Protein AF-0000000066066623 (afdb_homodimer)

Organism: Akkermansia muciniphila (strain ATCC BAA-835 / DSM 22959 / JCM 33894 / BCRC 81048 / CCUG 64013 / CIP 107961 / Muc) (NCBI:txid349741)

pLDDT: mean 96.72, std 4.23, range [67.31, 98.94]

Foldseek 3Di:
DAEEEEAQVQQVVQCVPCVPPCVDPPGDDQSLVLLVLLVLLPHQEYEYECEPVRSGPDLVNLQSNLVPPPHFYEYEYELDPVVLVSCLVSVGQEYEYADDDPVQQDPQGFGPLVVCVVSCLVSCVSCVVSNYAYEGEGELDPSSLVSCLVSVHQEYEYECAQLLVDDDPSNVVSLVSQQVSQVVNVVSNHQYAYEDNDEPVCVLVNLVRHPRHDYYYYYDRLVVVCVPVHNNNSSNSVVVSNVVRD/DAEEEEAQVQQVVQCVPCVPPCVDPPGDDQSLVLLVLLVLLPHQEYEYECEPVRSGPDLVSLQSNLVPPPHFYEYEYELDPVVLVSCLVSVGQEYEYADDDPVQQDPQGFGPLLVCVVSCLVSCVSCVVSNYAYEGEGELDPSSLVSCLVSVHQEYEYECAQLLVDDDPSNVVSLVSQQVSQVVNVVSNHQYAYEDNDEPVCVLVNLVRHPRHDYYYYYDRLVVVCVPVHNNNSSNSVVVSNVVRD

InterPro domains:
  IPR004569 Pyridoxal phosphate (active vitamin B6) biosynthesis PdxJ [MF_00279] (1-246)
  IPR004569 Pyridoxal phosphate (active vitamin B6) biosynthesis PdxJ [PF03740] (3-242)
  IPR004569 Pyridoxal phosphate (active vitamin B6) biosynthesis PdxJ [PTHR30456] (1-244)
  IPR004569 Pyridoxal phosphate (active vitamin B6) biosynthesis PdxJ [TIGR00559] (3-243)
  IPR004569 Pyridoxal phosphate (active vitamin B6) biosynthesis PdxJ [cd00003] (2-242)
  IPR013785 Aldolase-type TIM barrel [G3DSA:3.20.20.70] (1-245)
  IPR036130 Pyridoxine 5'-phosphate synthase [SSF63892] (2-243)

Radius of gyration: 24.89 Å; Cα contacts (8 Å, |Δi|>4): 1032; chains: 2; bounding box: 48×73×57 Å

Sequence (492 aa):
MLLGVNIDHIATLRQARYATMLDSFNVEPSVLDAAYAAQRGGADSITLHVRGDRRHMQDADALSVRESVALPLNLEMGNTPEMVDFALRLKPDYICMVPEKREEITTEGGLDAVFHEKDLAPTMARMADNGIQVSLFIDPEVPQVEAAARLGAPMIELHTGCFANHSGRERTEELARLKRAAELAHSLGIQVNAGHGINYQNLEQLLAGVPYLHELNIGHTIVSRALFVGMEQAVREMRQAIDRLSMLLGVNIDHIATLRQARYATMLDSFNVEPSVLDAAYAAQRGGADSITLHVRGDRRHMQDADALSVRESVALPLNLEMGNTPEMVDFALRLKPDYICMVPEKREEITTEGGLDAVFHEKDLAPTMARMADNGIQVSLFIDPEVPQVEAAARLGAPMIELHTGCFANHSGRERTEELARLKRAAELAHSLGIQVNAGHGINYQNLEQLLAGVPYLHELNIGHTIVSRALFVGMEQAVREMRQAIDRLS

Nearest PDB structures (foldseek):
  5dlc-assembly2_D  TM=9.744E-01  e=3.960E-30  Pseudomonas aeruginosa
  3gk0-assembly1_A  TM=9.739E-01  e=4.797E-29  Burkholderia pseudomallei 1710b
  3f4n-assembly2_C  TM=9.759E-01  e=4.135E-28  Yersinia pestis
  1ho1-assembly1_C  TM=9.720E-01  e=6.888E-28  Escherichia coli
  6rg0-assembly2_B  TM=9.624E-01  e=8.343E-27  Escherichia coli K-12

Solvent-accessible surface area (backbone atoms only — not comparable to full-atom values): 24732 Å² total; per-residue (Å²): 119,42,39,28,37,34,52,43,65,45,27,45,57,17,36,72,76,27,66,89,38,69,84,43,94,76,60,46,45,57,55,58,58,50,52,51,28,28,51,75,16,56,41,58,23,42,28,41,50,51,46,97,79,41,77,42,32,44,74,66,55,54,53,51,37,66,74,70,45,90,54,49,36,32,40,32,30,43,96,42,74,68,49,51,53,46,44,67,71,66,57,41,51,27,32,34,39,38,49,76,50,77,89,33,41,40,95,86,58,17,28,41,41,59,82,37,43,78,70,45,42,62,55,51,51,54,34,51,76,66,71,28,45,46,24,43,28,21,47,48,38,64,66,37,50,51,33,37,56,75,64,62,38,59,26,34,26,34,48,34,45,66,39,50,76,40,59,73,69,60,19,51,53,37,37,50,34,40,24,53,32,31,50,50,33,46,74,71,70,23,46,32,28,35,28,46,64,59,36,92,80,51,41,64,60,48,60,75,51,33,62,71,58,44,35,39,44,39,29,68,50,42,57,39,44,2,32,63,54,1,32,28,51,27,34,29,53,51,44,50,51,49,58,71,68,98,119,43,40,29,38,32,52,44,65,46,27,45,59,17,38,73,76,28,64,91,39,70,85,43,94,76,59,49,44,58,55,56,59,49,51,52,28,28,50,73,16,56,40,56,25,41,29,42,49,50,48,95,79,42,77,42,33,45,72,67,55,56,52,50,36,64,76,69,46,90,54,48,37,31,41,32,30,45,96,41,72,68,49,50,55,47,44,69,70,66,58,42,53,28,33,34,41,36,49,75,50,75,88,33,40,39,96,85,59,17,28,39,41,58,82,37,42,79,72,44,42,62,54,50,51,55,35,51,77,68,70,26,44,47,24,43,29,21,47,48,36,64,66,38,49,51,32,37,55,75,65,62,39,58,26,34,26,34,49,33,46,67,38,52,75,40,58,71,70,61,18,51,53,36,38,50,35,42,24,55,32,31,52,51,33,46,75,71,70,25,44,30,28,36,29,46,64,58,36,92,81,51,42,63,60,48,60,75,50,32,60,71,60,44,34,39,43,40,30,68,52,42,57,38,43,2,34,62,53,2,31,29,50,26,35,30,51,51,43,51,50,49,59,73,69,97

Structure (mmCIF, N/CA/C/O backbone):
data_AF-0000000066066623-model_v1
#
loop_
_entity.id
_entity.type
_entity.pdbx_description
1 polymer "Pyridoxine 5'-phosphate synthase"
#
loop_
_atom_site.group_PDB
_atom_site.id
_atom_site.type_symbol
_atom_site.label_atom_id
_atom_site.label_alt_id
_atom_site.label_comp_id
_atom_site.label_asym_id
_atom_site.label_entity_id
_atom_site.label_seq_id
_atom_site.pdbx_PDB_ins_code
_atom_site.Cartn_x
_atom_site.Cartn_y
_atom_site.Cartn_z
_atom_site.occupancy
_atom_site.B_iso_or_equiv
_atom_site.auth_seq_id
_atom_site.auth_comp_id
_atom_site.auth_asym_id
_atom_site.auth_atom_id
_atom_site.pdbx_PDB_model_num
ATOM 1 N N . MET A 1 1 ? 2.109 17.141 22.984 1 96.5 1 MET A N 1
ATOM 2 C CA . MET A 1 1 ? 2.18 17.047 21.531 1 96.5 1 MET A CA 1
ATOM 3 C C . MET A 1 1 ? 1.208 15.992 21 1 96.5 1 MET A C 1
ATOM 5 O O . MET A 1 1 ? 1.222 14.852 21.453 1 96.5 1 MET A O 1
ATOM 9 N N . LEU A 1 2 ? 0.307 16.359 20.109 1 98.56 2 LEU A N 1
ATOM 10 C CA . LEU A 1 2 ? -0.717 15.461 19.594 1 98.56 2 LEU A CA 1
ATOM 11 C C . LEU A 1 2 ? -0.22 14.711 18.359 1 98.56 2 LEU A C 1
ATOM 13 O O . LEU A 1 2 ? 0.701 15.164 17.688 1 98.56 2 LEU A O 1
ATOM 17 N N . LEU A 1 3 ? -0.813 13.523 18.141 1 98.94 3 LEU A N 1
ATOM 18 C CA . LEU A 1 3 ? -0.512 12.703 16.969 1 98.94 3 LEU A CA 1
ATOM 19 C C . LEU A 1 3 ? -1.749 12.531 16.094 1 98.94 3 LEU A C 1
ATOM 21 O O . LEU A 1 3 ? -2.697 11.844 16.484 1 98.94 3 LEU A O 1
ATOM 25 N N . GLY A 1 4 ? -1.732 13.211 14.969 1 98.88 4 GLY A N 1
ATOM 26 C CA . GLY A 1 4 ? -2.662 12.867 13.898 1 98.88 4 GLY A CA 1
ATOM 27 C C . GLY A 1 4 ? -2.15 11.766 12.992 1 98.88 4 GLY A C 1
ATOM 28 O O . GLY A 1 4 ? -1.021 11.836 12.5 1 98.88 4 GLY A O 1
ATOM 29 N N . VAL A 1 5 ? -2.979 10.75 12.789 1 98.94 5 VAL A N 1
ATOM 30 C CA . VAL A 1 5 ? -2.555 9.633 11.953 1 98.94 5 VAL A CA 1
ATOM 31 C C . VAL A 1 5 ? -3.252 9.711 10.594 1 98.94 5 VAL A C 1
ATOM 33 O O . VAL A 1 5 ? -4.48 9.648 10.516 1 98.94 5 VAL A O 1
ATOM 36 N N . ASN A 1 6 ? -2.42 9.922 9.57 1 98.88 6 ASN A N 1
ATOM 37 C CA . ASN A 1 6 ? -2.922 9.906 8.203 1 98.88 6 ASN A CA 1
ATOM 38 C C . ASN A 1 6 ? -3.055 8.484 7.668 1 98.88 6 ASN A C 1
ATOM 40 O O . ASN A 1 6 ? -2.072 7.742 7.613 1 98.88 6 ASN A O 1
ATOM 44 N N . ILE A 1 7 ? -4.254 8.102 7.227 1 98.75 7 ILE A N 1
ATOM 45 C CA . ILE A 1 7 ? -4.504 6.707 6.883 1 98.75 7 ILE A CA 1
ATOM 46 C C . ILE A 1 7 ? -4.703 6.574 5.375 1 98.75 7 ILE A C 1
ATOM 48 O O . ILE A 1 7 ? -5.266 5.586 4.902 1 98.75 7 ILE A O 1
ATOM 52 N N . ASP A 1 8 ? -4.238 7.512 4.598 1 98.19 8 ASP A N 1
ATOM 53 C CA . ASP A 1 8 ? -4.465 7.555 3.158 1 98.19 8 ASP A CA 1
ATOM 54 C C . ASP A 1 8 ? -3.859 6.332 2.469 1 98.19 8 ASP A C 1
ATOM 56 O O . ASP A 1 8 ? -4.426 5.812 1.506 1 98.19 8 ASP A O 1
ATOM 60 N N . HIS A 1 9 ? -2.783 5.906 2.969 1 98.38 9 HIS A N 1
ATOM 61 C CA . HIS A 1 9 ? -2.057 4.879 2.23 1 98.38 9 HIS A CA 1
ATOM 62 C C . HIS A 1 9 ? -2.65 3.496 2.48 1 98.38 9 HIS A C 1
ATOM 64 O O . HIS A 1 9 ? -2.285 2.527 1.81 1 98.38 9 HIS A O 1
ATOM 70 N N . ILE A 1 10 ? -3.609 3.373 3.436 1 98.81 10 ILE A N 1
ATOM 71 C CA . ILE A 1 10 ? -4.465 2.193 3.486 1 98.81 10 ILE A CA 1
ATOM 72 C C . ILE A 1 10 ? -5.289 2.098 2.205 1 98.81 10 ILE A C 1
ATOM 74 O O . ILE A 1 10 ? -5.379 1.028 1.595 1 98.81 10 ILE A O 1
ATOM 78 N N . ALA A 1 11 ? -5.82 3.242 1.824 1 98.38 11 ALA A N 1
ATOM 79 C CA . ALA A 1 11 ? -6.633 3.303 0.612 1 98.38 11 ALA A CA 1
ATOM 80 C C . ALA A 1 11 ? -5.777 3.086 -0.633 1 98.38 11 ALA A C 1
ATOM 82 O O . ALA A 1 11 ? -6.238 2.504 -1.617 1 98.38 11 ALA A O 1
ATOM 83 N N . THR A 1 12 ? -4.516 3.539 -0.563 1 97.56 12 THR A N 1
ATOM 84 C CA . THR A 1 12 ? -3.596 3.285 -1.666 1 97.56 12 THR A CA 1
ATOM 85 C C . THR A 1 12 ? -3.498 1.791 -1.957 1 97.56 12 THR A C 1
ATOM 87 O O . THR A 1 12 ? -3.592 1.37 -3.111 1 97.56 12 THR A O 1
ATOM 90 N N . LEU A 1 13 ? -3.363 1.03 -0.933 1 98 13 LEU A N 1
ATOM 91 C CA . LEU A 1 13 ? -3.27 -0.417 -1.088 1 98 13 LEU A CA 1
ATOM 92 C C . LEU A 1 13 ? -4.59 -0.996 -1.588 1 98 13 LEU A C 1
ATOM 94 O O . LEU A 1 13 ? -4.598 -1.878 -2.449 1 98 13 LEU A O 1
ATOM 98 N N . ARG A 1 14 ? -5.676 -0.503 -1.07 1 97.94 14 ARG A N 1
ATOM 99 C CA . ARG A 1 14 ? -6.988 -0.962 -1.509 1 97.94 14 ARG A CA 1
ATOM 100 C C . ARG A 1 14 ? -7.188 -0.712 -3 1 97.94 14 ARG A C 1
ATOM 102 O O . ARG A 1 14 ? -7.633 -1.6 -3.73 1 97.94 14 ARG A O 1
ATOM 109 N N . GLN A 1 15 ? -6.805 0.498 -3.451 1 96.69 15 GLN A N 1
ATOM 110 C CA . GLN A 1 15 ? -7.012 0.908 -4.836 1 96.69 15 GLN A CA 1
ATOM 111 C C . GLN A 1 15 ? -6.137 0.1 -5.785 1 96.69 15 GLN A C 1
ATOM 113 O O . GLN A 1 15 ? -6.43 0.006 -6.98 1 96.69 15 GLN A O 1
ATOM 118 N N . ALA A 1 16 ? -5.066 -0.458 -5.254 1 94.5 16 ALA A N 1
ATOM 119 C CA . ALA A 1 16 ? -4.172 -1.249 -6.094 1 94.5 16 ALA A CA 1
ATOM 120 C C . ALA A 1 16 ? -4.898 -2.451 -6.688 1 94.5 16 ALA A C 1
ATOM 122 O O . ALA A 1 16 ? -4.539 -2.928 -7.77 1 94.5 16 ALA A O 1
ATOM 123 N N . ARG A 1 17 ? -5.945 -2.891 -6.062 1 93.75 17 ARG A N 1
ATOM 124 C CA . ARG A 1 17 ? -6.66 -4.066 -6.555 1 93.75 17 ARG A CA 1
ATOM 125 C C . ARG A 1 17 ? -8.133 -3.744 -6.812 1 93.75 17 ARG A C 1
ATOM 127 O O . ARG A 1 17 ? -8.719 -4.246 -7.77 1 93.75 17 ARG A O 1
ATOM 134 N N . TYR A 1 18 ? -8.695 -2.807 -6.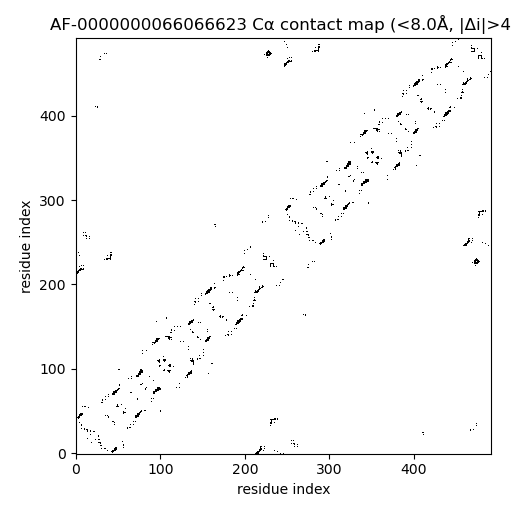062 1 94.25 18 TYR A N 1
ATOM 135 C CA . TYR A 1 18 ? -10.156 -2.744 -6.035 1 94.25 18 TYR A CA 1
ATOM 136 C C . TYR A 1 18 ? -10.656 -1.395 -6.539 1 94.25 18 TYR A C 1
ATOM 138 O O . TYR A 1 18 ? -11.82 -1.044 -6.348 1 94.25 18 TYR A O 1
ATOM 146 N N . ALA A 1 19 ? -9.852 -0.657 -7.191 1 91.88 19 ALA A N 1
ATOM 147 C CA . ALA A 1 19 ? -10.211 0.688 -7.633 1 91.88 19 ALA A CA 1
ATOM 148 C C . ALA A 1 19 ? -11.523 0.676 -8.414 1 91.88 19 ALA A C 1
ATOM 150 O O . ALA A 1 19 ? -12.336 1.597 -8.289 1 91.88 19 ALA A O 1
ATOM 151 N N . THR A 1 20 ? -11.797 -0.434 -9.195 1 89.81 20 THR A N 1
ATOM 152 C CA . THR A 1 20 ? -12.977 -0.475 -10.062 1 89.81 20 THR A CA 1
ATOM 153 C C . THR A 1 20 ? -14.055 -1.367 -9.453 1 89.81 20 THR A C 1
ATOM 155 O O . THR A 1 20 ? -15.047 -1.678 -10.117 1 89.81 20 THR A O 1
ATOM 158 N N . MET A 1 21 ? -13.812 -1.816 -8.281 1 92.19 21 MET A N 1
ATOM 159 C CA . MET A 1 21 ? -14.758 -2.738 -7.66 1 92.19 21 MET A CA 1
ATOM 160 C C . MET A 1 21 ? -14.891 -2.461 -6.168 1 92.19 21 MET A C 1
ATOM 162 O O . MET A 1 21 ? -14.805 -3.379 -5.352 1 92.19 21 MET A O 1
ATOM 166 N N . LEU A 1 22 ? -15.07 -1.22 -5.875 1 91.06 22 LEU A N 1
ATOM 167 C CA . LEU A 1 22 ? -15.102 -0.794 -4.477 1 91.06 22 LEU A CA 1
ATOM 168 C C . LEU A 1 22 ? -16.359 -1.282 -3.785 1 91.06 22 LEU A C 1
ATOM 170 O O . LEU A 1 22 ? -16.438 -1.3 -2.555 1 91.06 22 LEU A O 1
ATOM 174 N N . ASP A 1 23 ? -17.375 -1.655 -4.531 1 90.06 23 ASP A N 1
ATOM 175 C CA . ASP A 1 23 ? -18.625 -2.17 -3.961 1 90.06 23 ASP A CA 1
ATOM 176 C C . ASP A 1 23 ? -18.562 -3.688 -3.803 1 90.06 23 ASP A C 1
ATOM 178 O O . ASP A 1 23 ? -19.516 -4.301 -3.309 1 90.06 23 ASP A O 1
ATOM 182 N N . SER A 1 24 ? -17.453 -4.238 -4.176 1 90.69 24 SER A N 1
ATOM 183 C CA . SER A 1 24 ? -17.281 -5.688 -4.074 1 90.69 24 SER A CA 1
ATOM 184 C C . SER A 1 24 ? -17.266 -6.141 -2.619 1 90.69 24 SER A C 1
ATOM 186 O O . SER A 1 24 ? -16.859 -5.387 -1.733 1 90.69 24 SER A O 1
ATOM 188 N N . PHE A 1 25 ? -17.672 -7.355 -2.414 1 91.81 25 PHE A N 1
ATOM 189 C CA . PHE A 1 25 ? -17.688 -7.918 -1.071 1 91.81 25 PHE A CA 1
ATOM 190 C C . PHE A 1 25 ? -16.281 -8.305 -0.626 1 91.81 25 PHE A C 1
ATOM 192 O O . PHE A 1 25 ? -16.047 -8.57 0.555 1 91.81 25 PHE A O 1
ATOM 199 N N . ASN A 1 26 ? -15.273 -8.227 -1.504 1 92.25 26 ASN A N 1
ATOM 200 C CA . ASN A 1 26 ? -13.914 -8.656 -1.233 1 92.25 26 ASN A CA 1
ATOM 201 C C . ASN A 1 26 ? -13 -7.477 -0.926 1 92.25 26 ASN A C 1
ATOM 203 O O . ASN A 1 26 ? -11.797 -7.652 -0.699 1 92.25 26 ASN A O 1
ATOM 207 N N . VAL A 1 27 ? -13.547 -6.289 -0.869 1 95.44 27 VAL A N 1
ATOM 208 C CA . VAL A 1 27 ? -12.711 -5.094 -0.809 1 95.44 27 VAL A CA 1
ATOM 209 C C . VAL A 1 27 ? -11.883 -5.109 0.474 1 95.44 27 VAL A C 1
ATOM 211 O O . VAL A 1 27 ? -12.406 -5.387 1.556 1 95.44 27 VAL A O 1
ATOM 214 N N . GLU A 1 28 ? -10.641 -4.895 0.288 1 97.38 28 GLU A N 1
ATOM 215 C CA . GLU A 1 28 ? -9.68 -4.816 1.38 1 97.38 28 GLU A CA 1
ATOM 216 C C . GLU A 1 28 ? -8.445 -4.008 0.974 1 97.38 28 GLU A C 1
ATOM 218 O O . GLU A 1 28 ? -8.164 -3.85 -0.216 1 97.38 28 GLU A O 1
ATOM 223 N N . PRO A 1 29 ? -7.742 -3.465 1.977 1 98.44 29 PRO A N 1
ATOM 224 C CA . PRO A 1 29 ? -8.023 -3.398 3.412 1 98.44 29 PRO A CA 1
ATOM 225 C C . PRO A 1 29 ? -9.078 -2.355 3.762 1 98.44 29 PRO A C 1
ATOM 227 O O . PRO A 1 29 ? -9.391 -1.489 2.941 1 98.44 29 PRO A O 1
ATOM 230 N N . SER A 1 30 ? -9.586 -2.48 4.969 1 98.12 30 SER A N 1
ATOM 231 C CA . SER A 1 30 ? -10.602 -1.551 5.453 1 98.12 30 SER A CA 1
ATOM 232 C C . SER A 1 30 ? -9.969 -0.274 5.996 1 98.12 30 SER A C 1
ATOM 234 O O . SER A 1 30 ? -9.195 -0.317 6.957 1 98.12 30 SER A O 1
ATOM 236 N N . VAL A 1 31 ? -10.391 0.824 5.41 1 98.38 31 VAL A N 1
ATOM 237 C CA . VAL A 1 31 ? -9.938 2.129 5.887 1 98.38 31 VAL A CA 1
ATOM 238 C C . VAL A 1 31 ? -10.484 2.385 7.289 1 98.38 31 VAL A C 1
ATOM 240 O O . VAL A 1 31 ? -9.773 2.877 8.164 1 98.38 31 VAL A O 1
ATOM 243 N N . LEU A 1 32 ? -11.727 2.002 7.492 1 98.75 32 LEU A N 1
ATOM 244 C CA . LEU A 1 32 ? -12.367 2.195 8.789 1 98.75 32 LEU A CA 1
ATOM 245 C C . LEU A 1 32 ? -11.656 1.387 9.867 1 98.75 32 LEU A C 1
ATOM 247 O O . LEU A 1 32 ? -11.406 1.894 10.969 1 98.75 32 LEU A O 1
ATOM 251 N N . ASP A 1 33 ? -11.312 0.16 9.555 1 98.88 33 ASP A N 1
ATOM 252 C CA . ASP A 1 33 ? -10.609 -0.667 10.523 1 98.88 33 ASP A CA 1
ATOM 253 C C . ASP A 1 33 ? -9.25 -0.062 10.875 1 98.88 33 ASP A C 1
ATOM 255 O O . ASP A 1 33 ? -8.805 -0.151 12.023 1 98.88 33 ASP A O 1
ATOM 259 N N . ALA A 1 34 ? -8.625 0.519 9.898 1 98.94 34 ALA A N 1
ATOM 260 C CA . ALA A 1 34 ? -7.348 1.175 10.156 1 98.94 34 ALA A CA 1
ATOM 261 C C . ALA A 1 34 ? -7.52 2.367 11.094 1 98.94 34 ALA A C 1
ATOM 263 O O . ALA A 1 34 ? -6.68 2.602 11.969 1 98.94 34 ALA A O 1
ATOM 264 N N . ALA A 1 35 ? -8.586 3.121 10.906 1 98.94 35 ALA A N 1
ATOM 265 C CA . ALA A 1 35 ? -8.867 4.25 11.789 1 98.94 35 ALA A CA 1
ATOM 266 C C . ALA A 1 35 ? -9.102 3.777 13.219 1 98.94 35 ALA A C 1
ATOM 268 O O . ALA A 1 35 ? -8.586 4.379 14.172 1 98.94 35 ALA A O 1
ATOM 269 N N . TYR A 1 36 ? -9.836 2.654 13.359 1 98.94 36 TYR A N 1
ATOM 270 C CA . TYR A 1 36 ? -10.055 2.09 14.688 1 98.94 36 TYR A CA 1
ATOM 271 C C . TYR A 1 36 ? -8.742 1.648 15.312 1 98.94 36 TYR A C 1
ATOM 273 O O . TYR A 1 36 ? -8.508 1.873 16.5 1 98.94 36 TYR A O 1
ATOM 281 N N . ALA A 1 37 ? -7.953 1.017 14.539 1 98.94 37 ALA A N 1
ATOM 282 C CA . ALA A 1 37 ? -6.66 0.557 15.039 1 98.94 37 ALA A CA 1
ATOM 283 C C . ALA A 1 37 ? -5.789 1.734 15.469 1 98.94 37 ALA A C 1
ATOM 285 O O . ALA A 1 37 ? -5.098 1.662 16.484 1 98.94 37 ALA A O 1
ATOM 286 N N . ALA A 1 38 ? -5.816 2.797 14.672 1 98.94 38 ALA A N 1
ATOM 287 C CA . ALA A 1 38 ? -5.07 4 15.023 1 98.94 38 ALA A CA 1
ATOM 288 C C . ALA A 1 38 ? -5.555 4.574 16.359 1 98.94 38 ALA A C 1
ATOM 290 O O . ALA A 1 38 ? -4.75 4.961 17.203 1 98.94 38 ALA A O 1
ATOM 291 N N . GLN A 1 39 ? -6.871 4.605 16.531 1 98.88 39 GLN A N 1
ATOM 292 C CA . GLN A 1 39 ? -7.461 5.074 17.766 1 98.88 39 GLN A CA 1
ATOM 293 C C . GLN A 1 39 ? -6.988 4.238 18.953 1 98.88 39 GLN A C 1
ATOM 295 O O . GLN A 1 39 ? -6.57 4.781 19.984 1 98.88 39 GLN A O 1
ATOM 300 N N . ARG A 1 40 ? -6.953 2.945 18.766 1 98.88 40 ARG A N 1
ATOM 301 C CA . ARG A 1 40 ? -6.531 2.041 19.828 1 98.88 40 ARG A CA 1
ATOM 302 C C . ARG A 1 40 ? -5.043 2.201 20.141 1 98.88 40 ARG A C 1
ATOM 304 O O . ARG A 1 40 ? -4.605 1.981 21.266 1 98.88 40 ARG A O 1
ATOM 311 N N . GLY A 1 41 ? -4.305 2.6 19.125 1 98.88 41 GLY A N 1
ATOM 312 C CA . GLY A 1 41 ? -2.869 2.76 19.281 1 98.88 41 GLY A CA 1
ATOM 313 C C . GLY A 1 41 ? -2.488 4.055 19.984 1 98.88 41 GLY A C 1
ATOM 314 O O . GLY A 1 41 ? -1.33 4.242 20.359 1 98.88 41 GLY A O 1
ATOM 315 N N . GLY A 1 42 ? -3.439 5.02 20.031 1 98.88 42 GLY A N 1
ATOM 316 C CA . GLY A 1 42 ? -3.172 6.23 20.781 1 98.88 42 GLY A CA 1
ATOM 317 C C . GLY A 1 42 ? -3.164 7.48 19.922 1 98.88 42 GLY A C 1
ATOM 318 O O . GLY A 1 42 ? -2.666 8.531 20.344 1 98.88 42 GLY A O 1
ATOM 319 N N . ALA A 1 43 ? -3.695 7.387 18.719 1 98.94 43 ALA A N 1
ATOM 320 C CA . ALA A 1 43 ? -3.838 8.578 17.891 1 98.94 43 ALA A CA 1
ATOM 321 C C . ALA A 1 43 ? -4.75 9.609 18.562 1 98.94 43 ALA A C 1
ATOM 323 O O . ALA A 1 43 ? -5.703 9.242 19.25 1 98.94 43 ALA A O 1
ATOM 324 N N . ASP A 1 44 ? -4.48 10.852 18.297 1 98.88 44 ASP A N 1
ATOM 325 C CA . ASP A 1 44 ? -5.324 11.914 18.844 1 98.88 44 ASP A CA 1
ATOM 326 C C . ASP A 1 44 ? -6.305 12.422 17.781 1 98.88 44 ASP A C 1
ATOM 328 O O . ASP A 1 44 ? -7.281 13.094 18.109 1 98.88 44 ASP A O 1
ATOM 332 N N . SER A 1 45 ? -6.066 12.117 16.578 1 98.88 45 SER A N 1
ATOM 333 C CA . SER A 1 45 ? -6.941 12.453 15.453 1 98.88 45 SER A CA 1
ATOM 334 C C . SER A 1 45 ? -6.664 11.562 14.25 1 98.88 45 SER A C 1
ATOM 336 O O . SER A 1 45 ? -5.629 10.898 14.188 1 98.88 45 SER A O 1
ATOM 338 N N . ILE A 1 46 ? -7.613 11.461 13.383 1 98.94 46 ILE A N 1
ATOM 339 C CA . ILE A 1 46 ? -7.461 10.758 12.117 1 98.94 46 ILE A CA 1
ATOM 340 C C . ILE A 1 46 ? -7.41 11.766 10.969 1 98.94 46 ILE A C 1
ATOM 342 O O . ILE A 1 46 ? -8.242 12.672 10.898 1 98.94 46 ILE A O 1
ATOM 346 N N . THR A 1 47 ? -6.426 11.656 10.156 1 98.88 47 THR A N 1
ATOM 347 C CA . THR A 1 47 ? -6.305 12.508 8.977 1 98.88 47 THR A CA 1
ATOM 348 C C . THR A 1 47 ? -6.535 11.703 7.699 1 98.88 47 THR A C 1
ATOM 350 O O . THR A 1 47 ? -6.047 10.578 7.57 1 98.88 47 THR A O 1
ATOM 353 N N . LEU A 1 48 ? -7.289 12.195 6.797 1 98.19 48 LEU A N 1
ATOM 354 C CA . LEU A 1 48 ? -7.434 11.594 5.477 1 98.19 48 LEU A CA 1
ATOM 355 C C . LEU A 1 48 ? -7.598 12.664 4.402 1 98.19 48 LEU A C 1
ATOM 357 O O . LEU A 1 48 ? -8.07 13.766 4.688 1 98.19 48 LEU A O 1
ATOM 361 N N . HIS A 1 49 ? -7.176 12.336 3.23 1 97.81 49 HIS A N 1
ATOM 362 C CA . HIS A 1 49 ? -7.176 13.25 2.094 1 97.81 49 HIS A CA 1
ATOM 363 C C . HIS A 1 49 ? -8.102 12.75 0.989 1 97.81 49 HIS A C 1
ATOM 365 O O . HIS A 1 49 ? -7.75 11.828 0.247 1 97.81 49 HIS A O 1
ATOM 371 N N . VAL A 1 50 ? -9.273 13.344 0.898 1 96.25 50 VAL A N 1
ATOM 372 C CA . VAL A 1 50 ? -10.141 13.086 -0.249 1 96.25 50 VAL A CA 1
ATOM 373 C C . VAL A 1 50 ? -9.797 14.055 -1.378 1 96.25 50 VAL A C 1
ATOM 375 O O . VAL A 1 50 ? -10.094 15.25 -1.288 1 96.25 50 VAL A O 1
ATOM 378 N N . ARG A 1 51 ? -9.281 13.516 -2.383 1 92 51 ARG A N 1
ATOM 379 C CA . ARG A 1 51 ? -8.852 14.344 -3.506 1 92 51 ARG A CA 1
ATOM 380 C C . ARG A 1 51 ? -9.984 14.531 -4.508 1 92 51 ARG A C 1
ATOM 382 O O . ARG A 1 51 ? -10.93 13.742 -4.543 1 92 51 ARG A O 1
ATOM 389 N N . GLY A 1 52 ? -9.742 15.586 -5.281 1 88.94 52 GLY A N 1
ATOM 390 C CA . GLY A 1 52 ? -10.727 15.836 -6.328 1 88.94 52 GLY A CA 1
ATOM 391 C C . GLY A 1 52 ? -10.883 14.664 -7.281 1 88.94 52 GLY A C 1
ATOM 392 O O . GLY A 1 52 ? -11.992 14.375 -7.734 1 88.94 52 GLY A O 1
ATOM 393 N N . ASP A 1 53 ? -9.828 13.914 -7.512 1 86.94 53 ASP A N 1
ATOM 394 C CA . ASP A 1 53 ? -9.859 12.812 -8.469 1 86.94 53 ASP A CA 1
ATOM 395 C C . ASP A 1 53 ? -10.148 11.484 -7.773 1 86.94 53 ASP A C 1
ATOM 397 O O . ASP A 1 53 ? -10.195 10.438 -8.422 1 86.94 53 ASP A O 1
ATOM 401 N N . ARG A 1 54 ? -10.359 11.602 -6.539 1 88.75 54 ARG A N 1
ATOM 402 C CA . ARG A 1 54 ? -10.672 10.422 -5.738 1 88.75 54 ARG A CA 1
ATOM 403 C C . ARG A 1 54 ? -9.695 9.281 -6.035 1 88.75 54 ARG A C 1
ATOM 405 O O . ARG A 1 54 ? -10.109 8.125 -6.18 1 88.75 54 ARG A O 1
ATOM 412 N N . ARG A 1 55 ? -8.438 9.578 -6.039 1 86.25 55 ARG A N 1
ATOM 413 C CA . ARG A 1 55 ? -7.402 8.633 -6.438 1 86.25 55 ARG A CA 1
ATOM 414 C C . ARG A 1 55 ? -7.316 7.473 -5.453 1 86.25 55 ARG A C 1
ATOM 416 O O . ARG A 1 55 ? -7.172 6.32 -5.859 1 86.25 55 ARG A O 1
ATOM 423 N N . HIS A 1 56 ? -7.359 7.77 -4.109 1 91.75 56 HIS A N 1
ATOM 424 C CA . HIS A 1 56 ? -7.305 6.707 -3.109 1 91.75 56 HIS A CA 1
ATOM 425 C C . HIS A 1 56 ? -8.508 6.773 -2.17 1 91.75 56 HIS A C 1
ATOM 427 O O . HIS A 1 56 ? -9.508 6.086 -2.385 1 91.75 56 HIS A O 1
ATOM 433 N N . MET A 1 57 ? -8.539 7.777 -1.4 1 95.75 57 MET A N 1
ATOM 434 C CA . MET A 1 57 ? -9.656 7.934 -0.475 1 95.75 57 MET A CA 1
ATOM 435 C C . MET A 1 57 ? -10.922 8.336 -1.219 1 95.75 57 MET A C 1
ATOM 437 O O . MET A 1 57 ? -10.883 9.203 -2.096 1 95.75 57 MET A O 1
ATOM 441 N N . GLN A 1 58 ? -12.016 7.672 -0.894 1 96.06 58 GLN A N 1
ATOM 442 C CA . GLN A 1 58 ? -13.336 7.98 -1.443 1 96.06 58 GLN A CA 1
ATOM 443 C C . GLN A 1 58 ? -14.188 8.742 -0.431 1 96.06 58 GLN A C 1
ATOM 445 O O . GLN A 1 58 ? -13.891 8.734 0.766 1 96.06 58 GLN A O 1
ATOM 450 N N . ASP A 1 59 ? -15.281 9.375 -0.912 1 97.25 59 ASP A N 1
ATOM 451 C CA . ASP A 1 59 ? -16.203 10.078 -0.019 1 97.25 59 ASP A CA 1
ATOM 452 C C . ASP A 1 59 ? -16.703 9.156 1.091 1 97.25 59 ASP A C 1
ATOM 454 O O . ASP A 1 59 ? -16.766 9.562 2.254 1 97.25 59 ASP A O 1
ATOM 458 N N . ALA A 1 60 ? -17.031 7.965 0.696 1 97.06 60 ALA A N 1
ATOM 459 C CA . ALA A 1 60 ? -17.625 7 1.625 1 97.06 60 ALA A CA 1
ATOM 460 C C . ALA A 1 60 ? -16.641 6.66 2.748 1 97.06 60 ALA A C 1
ATOM 462 O O . ALA A 1 60 ? -17.062 6.398 3.881 1 97.06 60 ALA A O 1
ATOM 463 N N . ASP A 1 61 ? -15.375 6.684 2.455 1 98 61 ASP A N 1
ATOM 464 C CA . ASP A 1 61 ? -14.367 6.441 3.484 1 98 61 ASP A CA 1
ATOM 465 C C . ASP A 1 61 ? -14.438 7.504 4.582 1 98 61 ASP A C 1
ATOM 467 O O . ASP A 1 61 ? -14.484 7.172 5.77 1 98 61 ASP A O 1
ATOM 471 N N . ALA A 1 62 ? -14.445 8.758 4.137 1 98.56 62 ALA A N 1
ATOM 472 C CA . ALA A 1 62 ? -14.484 9.867 5.082 1 98.56 62 ALA A CA 1
ATOM 473 C C . ALA A 1 62 ? -15.766 9.844 5.91 1 98.56 62 ALA A C 1
ATOM 475 O O . ALA A 1 62 ? -15.727 10.039 7.125 1 98.56 62 ALA A O 1
ATOM 476 N N . LEU A 1 63 ? -16.844 9.578 5.246 1 98.5 63 LEU A N 1
ATOM 477 C CA . LEU A 1 63 ? -18.141 9.555 5.926 1 98.5 63 LEU A CA 1
ATOM 478 C C . LEU A 1 63 ? -18.188 8.438 6.965 1 98.5 63 LEU A C 1
ATOM 480 O O . LEU A 1 63 ? -18.672 8.648 8.078 1 98.5 63 LEU A O 1
ATOM 484 N N . SER A 1 64 ? -17.672 7.309 6.613 1 98.31 64 SER A N 1
ATOM 485 C CA . SER A 1 64 ? -17.672 6.168 7.523 1 98.31 64 SER A CA 1
ATOM 486 C C . SER A 1 64 ? -16.797 6.441 8.742 1 98.31 64 SER A C 1
ATOM 488 O O . SER A 1 64 ? -17.172 6.098 9.867 1 98.31 64 SER A O 1
ATOM 490 N N . VAL A 1 65 ? -15.656 7.008 8.539 1 98.75 65 VAL A N 1
ATOM 491 C CA . VAL A 1 65 ? -14.758 7.316 9.648 1 98.75 65 VAL A CA 1
ATOM 492 C C . VAL A 1 65 ? -15.398 8.359 10.555 1 98.75 65 VAL A C 1
ATOM 494 O O . VAL A 1 65 ? -15.391 8.219 11.781 1 98.75 65 VAL A O 1
ATOM 497 N N . ARG A 1 66 ? -15.984 9.375 9.977 1 98.62 66 ARG A N 1
ATOM 498 C CA . ARG A 1 66 ? -16.656 10.438 10.734 1 98.62 66 ARG A CA 1
ATOM 499 C C . ARG A 1 66 ? -17.75 9.867 11.625 1 98.62 66 ARG A C 1
ATOM 501 O O . ARG A 1 66 ? -17.875 10.258 12.789 1 98.62 66 ARG A O 1
ATOM 508 N N . GLU A 1 67 ? -18.469 8.922 11.133 1 98.38 67 GLU A N 1
ATOM 509 C CA . GLU A 1 67 ? -19.625 8.375 11.82 1 98.38 67 GLU A CA 1
ATOM 510 C C . GLU A 1 67 ? -19.219 7.395 12.922 1 98.38 67 GLU A C 1
ATOM 512 O O . GLU A 1 67 ? -19.906 7.254 13.93 1 98.38 67 GLU A O 1
ATOM 517 N N . SER A 1 68 ? -18.078 6.789 12.758 1 98.5 68 SER A N 1
ATOM 518 C CA . SER A 1 68 ? -17.844 5.59 13.555 1 98.5 68 SER A CA 1
ATOM 519 C C . SER A 1 68 ? -16.703 5.805 14.555 1 98.5 68 SER A C 1
ATOM 521 O O . SER A 1 68 ? -16.672 5.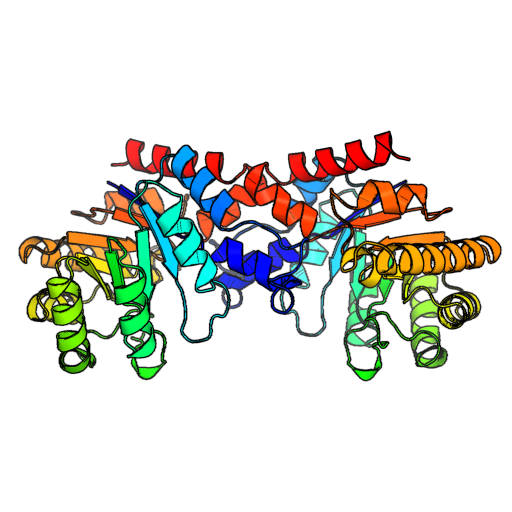176 15.617 1 98.5 68 SER A O 1
ATOM 523 N N . VAL A 1 69 ? -15.742 6.641 14.195 1 98.38 69 VAL A N 1
ATOM 524 C CA . VAL A 1 69 ? -14.555 6.789 15.023 1 98.38 69 VAL A CA 1
ATOM 525 C C . VAL A 1 69 ? -14.711 8 15.945 1 98.38 69 VAL A C 1
ATOM 527 O O . VAL A 1 69 ? -15.125 9.07 15.5 1 98.38 69 VAL A O 1
ATOM 530 N N . ALA A 1 70 ? -14.344 7.949 17.141 1 97.75 70 ALA A N 1
ATOM 531 C CA . ALA A 1 70 ? -14.594 8.961 18.172 1 97.75 70 ALA A CA 1
ATOM 532 C C . ALA A 1 70 ? -13.57 10.094 18.078 1 97.75 70 ALA A C 1
ATOM 534 O O . ALA A 1 70 ? -13.828 11.203 18.547 1 97.75 70 ALA A O 1
ATOM 535 N N . LEU A 1 71 ? -12.539 9.898 17.453 1 98.75 71 LEU A N 1
ATOM 536 C CA . LEU A 1 71 ? -11.461 10.875 17.391 1 98.75 71 LEU A CA 1
ATOM 537 C C . LEU A 1 71 ? -11.828 12.023 16.453 1 98.75 71 LEU A C 1
ATOM 539 O O . LEU A 1 71 ? -12.602 11.844 15.516 1 98.75 71 LEU A O 1
ATOM 543 N N . PRO A 1 72 ? -11.234 13.227 16.75 1 98.81 72 PRO A N 1
ATOM 544 C CA . PRO A 1 72 ? -11.367 14.305 15.766 1 98.81 72 PRO A CA 1
ATOM 545 C C . PRO A 1 72 ? -10.93 13.883 14.367 1 98.81 72 PRO A C 1
ATOM 547 O O . PRO A 1 72 ? -9.969 13.117 14.219 1 98.81 72 PRO A O 1
ATOM 550 N N . LEU A 1 73 ? -11.656 14.359 13.352 1 98.88 73 LEU A N 1
ATOM 551 C CA . LEU A 1 73 ? -11.344 14.094 11.945 1 98.88 73 LEU A CA 1
ATOM 552 C C . LEU A 1 73 ? -10.727 15.328 11.289 1 98.88 73 LEU A C 1
ATOM 554 O O . LEU A 1 73 ? -11.273 16.422 11.398 1 98.88 73 LEU A O 1
ATOM 558 N N . ASN A 1 74 ? -9.555 15.133 10.734 1 98.88 74 ASN A N 1
ATOM 559 C CA . ASN A 1 74 ? -8.875 16.141 9.93 1 98.88 74 ASN A CA 1
ATOM 560 C C . ASN A 1 74 ? -8.938 15.828 8.445 1 98.88 74 ASN A C 1
ATOM 562 O O . ASN A 1 74 ? -8.297 14.883 7.977 1 98.88 74 ASN A O 1
ATOM 566 N N . LEU A 1 75 ? -9.672 16.609 7.691 1 98.75 75 LEU A N 1
ATOM 567 C CA . LEU A 1 75 ? -9.812 16.422 6.254 1 98.75 75 LEU A CA 1
ATOM 568 C C . LEU A 1 75 ? -8.789 17.25 5.488 1 98.75 75 LEU A C 1
ATOM 570 O O . LEU A 1 75 ? -8.82 18.469 5.531 1 98.75 75 LEU A O 1
ATOM 574 N N . GLU A 1 76 ? -7.879 16.578 4.852 1 98.31 76 GLU A N 1
ATOM 575 C CA . GLU A 1 76 ? -7.039 17.266 3.875 1 98.31 76 GLU A CA 1
ATOM 576 C C . GLU A 1 76 ? -7.777 17.453 2.555 1 98.31 76 GLU A C 1
ATOM 578 O O . GLU A 1 76 ? -8.398 16.531 2.039 1 98.31 76 GLU A O 1
ATOM 583 N N . MET A 1 77 ? -7.691 18.672 2.023 1 97.12 77 MET A N 1
ATOM 584 C CA . MET A 1 77 ? -8.461 18.938 0.807 1 97.12 77 MET A CA 1
ATOM 585 C C . MET A 1 77 ? -7.883 20.125 0.046 1 97.12 77 MET A C 1
ATOM 587 O O . MET A 1 77 ? -7.188 20.953 0.626 1 97.12 77 MET A O 1
ATOM 591 N N . GLY A 1 78 ? -8.164 20.109 -1.235 1 95.88 78 GLY A N 1
ATOM 592 C CA . GLY A 1 78 ? -7.91 21.297 -2.021 1 95.88 78 GLY A CA 1
ATOM 593 C C . GLY A 1 78 ? -8.984 22.359 -1.855 1 95.88 78 GLY A C 1
ATOM 594 O O . GLY A 1 78 ? -10.008 22.125 -1.223 1 95.88 78 GLY A O 1
ATOM 595 N N . ASN A 1 79 ? -8.641 23.516 -2.391 1 96.19 79 ASN A N 1
ATOM 596 C CA . ASN A 1 79 ? -9.578 24.625 -2.342 1 96.19 79 ASN A CA 1
ATOM 597 C C . ASN A 1 79 ? -10.43 24.703 -3.607 1 96.19 79 ASN A C 1
ATOM 599 O O . ASN A 1 79 ? -10.234 25.594 -4.438 1 96.19 79 ASN A O 1
ATOM 603 N N . THR A 1 80 ? -11.391 23.812 -3.758 1 95.69 80 THR A N 1
ATOM 604 C CA . THR A 1 80 ? -12.344 23.797 -4.867 1 95.69 80 THR A CA 1
ATOM 605 C C . THR A 1 80 ? -13.773 23.844 -4.352 1 95.69 80 THR A C 1
ATOM 607 O O . THR A 1 80 ? -14.047 23.406 -3.227 1 95.69 80 THR A O 1
ATOM 610 N N . PRO A 1 81 ? -14.641 24.344 -5.203 1 96.12 81 PRO A N 1
ATOM 611 C CA . PRO A 1 81 ? -16.047 24.375 -4.77 1 96.12 81 PRO A CA 1
ATOM 612 C C . PRO A 1 81 ? -16.562 23 -4.371 1 96.12 81 PRO A C 1
ATOM 614 O O . PRO A 1 81 ? -17.297 22.875 -3.387 1 96.12 81 PRO A O 1
ATOM 617 N N . GLU A 1 82 ? -16.156 22.031 -5.07 1 96.81 82 GLU A N 1
ATOM 618 C CA . GLU A 1 82 ? -16.594 20.656 -4.789 1 96.81 82 GLU A CA 1
ATOM 619 C C . GLU A 1 82 ? -16.125 20.203 -3.41 1 96.81 82 GLU A C 1
ATOM 621 O O . GLU A 1 82 ? -16.906 19.641 -2.639 1 96.81 82 GLU A O 1
ATOM 626 N N . MET A 1 83 ? -14.945 20.469 -3.109 1 97.19 83 MET A N 1
ATOM 627 C CA . MET A 1 83 ? -14.398 20 -1.84 1 97.19 83 MET A CA 1
ATOM 628 C C . MET A 1 83 ? -14.938 20.828 -0.677 1 97.19 83 MET A C 1
ATOM 630 O O . MET A 1 83 ? -15.141 20.297 0.421 1 97.19 83 MET A O 1
ATOM 634 N N . VAL A 1 84 ? -15.148 22.094 -0.947 1 97.69 84 VAL A N 1
ATOM 635 C CA . VAL A 1 84 ? -15.758 22.938 0.072 1 97.69 84 VAL A CA 1
ATOM 636 C C . VAL A 1 84 ? -17.156 22.406 0.415 1 97.69 84 VAL A C 1
ATOM 638 O O . VAL A 1 84 ? -17.5 22.266 1.59 1 97.69 84 VAL A O 1
ATOM 641 N N . ASP A 1 85 ? -17.906 22.078 -0.62 1 98 85 ASP A N 1
ATOM 642 C CA . ASP A 1 85 ? -19.234 21.516 -0.41 1 98 85 ASP A CA 1
ATOM 643 C C . ASP A 1 85 ? -19.156 20.203 0.356 1 98 85 ASP A C 1
ATOM 645 O O . ASP A 1 85 ? -19.984 19.938 1.239 1 98 85 ASP A O 1
ATOM 649 N N . PHE A 1 86 ? -18.234 19.422 0.052 1 98.25 86 PHE A N 1
ATOM 650 C CA . PHE A 1 86 ? -18.062 18.141 0.722 1 98.25 86 PHE A CA 1
ATOM 651 C C . PHE A 1 86 ? -17.734 18.328 2.193 1 98.25 86 PHE A C 1
ATOM 653 O O . PHE A 1 86 ? -18.281 17.656 3.061 1 98.25 86 PHE A O 1
ATOM 660 N N . ALA A 1 87 ? -16.812 19.219 2.451 1 98.44 87 ALA A N 1
ATOM 661 C CA . ALA A 1 87 ? -16.422 19.5 3.828 1 98.44 87 ALA A CA 1
ATOM 662 C C . ALA A 1 87 ? -17.609 19.953 4.66 1 98.44 87 ALA A C 1
ATOM 664 O O . ALA A 1 87 ? -17.75 19.547 5.82 1 98.44 87 ALA A O 1
ATOM 665 N N . LEU A 1 88 ? -18.453 20.781 4.062 1 98.31 88 LEU A N 1
ATOM 666 C CA . LEU A 1 88 ? -19.609 21.312 4.781 1 98.31 88 LEU A CA 1
ATOM 667 C C . LEU A 1 88 ? -20.625 20.203 5.074 1 98.31 88 LEU A C 1
ATOM 669 O O . LEU A 1 88 ? -21.344 20.266 6.07 1 98.31 88 LEU A O 1
ATOM 673 N N . ARG A 1 89 ? -20.641 19.203 4.215 1 98.06 89 ARG A N 1
ATOM 674 C CA . ARG A 1 89 ? -21.5 18.047 4.445 1 98.06 89 ARG A CA 1
ATOM 675 C C . ARG A 1 89 ? -20.891 17.109 5.473 1 98.06 89 ARG A C 1
ATOM 677 O O . ARG A 1 89 ? -21.594 16.609 6.352 1 98.06 89 ARG A O 1
ATOM 684 N N . LEU A 1 90 ? -19.609 16.922 5.414 1 98.44 90 LEU A N 1
ATOM 685 C CA . LEU A 1 90 ? -18.875 15.984 6.262 1 98.44 90 LEU A CA 1
ATOM 686 C C . LEU A 1 90 ? -18.75 16.531 7.68 1 98.44 90 LEU A C 1
ATOM 688 O O . LEU A 1 90 ? -18.766 15.766 8.648 1 98.44 90 LEU A O 1
ATOM 692 N N . LYS A 1 91 ? -18.547 17.844 7.816 1 98.12 91 LYS A N 1
ATOM 693 C CA . LYS A 1 91 ? -18.375 18.562 9.07 1 98.12 91 LYS A CA 1
ATOM 694 C C . LYS A 1 91 ? -17.219 17.984 9.883 1 98.12 91 LYS A C 1
ATOM 696 O O . LYS A 1 91 ? -17.391 17.656 11.055 1 98.12 91 LYS A O 1
ATOM 701 N N . PRO A 1 92 ? -16.062 17.875 9.305 1 98.69 92 PRO A N 1
ATOM 702 C CA . PRO A 1 92 ? -14.906 17.453 10.094 1 98.69 92 PRO A CA 1
ATOM 703 C C . PRO A 1 92 ? -14.555 18.453 11.195 1 98.69 92 PRO A C 1
ATOM 705 O O . PRO A 1 92 ? -15.062 19.578 11.203 1 98.69 92 PRO A O 1
ATOM 708 N N . ASP A 1 93 ? -13.758 18.031 12.133 1 98.62 93 ASP A N 1
ATOM 709 C CA . ASP A 1 93 ? -13.297 18.938 13.18 1 98.62 93 ASP A CA 1
ATOM 710 C C . ASP A 1 93 ? -12.289 19.938 12.641 1 98.62 93 ASP A C 1
ATOM 712 O O . ASP A 1 93 ? -12.305 21.109 13.016 1 98.62 93 ASP A O 1
ATOM 716 N N . TYR A 1 94 ? -11.477 19.406 11.734 1 98.31 94 TYR A N 1
ATOM 717 C CA . TYR A 1 94 ? -10.414 20.203 11.125 1 98.31 94 TYR A CA 1
ATOM 718 C C . TYR A 1 94 ? -10.359 19.984 9.617 1 98.31 94 TYR A C 1
ATOM 720 O O . TYR A 1 94 ? -10.75 18.922 9.125 1 98.31 94 TYR A O 1
ATOM 728 N N . ILE A 1 95 ? -9.898 21.016 8.969 1 98.44 95 ILE A N 1
ATOM 729 C CA . ILE A 1 95 ? -9.469 20.875 7.582 1 98.44 95 ILE A CA 1
ATOM 730 C C . ILE A 1 95 ? -8.023 21.359 7.438 1 98.44 95 ILE A C 1
ATOM 732 O O . ILE A 1 95 ? -7.629 22.344 8.055 1 98.44 95 ILE A O 1
ATOM 736 N N . CYS A 1 96 ? -7.285 20.625 6.707 1 98.56 96 CYS A N 1
ATOM 737 C CA . CYS A 1 96 ? -5.969 21.078 6.27 1 98.56 96 CYS A CA 1
ATOM 738 C C . CYS A 1 96 ? -5.949 21.328 4.77 1 98.56 96 CYS A C 1
ATOM 740 O O . CYS A 1 96 ? -6.09 20.406 3.975 1 98.56 96 CYS A O 1
ATOM 742 N N . MET A 1 97 ? -5.781 22.578 4.441 1 97.94 97 MET A N 1
ATOM 743 C CA . MET A 1 97 ? -5.758 22.953 3.025 1 97.94 97 MET A CA 1
ATOM 744 C C . MET A 1 97 ? -4.41 22.609 2.4 1 97.94 97 MET A C 1
ATOM 746 O O . MET A 1 97 ? -3.371 23.094 2.852 1 97.94 97 MET A O 1
ATOM 750 N N . VAL A 1 98 ? -4.512 21.734 1.381 1 97.19 98 VAL A N 1
ATOM 751 C CA . VAL A 1 98 ? -3.301 21.281 0.699 1 97.19 98 VAL A CA 1
ATOM 752 C C . VAL A 1 98 ? -3.398 21.609 -0.791 1 97.19 98 VAL A C 1
ATOM 754 O O . VAL A 1 98 ? -4.496 21.781 -1.323 1 97.19 98 VAL A O 1
ATOM 757 N N . PRO A 1 99 ? -2.264 21.719 -1.424 1 93.81 99 PRO A N 1
ATOM 758 C CA . PRO A 1 99 ? -2.338 21.969 -2.865 1 93.81 99 PRO A CA 1
ATOM 759 C C . PRO A 1 99 ? -2.744 20.719 -3.652 1 93.81 99 PRO A C 1
ATOM 761 O O . PRO A 1 99 ? -2.354 19.609 -3.297 1 93.81 99 PRO A O 1
ATOM 764 N N . GLU A 1 100 ? -3.576 20.938 -4.613 1 85.44 100 GLU A N 1
ATOM 765 C CA . GLU A 1 100 ? -3.943 19.828 -5.473 1 85.44 100 GLU A CA 1
ATOM 766 C C . GLU A 1 100 ? -3.582 20.094 -6.93 1 85.44 100 GLU A C 1
ATOM 768 O O . GLU A 1 100 ? -3.27 19.172 -7.688 1 85.44 100 GLU A O 1
ATOM 773 N N . LYS A 1 101 ? -3.648 21.375 -7.301 1 81.56 101 LYS A N 1
ATOM 774 C CA . LYS A 1 101 ? -3.271 21.781 -8.648 1 81.56 101 LYS A CA 1
ATOM 775 C C . LYS A 1 101 ? -1.853 22.344 -8.68 1 81.56 101 LYS A C 1
ATOM 777 O O . LYS A 1 101 ? -1.381 22.906 -7.691 1 81.56 101 LYS A O 1
ATOM 782 N N . ARG A 1 102 ? -1.268 22.188 -9.758 1 71.94 102 ARG A N 1
ATOM 783 C CA . ARG A 1 102 ? 0.109 22.625 -9.953 1 71.94 102 ARG A CA 1
ATOM 784 C C . ARG A 1 102 ? 0.269 24.109 -9.586 1 71.94 102 ARG A C 1
ATOM 786 O O . ARG A 1 102 ? 1.291 24.5 -9.023 1 71.94 102 ARG A O 1
ATOM 793 N N . GLU A 1 103 ? -0.684 24.891 -9.875 1 77.81 103 GLU A N 1
ATOM 794 C CA . GLU A 1 103 ? -0.615 26.328 -9.672 1 77.81 103 GLU A CA 1
ATOM 795 C C . GLU A 1 103 ? -0.667 26.672 -8.18 1 77.81 103 GLU A C 1
ATOM 797 O O . GLU A 1 103 ? -0.331 27.797 -7.789 1 77.81 103 GLU A O 1
ATOM 802 N N . GLU A 1 104 ? -1.008 25.703 -7.43 1 82.25 104 GLU A N 1
ATOM 803 C CA . GLU A 1 104 ? -1.19 25.969 -6.004 1 82.25 104 GLU A CA 1
ATOM 804 C C . GLU A 1 104 ? 0.045 25.547 -5.207 1 82.25 104 GLU A C 1
ATOM 806 O O . GLU A 1 104 ? 0.109 25.766 -3.996 1 82.25 104 GLU A O 1
ATOM 811 N N . ILE A 1 105 ? 0.99 25 -6 1 82.5 105 ILE A N 1
ATOM 812 C CA . ILE A 1 105 ? 2.115 24.359 -5.32 1 82.5 105 ILE A CA 1
ATOM 813 C C . ILE A 1 105 ? 3.305 25.312 -5.289 1 82.5 105 ILE A C 1
ATOM 815 O O . ILE A 1 105 ? 3.588 26 -6.277 1 82.5 105 ILE A O 1
ATOM 819 N N . THR A 1 106 ? 3.881 25.406 -4.113 1 79.19 106 THR A N 1
ATOM 820 C CA . THR A 1 106 ? 5.176 26.078 -4.031 1 79.19 106 THR A CA 1
ATOM 821 C C . THR A 1 106 ? 6.285 25.188 -4.578 1 79.19 106 THR A C 1
ATOM 823 O O . THR A 1 106 ? 6.039 24.031 -4.93 1 79.19 106 THR A O 1
ATOM 826 N N . THR A 1 107 ? 7.414 25.719 -4.523 1 67.31 107 THR A N 1
ATOM 827 C CA . THR A 1 107 ? 8.562 24.969 -5.027 1 67.31 107 THR A CA 1
ATOM 828 C C . THR A 1 107 ? 8.789 23.703 -4.199 1 67.31 107 THR A C 1
ATOM 830 O O . THR A 1 107 ? 9.188 22.672 -4.738 1 67.31 107 THR A O 1
ATOM 833 N N . GLU A 1 108 ? 8.406 23.781 -2.99 1 80.44 108 GLU A N 1
ATOM 834 C CA . GLU A 1 108 ? 8.742 22.672 -2.086 1 80.44 108 GLU A CA 1
ATOM 835 C C . GLU A 1 108 ? 7.535 21.766 -1.865 1 80.44 108 GLU A C 1
ATOM 837 O O . GLU A 1 108 ? 7.68 20.656 -1.345 1 80.44 108 GLU A O 1
ATOM 842 N N . GLY A 1 109 ? 6.395 22.266 -2.227 1 88.62 109 GLY A N 1
ATOM 843 C CA . GLY A 1 109 ? 5.27 21.344 -2.215 1 88.62 109 GLY A CA 1
ATOM 844 C C . GLY A 1 109 ? 4.129 21.812 -1.328 1 88.62 109 GLY A C 1
ATOM 845 O O . GLY A 1 109 ? 3.061 21.188 -1.306 1 88.62 109 GLY A O 1
ATOM 846 N N . GLY A 1 110 ? 4.312 22.922 -0.65 1 95 110 GLY A N 1
ATOM 847 C CA . GLY A 1 110 ? 3.248 23.453 0.181 1 95 110 GLY A CA 1
ATOM 848 C C . GLY A 1 110 ? 2.262 24.312 -0.591 1 95 110 GLY A C 1
ATOM 849 O O . GLY A 1 110 ? 2.482 24.625 -1.766 1 95 110 GLY A O 1
ATOM 850 N N . LEU A 1 111 ? 1.192 24.625 0.105 1 97.06 111 LEU A N 1
ATOM 851 C CA . LEU A 1 111 ? 0.22 25.562 -0.438 1 97.06 111 LEU A CA 1
ATOM 852 C C . LEU A 1 111 ? 0.804 26.969 -0.501 1 97.06 111 LEU A C 1
ATOM 854 O O . LEU A 1 111 ? 1.406 27.438 0.467 1 97.06 111 LEU A O 1
ATOM 858 N N . ASP A 1 112 ? 0.681 27.625 -1.655 1 97.19 112 ASP A N 1
ATOM 859 C CA . ASP A 1 112 ? 1.088 29.031 -1.778 1 97.19 112 ASP A CA 1
ATOM 860 C C . ASP A 1 112 ? 0.004 29.969 -1.248 1 97.19 112 ASP A C 1
ATOM 862 O O . ASP A 1 112 ? -0.772 30.531 -2.023 1 97.19 112 ASP A O 1
ATOM 866 N N . ALA A 1 113 ? 0.036 30.203 0.022 1 97.25 113 ALA A N 1
ATOM 867 C CA . ALA A 1 113 ? -0.987 31 0.68 1 97.25 113 ALA A CA 1
ATOM 868 C C . ALA A 1 113 ? -0.878 32.469 0.267 1 97.25 113 ALA A C 1
ATOM 870 O O . ALA A 1 113 ? -1.879 33.188 0.24 1 97.25 113 ALA A O 1
ATOM 871 N N . VAL A 1 114 ? 0.361 32.875 -0.058 1 96.69 114 VAL A N 1
ATOM 872 C CA . VAL A 1 114 ? 0.571 34.25 -0.49 1 96.69 114 VAL A CA 1
ATOM 873 C C . VAL A 1 114 ? -0.156 34.5 -1.811 1 96.69 114 VAL A C 1
ATOM 875 O O . VAL A 1 114 ? -0.945 35.438 -1.927 1 96.69 114 VAL A O 1
ATOM 878 N N . PHE A 1 115 ? 0.038 33.625 -2.703 1 95.19 115 PHE A N 1
ATOM 879 C CA . PHE A 1 115 ? -0.498 33.781 -4.051 1 95.19 115 PHE A CA 1
ATOM 880 C C . PHE A 1 115 ? -2.01 33.594 -4.055 1 95.19 115 PHE A C 1
ATOM 882 O O . PHE A 1 115 ? -2.721 34.281 -4.805 1 95.19 115 PHE A O 1
ATOM 889 N N . HIS A 1 116 ? -2.51 32.781 -3.172 1 95.62 116 HIS A N 1
ATOM 890 C CA . HIS A 1 116 ? -3.914 32.406 -3.246 1 95.62 116 HIS A CA 1
ATOM 891 C C . HIS A 1 116 ? -4.719 33 -2.109 1 95.62 116 HIS A C 1
ATOM 893 O O . HIS A 1 116 ? -5.793 32.531 -1.76 1 95.62 116 HIS A O 1
ATOM 899 N N . GLU A 1 117 ? -4.191 34 -1.529 1 96.56 117 GLU A N 1
ATOM 900 C CA . GLU A 1 117 ? -4.816 34.594 -0.363 1 96.56 117 GLU A CA 1
ATOM 901 C C . GLU A 1 117 ? -6.273 34.969 -0.645 1 96.56 117 GLU A C 1
ATOM 903 O O . GLU A 1 117 ? -7.16 34.656 0.155 1 96.56 117 GLU A O 1
ATOM 908 N N . LYS A 1 118 ? -6.578 35.531 -1.808 1 96.25 118 LYS A N 1
ATOM 909 C CA . LYS A 1 118 ? -7.922 36 -2.168 1 96.25 118 LYS A CA 1
ATOM 910 C C . LYS A 1 118 ? -8.867 34.812 -2.346 1 96.25 118 LYS A C 1
ATOM 912 O O . LYS A 1 118 ? -10.047 34.875 -1.998 1 96.25 118 LYS A O 1
ATOM 917 N N . ASP A 1 119 ? -8.32 33.75 -2.887 1 95.81 119 ASP A N 1
ATOM 918 C CA . ASP A 1 119 ? -9.133 32.562 -3.156 1 95.81 119 ASP A CA 1
ATOM 919 C C . ASP A 1 119 ? -9.422 31.797 -1.871 1 95.81 119 ASP A C 1
ATOM 921 O O . ASP A 1 119 ? -10.461 31.156 -1.749 1 95.81 119 ASP A O 1
ATOM 925 N N . LEU A 1 120 ? -8.523 31.891 -0.922 1 97.5 120 LEU A N 1
ATOM 926 C CA . LEU A 1 120 ? -8.633 31.125 0.316 1 97.5 120 LEU A CA 1
ATOM 927 C C . LEU A 1 120 ? -9.578 31.812 1.295 1 97.5 120 LEU A C 1
ATOM 929 O O . LEU A 1 120 ? -10.242 31.141 2.092 1 97.5 120 LEU A O 1
ATOM 933 N N . ALA A 1 121 ? -9.664 33.062 1.224 1 97.75 121 ALA A N 1
ATOM 934 C CA . ALA A 1 121 ? -10.367 33.875 2.217 1 97.75 121 ALA A CA 1
ATOM 935 C C . ALA A 1 121 ? -11.828 33.469 2.32 1 97.75 121 ALA A C 1
ATOM 937 O O . ALA A 1 121 ? -12.344 33.219 3.42 1 97.75 121 ALA A O 1
ATOM 938 N N . PRO A 1 122 ? -12.555 33.344 1.17 1 97.56 122 PRO A N 1
ATOM 939 C CA . PRO A 1 122 ? -13.953 32.938 1.283 1 97.56 122 PRO A CA 1
ATOM 940 C C . PRO A 1 122 ? -14.117 31.547 1.894 1 97.56 122 PRO A C 1
ATOM 942 O O . PRO A 1 122 ? -15.07 31.312 2.643 1 97.56 122 PRO A O 1
ATOM 945 N N . THR A 1 123 ? -13.242 30.656 1.525 1 97.38 123 THR A N 1
ATOM 946 C CA . THR A 1 123 ? -13.297 29.297 2.074 1 97.38 123 THR A CA 1
ATOM 947 C C . THR A 1 123 ? -13.062 29.312 3.582 1 97.38 123 THR A C 1
ATOM 949 O O . THR A 1 123 ? -13.789 28.656 4.336 1 97.38 123 THR A O 1
ATOM 952 N N . MET A 1 124 ? -12.117 30.078 3.971 1 96.75 124 MET A N 1
ATOM 953 C CA . MET A 1 124 ? -11.812 30.203 5.395 1 96.75 124 MET A CA 1
ATOM 954 C C . MET A 1 124 ? -13.023 30.719 6.164 1 96.75 124 MET A C 1
ATOM 956 O O . MET A 1 124 ? -13.375 30.188 7.219 1 96.75 124 MET A O 1
ATOM 960 N N . ALA A 1 125 ? -13.617 31.703 5.645 1 96.94 125 ALA A N 1
ATOM 961 C CA . ALA A 1 125 ? -14.789 32.312 6.285 1 96.94 125 ALA A CA 1
ATOM 962 C C . ALA A 1 125 ? -15.938 31.297 6.383 1 96.94 125 ALA A C 1
ATOM 964 O O . ALA A 1 125 ? -16.578 31.188 7.426 1 96.94 125 ALA A O 1
ATOM 965 N N . ARG A 1 126 ? -16.141 30.609 5.328 1 97.5 126 ARG A N 1
ATOM 966 C CA . ARG A 1 126 ? -17.219 29.625 5.285 1 97.5 126 ARG A CA 1
ATOM 967 C C . ARG A 1 126 ? -17 28.516 6.305 1 97.5 126 ARG A C 1
ATOM 969 O O . ARG A 1 126 ? -17.938 28.078 6.969 1 97.5 126 ARG A O 1
ATOM 976 N N . MET A 1 127 ? -15.805 28.062 6.379 1 98.06 127 MET A N 1
ATOM 977 C CA . MET A 1 127 ? -15.477 27.016 7.34 1 98.06 127 MET A CA 1
ATOM 978 C C . MET A 1 127 ? -15.664 27.516 8.773 1 98.06 127 MET A C 1
ATOM 980 O O . MET A 1 127 ? -16.25 26.812 9.602 1 98.06 127 MET A O 1
ATOM 984 N N . ALA A 1 128 ? -15.219 28.719 9.039 1 96.25 128 ALA A N 1
ATOM 985 C CA . ALA A 1 128 ? -15.359 29.312 10.367 1 96.25 128 ALA A CA 1
ATOM 986 C C . ALA A 1 128 ? -16.828 29.438 10.75 1 96.25 128 ALA A C 1
ATOM 988 O O 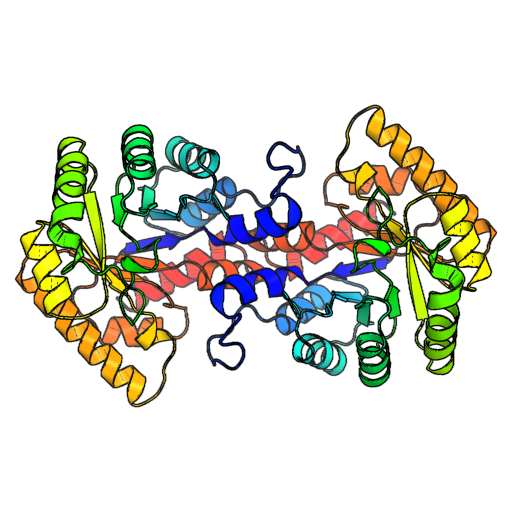. ALA A 1 128 ? -17.203 29.156 11.891 1 96.25 128 ALA A O 1
ATOM 989 N N . ASP A 1 129 ? -17.609 29.828 9.781 1 97.31 129 ASP A N 1
ATOM 990 C CA . ASP A 1 129 ? -19.047 30.016 10.008 1 97.31 129 ASP A CA 1
ATOM 991 C C . ASP A 1 129 ? -19.719 28.703 10.352 1 97.31 129 ASP A C 1
ATOM 993 O O . ASP A 1 129 ? -20.812 28.688 10.914 1 97.31 129 ASP A O 1
ATOM 997 N N . ASN A 1 130 ? -19.047 27.656 10.07 1 97.75 130 ASN A N 1
ATOM 998 C CA . ASN A 1 130 ? -19.641 26.344 10.297 1 97.75 130 ASN A CA 1
ATOM 999 C C . ASN A 1 130 ? -18.891 25.578 11.383 1 97.75 130 ASN A C 1
ATOM 1001 O O . ASN A 1 130 ? -19.016 24.359 11.484 1 97.75 130 ASN A O 1
ATOM 1005 N N . GLY A 1 131 ? -18.016 26.25 12.094 1 97.5 131 GLY A N 1
ATOM 1006 C CA . GLY A 1 131 ? -17.359 25.672 13.25 1 97.5 131 GLY A CA 1
ATOM 1007 C C . GLY A 1 131 ? -16.219 24.75 12.891 1 97.5 131 GLY A C 1
ATOM 1008 O O . GLY A 1 131 ? -15.773 23.938 13.711 1 97.5 131 GLY A O 1
ATOM 1009 N N . ILE A 1 132 ? -15.742 24.75 11.641 1 98.25 132 ILE A N 1
ATOM 1010 C CA . ILE A 1 132 ? -14.625 23.922 11.172 1 98.25 132 ILE A CA 1
ATOM 1011 C C . ILE A 1 132 ? -13.328 24.719 11.266 1 98.25 132 ILE A C 1
ATOM 1013 O O . ILE A 1 132 ? -13.234 25.844 10.742 1 98.25 132 ILE A O 1
ATOM 1017 N N . GLN A 1 133 ? -12.328 24.188 11.938 1 97.81 133 GLN A N 1
ATOM 1018 C CA . GLN A 1 133 ? -11.039 24.859 12.062 1 97.81 133 GLN A CA 1
ATOM 1019 C C . GLN A 1 133 ? -10.141 24.562 10.875 1 97.81 133 GLN A C 1
ATOM 1021 O O . GLN A 1 133 ? -10.016 23.391 10.469 1 97.81 133 GLN A O 1
ATOM 1026 N N . VAL A 1 134 ? -9.508 25.594 10.359 1 98.38 134 VAL A N 1
ATOM 1027 C CA . VAL A 1 134 ? -8.742 25.406 9.133 1 98.38 134 VAL A CA 1
ATOM 1028 C C . VAL A 1 134 ? -7.25 25.562 9.422 1 98.38 134 VAL A C 1
ATOM 1030 O O . VAL A 1 134 ? -6.84 26.5 10.109 1 98.38 134 VAL A O 1
ATOM 1033 N N . SER A 1 135 ? -6.527 24.625 8.977 1 98.56 135 SER A N 1
ATOM 1034 C CA . SER A 1 135 ? -5.07 24.688 8.898 1 98.56 135 SER A CA 1
ATOM 1035 C C . SER A 1 135 ? -4.598 24.859 7.461 1 98.56 135 SER A C 1
ATOM 1037 O O . SER A 1 135 ? -5.219 24.344 6.531 1 98.56 135 SER A O 1
ATOM 1039 N N . LEU A 1 136 ? -3.545 25.641 7.293 1 98.62 136 LEU A N 1
ATOM 1040 C CA . LEU A 1 136 ? -2.922 25.781 5.98 1 98.62 136 LEU A CA 1
ATOM 1041 C C . LEU A 1 136 ? -1.601 25.016 5.922 1 98.62 136 LEU A C 1
ATOM 1043 O O . LEU A 1 136 ? -0.723 25.219 6.766 1 98.62 136 LEU A O 1
ATOM 1047 N N . PHE A 1 137 ? -1.471 24.125 4.938 1 98.69 137 PHE A N 1
ATOM 1048 C CA . PHE A 1 137 ? -0.241 23.375 4.723 1 98.69 137 PHE A CA 1
ATOM 1049 C C . PHE A 1 137 ? 0.768 24.203 3.934 1 98.69 137 PHE A C 1
ATOM 1051 O O . PHE A 1 137 ? 0.702 24.266 2.703 1 98.69 137 PHE A O 1
ATOM 1058 N N . ILE A 1 138 ? 1.778 24.75 4.629 1 98.5 138 ILE A N 1
ATOM 1059 C CA . ILE A 1 138 ? 2.629 25.719 3.963 1 98.5 138 ILE A CA 1
ATOM 1060 C C . ILE A 1 138 ? 4.098 25.344 4.156 1 98.5 138 ILE A C 1
ATOM 1062 O O . ILE A 1 138 ? 4.441 24.625 5.098 1 98.5 138 ILE A O 1
ATOM 1066 N N . ASP A 1 139 ? 4.914 25.828 3.232 1 98.06 139 ASP A N 1
ATOM 1067 C CA . ASP A 1 139 ? 6.355 25.75 3.436 1 98.06 139 ASP A CA 1
ATOM 1068 C C . ASP A 1 139 ? 6.801 26.641 4.594 1 98.06 139 ASP A C 1
ATOM 1070 O O . ASP A 1 139 ? 6.125 27.609 4.93 1 98.06 139 ASP A O 1
ATOM 1074 N N . PRO A 1 140 ? 7.898 26.25 5.191 1 98.38 140 PRO A N 1
ATOM 1075 C CA . PRO A 1 140 ? 8.383 27.047 6.32 1 98.38 140 PRO A CA 1
ATOM 1076 C C . PRO A 1 140 ? 9.078 28.328 5.879 1 98.38 140 PRO A C 1
ATOM 1078 O O . PRO A 1 140 ? 10.281 28.5 6.098 1 98.38 140 PRO A O 1
ATOM 1081 N N . GLU A 1 141 ? 8.273 29.234 5.348 1 97.69 141 GLU A N 1
ATOM 1082 C CA . GLU A 1 141 ? 8.727 30.531 4.863 1 97.69 141 GLU A CA 1
ATOM 1083 C C . GLU A 1 141 ? 7.953 31.672 5.527 1 97.69 141 GLU A C 1
ATOM 1085 O O . GLU A 1 141 ? 6.734 31.594 5.684 1 97.69 141 GLU A O 1
ATOM 1090 N N . VAL A 1 142 ? 8.648 32.688 5.816 1 98 142 VAL A N 1
ATOM 1091 C CA . VAL A 1 142 ? 8.094 33.812 6.543 1 98 142 VAL A CA 1
ATOM 1092 C C . VAL A 1 142 ? 6.891 34.375 5.785 1 98 142 VAL A C 1
ATOM 1094 O O . VAL A 1 142 ? 5.82 34.562 6.367 1 98 142 VAL A O 1
ATOM 1097 N N . PRO A 1 143 ? 7.039 34.594 4.461 1 98.06 143 PRO A N 1
ATOM 1098 C CA . PRO A 1 143 ? 5.883 35.156 3.758 1 98.06 143 PRO A CA 1
ATOM 1099 C C . PRO A 1 143 ? 4.652 34.25 3.83 1 98.06 143 PRO A C 1
ATOM 1101 O O . PRO A 1 143 ? 3.521 34.75 3.861 1 98.06 143 PRO A O 1
ATOM 1104 N N . GLN A 1 144 ? 4.824 32.969 3.863 1 98.38 144 GLN A N 1
ATOM 1105 C CA . GLN A 1 144 ? 3.711 32.031 3.941 1 98.38 144 GLN A CA 1
ATOM 1106 C C . GLN A 1 144 ? 3.045 32.094 5.312 1 98.38 144 GLN A C 1
ATOM 1108 O O . GLN A 1 144 ? 1.817 32.031 5.414 1 98.38 144 GLN A O 1
ATOM 1113 N N . VAL A 1 145 ? 3.836 32.188 6.359 1 98.69 145 VAL A N 1
ATOM 1114 C CA . VAL A 1 145 ? 3.307 32.281 7.715 1 98.69 145 VAL A CA 1
ATOM 1115 C C . VAL A 1 145 ? 2.535 33.594 7.875 1 98.69 145 VAL A C 1
ATOM 1117 O O . VAL A 1 145 ? 1.438 33.594 8.438 1 98.69 145 VAL A O 1
ATOM 1120 N N . GLU A 1 146 ? 3.082 34.625 7.316 1 98.75 146 GLU A N 1
ATOM 1121 C CA . GLU A 1 146 ? 2.42 35.906 7.391 1 98.75 146 GLU A CA 1
ATOM 1122 C C . GLU A 1 146 ? 1.097 35.906 6.633 1 98.75 146 GLU A C 1
ATOM 1124 O O . GLU A 1 146 ? 0.112 36.5 7.086 1 98.75 146 GLU A O 1
ATOM 1129 N N . ALA A 1 147 ? 1.108 35.281 5.48 1 98.38 147 ALA A N 1
ATOM 1130 C CA . ALA A 1 147 ? -0.128 35.156 4.711 1 98.38 147 ALA A CA 1
ATOM 1131 C C . ALA A 1 147 ? -1.188 34.375 5.496 1 98.38 147 ALA A C 1
ATOM 1133 O O . ALA A 1 147 ? -2.367 34.719 5.473 1 98.38 147 ALA A O 1
ATOM 1134 N N . ALA A 1 148 ? -0.779 33.344 6.191 1 98.56 148 ALA A N 1
ATOM 1135 C CA . ALA A 1 148 ? -1.702 32.594 7.031 1 98.56 148 ALA A CA 1
ATOM 1136 C C . ALA A 1 148 ? -2.303 33.469 8.117 1 98.56 148 ALA A C 1
ATOM 1138 O O . ALA A 1 148 ? -3.502 33.375 8.398 1 98.56 148 ALA A O 1
ATOM 1139 N N . ALA A 1 149 ? -1.473 34.281 8.703 1 98.38 149 ALA A N 1
ATOM 1140 C CA . ALA A 1 149 ? -1.934 35.219 9.742 1 98.38 149 ALA A CA 1
ATOM 1141 C C . ALA A 1 149 ? -2.955 36.188 9.18 1 98.38 149 ALA A C 1
ATOM 1143 O O . ALA A 1 149 ? -3.986 36.438 9.812 1 98.38 149 ALA A O 1
ATOM 1144 N N . ARG A 1 150 ? -2.654 36.719 8 1 98.06 150 ARG A N 1
ATOM 1145 C CA . ARG A 1 150 ? -3.564 37.688 7.379 1 98.06 150 ARG A CA 1
ATOM 1146 C C . ARG A 1 150 ? -4.91 37.031 7.062 1 98.06 150 ARG A C 1
ATOM 1148 O O . ARG A 1 150 ? -5.953 37.688 7.148 1 98.06 150 ARG A O 1
ATOM 1155 N N . LEU A 1 151 ? -4.871 35.781 6.77 1 97.69 151 LEU A N 1
ATOM 1156 C CA . LEU A 1 151 ? -6.074 35.031 6.438 1 97.69 151 LEU A CA 1
ATOM 1157 C C . LEU A 1 151 ? -6.852 34.656 7.699 1 97.69 151 LEU A C 1
ATOM 1159 O O . LEU A 1 151 ? -7.992 34.188 7.617 1 97.69 151 LEU A O 1
ATOM 1163 N N . GLY A 1 152 ? -6.203 34.844 8.859 1 97.25 152 GLY A N 1
ATOM 1164 C CA . GLY A 1 152 ? -6.844 34.5 10.117 1 97.25 152 GLY A CA 1
ATOM 1165 C C . GLY A 1 152 ? -6.863 33 10.383 1 97.25 152 GLY A C 1
ATOM 1166 O O . GLY A 1 152 ? -7.754 32.5 11.078 1 97.25 152 GLY A O 1
ATOM 1167 N N . ALA A 1 153 ? -5.957 32.281 9.836 1 97.94 153 ALA A N 1
ATOM 1168 C CA . ALA A 1 153 ? -5.898 30.828 10.07 1 97.94 153 ALA A CA 1
ATOM 1169 C C . ALA A 1 153 ? -5.59 30.516 11.531 1 97.94 153 ALA A C 1
ATOM 1171 O O . ALA A 1 153 ? -4.613 31.031 12.086 1 97.94 153 ALA A O 1
ATOM 1172 N N . PRO A 1 154 ? -6.371 29.719 12.125 1 98.25 154 PRO A N 1
ATOM 1173 C CA . PRO A 1 154 ? -6.082 29.359 13.516 1 98.25 154 PRO A CA 1
ATOM 1174 C C . PRO A 1 154 ? -4.855 28.453 13.648 1 98.25 154 PRO A C 1
ATOM 1176 O O . PRO A 1 154 ? -4.227 28.406 14.703 1 98.25 154 PRO A O 1
ATOM 1179 N N . MET A 1 155 ? -4.516 27.719 12.516 1 98.62 155 MET A N 1
ATOM 1180 C CA . MET A 1 155 ? -3.402 26.781 12.523 1 98.62 155 MET A CA 1
ATOM 1181 C C . MET A 1 155 ? -2.67 26.781 11.188 1 98.62 155 MET A C 1
ATOM 1183 O O . MET A 1 155 ? -3.252 27.141 10.156 1 98.62 155 MET A O 1
ATOM 1187 N N . ILE A 1 156 ? -1.467 26.406 11.242 1 98.81 156 ILE A N 1
ATOM 1188 C CA . ILE A 1 156 ? -0.713 26.016 10.055 1 98.81 156 ILE A CA 1
ATOM 1189 C C . ILE A 1 156 ? -0.11 24.625 10.258 1 98.81 156 ILE A C 1
ATOM 1191 O O . ILE A 1 156 ? 0.029 24.156 11.383 1 98.81 156 ILE A O 1
ATOM 1195 N N . GLU A 1 157 ? 0.131 23.984 9.195 1 98.81 157 GLU A N 1
ATOM 1196 C CA . GLU A 1 157 ? 0.955 22.781 9.164 1 98.81 157 GLU A CA 1
ATOM 1197 C C . GLU A 1 157 ? 2.203 22.984 8.312 1 98.81 157 GLU A C 1
ATOM 1199 O O . GLU A 1 157 ? 2.105 23.172 7.098 1 98.81 157 GLU A O 1
ATOM 1204 N N . LEU A 1 158 ? 3.289 22.938 8.977 1 98.81 158 LEU A N 1
ATOM 1205 C CA . LEU A 1 158 ? 4.543 23.156 8.266 1 98.81 158 LEU A CA 1
ATOM 1206 C C . LEU A 1 158 ? 4.938 21.922 7.461 1 98.81 158 LEU A C 1
ATOM 1208 O O . LEU A 1 158 ? 4.914 20.812 7.984 1 98.81 158 LEU A O 1
ATOM 1212 N N . HIS A 1 159 ? 5.25 22.156 6.203 1 98.38 159 HIS A N 1
ATOM 1213 C CA . HIS A 1 159 ? 5.773 21.125 5.324 1 98.38 159 HIS A CA 1
ATOM 1214 C C . HIS A 1 159 ? 7.191 20.719 5.73 1 98.38 159 HIS A C 1
ATOM 1216 O O . HIS A 1 159 ? 8.125 21.516 5.59 1 98.38 159 HIS A O 1
ATOM 1222 N N . THR A 1 160 ? 7.363 19.484 6.09 1 98.12 160 THR A N 1
ATOM 1223 C CA . THR A 1 160 ? 8.648 19.047 6.617 1 98.12 160 THR A CA 1
ATOM 1224 C C . THR A 1 160 ? 9.375 18.156 5.605 1 98.12 160 THR A C 1
ATOM 1226 O O . THR A 1 160 ? 10.297 17.438 5.961 1 98.12 160 THR A O 1
ATOM 1229 N N . GLY A 1 161 ? 8.945 18.172 4.359 1 96.25 161 GLY A N 1
ATOM 1230 C CA . GLY A 1 161 ? 9.5 17.297 3.336 1 96.25 161 GLY A CA 1
ATOM 1231 C C . GLY A 1 161 ? 10.984 17.5 3.121 1 96.25 161 GLY A C 1
ATOM 1232 O O . GLY A 1 161 ? 11.742 16.531 3.041 1 96.25 161 GLY A O 1
ATOM 1233 N N . CYS A 1 162 ? 11.453 18.766 3.039 1 95.69 162 CYS A N 1
ATOM 1234 C CA . CYS A 1 162 ? 12.867 19.047 2.807 1 95.69 162 CYS A CA 1
ATOM 1235 C C . CYS A 1 162 ? 13.719 18.578 3.982 1 95.69 162 CYS A C 1
ATOM 1237 O O . CYS A 1 162 ? 14.797 18 3.787 1 95.69 162 CYS A O 1
ATOM 1239 N N . PHE A 1 163 ? 13.227 18.828 5.141 1 97.12 163 PHE A N 1
ATOM 1240 C CA . PHE A 1 163 ? 13.898 18.312 6.332 1 97.12 163 PHE A CA 1
ATOM 1241 C C . PHE A 1 163 ? 14.016 16.797 6.281 1 97.12 163 PHE A C 1
ATOM 1243 O O . PHE A 1 163 ? 15.094 16.25 6.516 1 97.12 163 PHE A O 1
ATOM 1250 N N . ALA A 1 164 ? 12.953 16.109 5.949 1 96.5 164 ALA A N 1
ATOM 1251 C CA . ALA A 1 164 ? 12.891 14.648 5.984 1 96.5 164 ALA A CA 1
ATOM 1252 C C . ALA A 1 164 ? 13.766 14.031 4.898 1 96.5 164 ALA A C 1
ATOM 1254 O O . ALA A 1 164 ? 14.328 12.953 5.082 1 96.5 164 ALA A O 1
ATOM 1255 N N . ASN A 1 165 ? 13.93 14.734 3.773 1 94.81 165 ASN A N 1
ATOM 1256 C CA . ASN A 1 165 ? 14.562 14.148 2.598 1 94.81 165 ASN A CA 1
ATOM 1257 C C . ASN A 1 165 ? 16.047 14.516 2.518 1 94.81 165 ASN A C 1
ATOM 1259 O O . ASN A 1 165 ? 16.75 14.086 1.597 1 94.81 165 ASN A O 1
ATOM 1263 N N . HIS A 1 166 ? 16.531 15.305 3.475 1 94.56 166 HIS A N 1
ATOM 1264 C CA . HIS A 1 166 ? 17.938 15.695 3.469 1 94.56 166 HIS A CA 1
ATOM 1265 C C . HIS A 1 166 ? 18.656 15.211 4.727 1 94.56 166 HIS A C 1
ATOM 1267 O O . HIS A 1 166 ? 18 14.766 5.68 1 94.56 166 HIS A O 1
ATOM 1273 N N . SER A 1 167 ? 19.969 15.227 4.672 1 94.38 167 SER A N 1
ATOM 1274 C CA . SER A 1 167 ? 20.812 14.867 5.805 1 94.38 167 SER A CA 1
ATOM 1275 C C . SER A 1 167 ? 21.953 15.875 5.98 1 94.38 167 SER A C 1
ATOM 1277 O O . SER A 1 167 ? 22.094 16.797 5.184 1 94.38 167 SER A O 1
ATOM 1279 N N . GLY A 1 168 ? 22.609 15.75 7.105 1 95.31 168 GLY A N 1
ATOM 1280 C CA . GLY A 1 168 ? 23.797 16.562 7.336 1 95.31 168 GLY A CA 1
ATOM 1281 C C . GLY A 1 168 ? 23.484 18.047 7.434 1 95.31 168 GLY A C 1
ATOM 1282 O O . GLY A 1 168 ? 22.578 18.453 8.164 1 95.31 168 GLY A O 1
ATOM 1283 N N . ARG A 1 169 ? 24.281 18.828 6.676 1 97.25 169 ARG A N 1
ATOM 1284 C CA . ARG A 1 169 ? 24.188 20.281 6.738 1 97.25 169 ARG A CA 1
ATOM 1285 C C . ARG A 1 169 ? 22.859 20.781 6.184 1 97.25 169 ARG A C 1
ATOM 1287 O O . ARG A 1 169 ? 22.25 21.703 6.734 1 97.25 169 ARG A O 1
ATOM 1294 N N . GLU A 1 170 ? 22.438 20.125 5.145 1 96.38 170 GLU A N 1
ATOM 1295 C CA . GLU A 1 170 ? 21.188 20.531 4.52 1 96.38 170 GLU A CA 1
ATOM 1296 C C . GLU A 1 170 ? 20 20.344 5.469 1 96.38 170 GLU A C 1
ATOM 1298 O O . GLU A 1 170 ? 19.109 21.172 5.535 1 96.38 170 GLU A O 1
ATOM 1303 N N . ARG A 1 171 ? 20 19.297 6.191 1 96.25 171 ARG A N 1
ATOM 1304 C CA . ARG A 1 171 ? 18.938 19.062 7.164 1 96.25 171 ARG A CA 1
ATOM 1305 C C . ARG A 1 171 ? 18.984 20.094 8.281 1 96.25 171 ARG A C 1
ATOM 1307 O O . ARG A 1 171 ? 17.938 20.547 8.758 1 96.25 171 ARG A O 1
ATOM 1314 N N . THR A 1 172 ? 20.094 20.422 8.672 1 97.5 172 THR A N 1
ATOM 1315 C CA . THR A 1 172 ? 20.266 21.422 9.719 1 97.5 172 THR A CA 1
ATOM 1316 C C . THR A 1 172 ? 19.703 22.766 9.266 1 97.5 172 THR A C 1
ATOM 1318 O O . THR A 1 172 ? 19.062 23.469 10.047 1 97.5 172 THR A O 1
ATOM 1321 N N . GLU A 1 173 ? 20.016 23.062 8.039 1 97.88 173 GLU A N 1
ATOM 1322 C CA . GLU A 1 173 ? 19.5 24.297 7.48 1 97.88 173 GLU A CA 1
ATOM 1323 C C . GLU A 1 173 ? 17.969 24.281 7.422 1 97.88 173 GLU A C 1
ATOM 1325 O O . GLU A 1 173 ? 17.312 25.281 7.703 1 97.88 173 GLU A O 1
ATOM 1330 N N . GLU A 1 174 ? 17.453 23.141 7.059 1 97.81 174 GLU A N 1
ATOM 1331 C CA . GLU A 1 174 ? 16 22.984 7 1 97.81 174 GLU A CA 1
ATOM 1332 C C . GLU A 1 174 ? 15.383 23.094 8.391 1 97.81 174 GLU A C 1
ATOM 1334 O O . GLU A 1 174 ? 14.305 23.656 8.555 1 97.81 174 GLU A O 1
ATOM 1339 N N . LEU A 1 175 ? 16.031 22.578 9.359 1 98.31 175 LEU A N 1
ATOM 1340 C CA . LEU A 1 175 ? 15.57 22.688 10.742 1 98.31 175 LEU A CA 1
ATOM 1341 C C . LEU A 1 175 ? 15.508 24.141 11.188 1 98.31 175 LEU A C 1
ATOM 1343 O O . LEU A 1 175 ? 14.578 24.547 11.891 1 98.31 175 LEU A O 1
ATOM 1347 N N . ALA A 1 176 ? 16.5 24.859 10.758 1 98.5 176 ALA A N 1
ATOM 1348 C CA . ALA A 1 176 ? 16.531 26.281 11.102 1 98.5 176 ALA A CA 1
ATOM 1349 C C . ALA A 1 176 ? 15.359 27.016 10.469 1 98.5 176 ALA A C 1
ATOM 1351 O O . ALA A 1 176 ? 14.773 27.906 11.094 1 98.5 176 ALA A O 1
ATOM 1352 N N . ARG A 1 177 ? 15.055 26.688 9.258 1 98.19 177 ARG A N 1
ATOM 1353 C CA . ARG A 1 177 ? 13.914 27.297 8.57 1 98.19 177 ARG A CA 1
ATOM 1354 C C . ARG A 1 177 ? 12.602 26.953 9.273 1 98.19 177 ARG A C 1
ATOM 1356 O O . ARG A 1 177 ? 11.766 27.828 9.492 1 98.19 177 ARG A O 1
ATOM 1363 N N . LEU A 1 178 ? 12.477 25.734 9.648 1 98.81 178 LEU A N 1
ATOM 1364 C CA . LEU A 1 178 ? 11.289 25.281 10.367 1 98.81 178 LEU A CA 1
ATOM 1365 C C . LEU A 1 178 ? 11.164 26 11.711 1 98.81 178 LEU A C 1
ATOM 1367 O O . LEU A 1 178 ? 10.078 26.422 12.094 1 98.81 178 LEU A O 1
ATOM 1371 N N . LYS A 1 179 ? 12.258 26.109 12.391 1 98.81 179 LYS A N 1
ATOM 1372 C CA . LYS A 1 179 ? 12.281 26.797 13.68 1 98.81 179 LYS A CA 1
ATOM 1373 C C . LYS A 1 179 ? 11.812 28.234 13.547 1 98.81 179 LYS A C 1
ATOM 1375 O O . LYS A 1 179 ? 10.961 28.688 14.305 1 98.81 179 LYS A O 1
ATOM 1380 N N . ARG A 1 180 ? 12.352 28.922 12.547 1 98.81 180 ARG A N 1
ATOM 1381 C CA . ARG A 1 180 ? 12 30.328 12.336 1 98.81 180 ARG A CA 1
ATOM 1382 C C . ARG A 1 180 ? 10.516 30.469 12.031 1 98.81 180 ARG A C 1
ATOM 1384 O O . ARG A 1 180 ? 9.852 31.375 12.547 1 98.81 180 ARG A O 1
ATOM 1391 N N . ALA A 1 181 ? 10.039 29.609 11.219 1 98.81 181 ALA A N 1
ATOM 1392 C CA . ALA A 1 181 ? 8.625 29.641 10.852 1 98.81 181 ALA A CA 1
ATOM 1393 C C . ALA A 1 181 ? 7.738 29.344 12.062 1 98.81 181 ALA A C 1
ATOM 1395 O O . ALA A 1 181 ? 6.719 30.016 12.258 1 98.81 181 ALA A O 1
ATOM 1396 N N . ALA A 1 182 ? 8.117 28.391 12.844 1 98.88 182 ALA A N 1
ATOM 1397 C CA . ALA A 1 182 ? 7.352 28.016 14.031 1 98.88 182 ALA A CA 1
ATOM 1398 C C . ALA A 1 182 ? 7.32 29.156 15.047 1 98.88 182 ALA A C 1
ATOM 1400 O O . ALA A 1 182 ? 6.273 29.469 15.609 1 98.88 182 ALA A O 1
ATOM 1401 N N . GLU A 1 183 ? 8.445 29.75 15.25 1 98.88 183 GLU A N 1
ATOM 1402 C CA . GLU A 1 183 ? 8.547 30.875 16.188 1 98.88 183 GLU A CA 1
ATOM 1403 C C . GLU A 1 183 ? 7.672 32.031 15.75 1 98.88 183 GLU A C 1
ATOM 1405 O O . GLU A 1 183 ? 6.973 32.656 16.562 1 98.88 183 GLU A O 1
ATOM 1410 N N . LEU A 1 184 ? 7.75 32.312 14.477 1 98.88 184 LEU A N 1
ATOM 1411 C CA . LEU A 1 184 ? 6.941 33.406 13.953 1 98.88 184 LEU A CA 1
ATOM 1412 C C . LEU A 1 184 ? 5.457 33.094 14.102 1 98.88 184 LEU A C 1
ATOM 1414 O O . LEU A 1 184 ? 4.691 33.938 14.57 1 98.88 184 LEU A O 1
ATOM 1418 N N . ALA A 1 185 ? 5.055 31.938 13.711 1 98.88 185 ALA A N 1
ATOM 1419 C CA . ALA A 1 185 ? 3.648 31.562 13.812 1 98.88 185 ALA A CA 1
ATOM 1420 C C . ALA A 1 185 ? 3.162 31.656 15.258 1 98.88 185 ALA A C 1
ATOM 1422 O O . ALA A 1 185 ? 2.092 32.219 15.523 1 98.88 185 ALA A O 1
ATOM 1423 N N . HIS A 1 186 ? 3.955 31.156 16.141 1 98.75 186 HIS A N 1
ATOM 1424 C CA . HIS A 1 186 ? 3.617 31.203 17.547 1 98.75 186 HIS A CA 1
ATOM 1425 C C . HIS A 1 186 ? 3.457 32.656 18.031 1 98.75 186 HIS A C 1
ATOM 1427 O O . HIS A 1 186 ? 2.527 32.969 18.766 1 98.75 186 HIS A O 1
ATOM 1433 N N . SER A 1 187 ? 4.344 33.469 17.609 1 98.75 187 SER A N 1
ATOM 1434 C CA . SER A 1 187 ? 4.305 34.875 18.016 1 98.75 187 SER A CA 1
ATOM 1435 C C . SER A 1 187 ? 3.051 35.562 17.484 1 98.75 187 SER A C 1
ATOM 1437 O O . SER A 1 187 ? 2.594 36.531 18.062 1 98.75 187 SER A O 1
ATOM 1439 N N . LEU A 1 188 ? 2.514 35.031 16.438 1 98.69 188 LEU A N 1
ATOM 1440 C CA . LEU A 1 188 ? 1.326 35.625 15.82 1 98.69 188 LEU A CA 1
ATOM 1441 C C . LEU A 1 188 ? 0.06 34.938 16.344 1 98.69 188 LEU A C 1
ATOM 1443 O O . LEU A 1 188 ? -1.039 35.219 15.859 1 98.69 188 LEU A O 1
ATOM 1447 N N . GLY A 1 189 ? 0.197 34.031 17.266 1 98.5 189 GLY A N 1
ATOM 1448 C CA . GLY A 1 189 ? -0.937 33.375 17.891 1 98.5 189 GLY A CA 1
ATOM 1449 C C . GLY A 1 189 ? -1.501 32.219 17.078 1 98.5 189 GLY A C 1
ATOM 1450 O O . GLY A 1 189 ? -2.654 31.828 17.25 1 98.5 189 GLY A O 1
ATOM 1451 N N . ILE A 1 190 ? -0.731 31.703 16.141 1 98.75 190 ILE A N 1
ATOM 1452 C CA . ILE A 1 190 ? -1.153 30.609 15.258 1 98.75 190 ILE A CA 1
ATOM 1453 C C . ILE A 1 190 ? -0.63 29.281 15.797 1 98.75 190 ILE A C 1
ATOM 1455 O O . ILE A 1 190 ? 0.541 29.172 16.172 1 98.75 190 ILE A O 1
ATOM 1459 N N . GLN A 1 191 ? -1.516 28.312 15.953 1 98.81 191 GLN A N 1
ATOM 1460 C CA . GLN A 1 191 ? -1.072 26.969 16.328 1 98.81 191 GLN A CA 1
ATOM 1461 C C . GLN A 1 191 ? -0.2 26.359 15.242 1 98.81 191 GLN A C 1
ATOM 1463 O O . GLN A 1 191 ? -0.526 26.438 14.055 1 98.81 191 GLN A O 1
ATOM 1468 N N . VAL A 1 192 ? 0.874 25.672 15.656 1 98.88 192 VAL A N 1
ATOM 1469 C CA . VAL A 1 192 ? 1.837 25.156 14.695 1 98.88 192 VAL A CA 1
ATOM 1470 C C . VAL A 1 192 ? 1.789 23.625 14.695 1 98.88 192 VAL A C 1
ATOM 1472 O O . VAL A 1 192 ? 2.064 22.984 15.711 1 98.88 192 VAL A O 1
ATOM 1475 N N . ASN A 1 193 ? 1.419 23.062 13.562 1 98.88 193 ASN A N 1
ATOM 1476 C CA . ASN A 1 193 ? 1.512 21.625 13.281 1 98.88 193 ASN A CA 1
ATOM 1477 C C . ASN A 1 193 ? 2.594 21.328 12.242 1 98.88 193 ASN A C 1
ATOM 1479 O O . ASN A 1 193 ? 3.15 22.25 11.641 1 98.88 193 ASN A O 1
ATOM 1483 N N . ALA A 1 194 ? 2.938 20.094 12.117 1 98.69 194 ALA A N 1
ATOM 1484 C CA . ALA A 1 194 ? 3.924 19.688 11.117 1 98.69 194 ALA A CA 1
ATOM 1485 C C . ALA A 1 194 ? 3.594 18.312 10.547 1 98.69 194 ALA A C 1
ATOM 1487 O O . ALA A 1 194 ? 2.992 17.469 11.227 1 98.69 194 ALA A O 1
ATOM 1488 N N . GLY A 1 195 ? 4.016 18.141 9.312 1 96.25 195 GLY A N 1
ATOM 1489 C CA . GLY A 1 195 ? 3.777 16.859 8.672 1 96.25 195 GLY A CA 1
ATOM 1490 C C . GLY A 1 195 ? 4.48 16.719 7.336 1 96.25 195 GLY A C 1
ATOM 1491 O O . GLY A 1 195 ? 5.047 17.688 6.824 1 96.25 195 GLY A O 1
ATOM 1492 N N . HIS A 1 196 ? 4.465 15.586 6.84 1 95.25 196 HIS A N 1
ATOM 1493 C CA . HIS A 1 196 ? 5.02 15.164 5.559 1 95.25 196 HIS A CA 1
ATOM 1494 C C . HIS A 1 196 ? 6.469 14.703 5.715 1 95.25 196 HIS A C 1
ATOM 1496 O O . HIS A 1 196 ? 7.391 15.516 5.66 1 95.25 196 HIS A O 1
ATOM 1502 N N . GLY A 1 197 ? 6.582 13.438 5.824 1 95.94 197 GLY A N 1
ATOM 1503 C CA . GLY A 1 197 ? 7.914 12.852 5.801 1 95.94 197 GLY A CA 1
ATOM 1504 C C . GLY A 1 197 ? 8.477 12.586 7.184 1 95.94 197 GLY A C 1
ATOM 1505 O O . GLY A 1 197 ? 9.539 11.969 7.32 1 95.94 197 GLY A O 1
ATOM 1506 N N . ILE A 1 198 ? 7.801 13.094 8.203 1 98.19 198 ILE A N 1
ATOM 1507 C CA . ILE A 1 198 ? 8.219 12.75 9.555 1 98.19 198 ILE A CA 1
ATOM 1508 C C . ILE A 1 198 ? 8.117 11.234 9.758 1 98.19 198 ILE A C 1
ATOM 1510 O O . ILE A 1 198 ? 7.137 10.617 9.336 1 98.19 198 ILE A O 1
ATOM 1514 N N . ASN A 1 199 ? 9.18 10.664 10.336 1 97.88 199 ASN A N 1
ATOM 1515 C CA . ASN A 1 199 ? 9.164 9.219 10.555 1 97.88 199 ASN A CA 1
ATOM 1516 C C . ASN A 1 199 ? 9.828 8.852 11.883 1 97.88 199 ASN A C 1
ATOM 1518 O O . ASN A 1 199 ? 10.141 9.734 12.688 1 97.88 199 ASN A O 1
ATOM 1522 N N . TYR A 1 200 ? 9.992 7.602 12.141 1 98.06 200 TYR A N 1
ATOM 1523 C CA . TYR A 1 200 ? 10.484 7.109 13.414 1 98.06 200 TYR A CA 1
ATOM 1524 C C . TYR A 1 200 ? 11.938 7.516 13.625 1 98.06 200 TYR A C 1
ATOM 1526 O O . TYR A 1 200 ? 12.398 7.641 14.766 1 98.06 200 TYR A O 1
ATOM 1534 N N . GLN A 1 201 ? 12.609 7.828 12.562 1 96.44 201 GLN A N 1
ATOM 1535 C CA . GLN A 1 201 ? 14.055 8.062 12.641 1 96.44 201 GLN A CA 1
ATOM 1536 C C . GLN A 1 201 ? 14.359 9.547 12.812 1 96.44 201 GLN A C 1
ATOM 1538 O O . GLN A 1 201 ? 15.359 9.906 13.43 1 96.44 201 GLN A O 1
ATOM 1543 N N . ASN A 1 202 ? 13.516 10.367 12.25 1 97.5 202 ASN A N 1
ATOM 1544 C CA . ASN A 1 202 ? 13.883 11.781 12.25 1 97.5 202 ASN A CA 1
ATOM 1545 C C . ASN A 1 202 ? 13.07 12.578 13.266 1 97.5 202 ASN A C 1
ATOM 1547 O O . ASN A 1 202 ? 13.297 13.773 13.453 1 97.5 202 ASN A O 1
ATOM 1551 N N . LEU A 1 203 ? 12.211 11.859 13.977 1 98.5 203 LEU A N 1
ATOM 1552 C CA . LEU A 1 203 ? 11.312 12.469 14.945 1 98.5 203 LEU A CA 1
ATOM 1553 C C . LEU A 1 203 ? 12.102 13.211 16.016 1 98.5 203 LEU A C 1
ATOM 1555 O O . LEU A 1 203 ? 11.773 14.352 16.359 1 98.5 203 LEU A O 1
ATOM 1559 N N . GLU A 1 204 ? 13.117 12.617 16.531 1 98.06 204 GLU A N 1
ATOM 1560 C CA . GLU A 1 204 ? 13.891 13.195 17.625 1 98.06 204 GLU A CA 1
ATOM 1561 C C . GLU A 1 204 ? 14.531 14.516 17.219 1 98.06 204 GLU A C 1
ATOM 1563 O O . GLU A 1 204 ? 14.469 15.5 17.969 1 98.06 204 GLU A O 1
ATOM 1568 N N . GLN A 1 205 ? 15.117 14.516 16.062 1 97.88 205 GLN A N 1
ATOM 1569 C CA . GLN A 1 205 ? 15.758 15.734 15.578 1 97.88 205 GLN A CA 1
ATOM 1570 C C . GLN A 1 205 ? 14.742 16.844 15.375 1 97.88 205 GLN A C 1
ATOM 1572 O O . GLN A 1 205 ? 15.016 18.016 15.672 1 97.88 205 GLN A O 1
ATOM 1577 N N . LEU A 1 206 ? 13.602 16.484 14.828 1 98.62 206 LEU A N 1
ATOM 1578 C CA . LEU A 1 206 ? 12.555 17.484 14.594 1 98.62 206 LEU A CA 1
ATOM 1579 C C . LEU A 1 206 ? 12.102 18.109 15.906 1 98.62 206 LEU A C 1
ATOM 1581 O O . LEU A 1 206 ? 12.055 19.328 16.031 1 98.62 206 LEU A O 1
ATOM 1585 N N . LEU A 1 207 ? 11.797 17.281 16.875 1 98.25 207 LEU A N 1
ATOM 1586 C CA . LEU A 1 207 ? 11.234 17.75 18.141 1 98.25 207 LEU A CA 1
ATOM 1587 C C . LEU A 1 207 ? 12.266 18.531 18.938 1 98.25 207 LEU A C 1
ATOM 1589 O O . LEU A 1 207 ? 11.914 19.469 19.656 1 98.25 207 LEU A O 1
ATOM 1593 N N . ALA A 1 208 ? 13.508 18.219 18.812 1 97.5 208 ALA A N 1
ATOM 1594 C CA . ALA A 1 208 ? 14.578 18.938 19.5 1 97.5 208 ALA A CA 1
ATOM 1595 C C . ALA A 1 208 ? 14.82 20.297 18.859 1 97.5 208 ALA A C 1
ATOM 1597 O O . ALA A 1 208 ? 15.25 21.25 19.531 1 97.5 208 ALA A O 1
ATOM 1598 N N . GLY A 1 209 ? 14.477 20.422 17.562 1 97.56 209 GLY A N 1
ATOM 1599 C CA . GLY A 1 209 ? 14.906 21.594 16.828 1 97.56 209 GLY A CA 1
ATOM 1600 C C . GLY A 1 209 ? 13.789 22.594 16.578 1 97.56 209 GLY A C 1
ATOM 1601 O O . GLY A 1 209 ? 14.055 23.766 16.312 1 97.56 209 GLY A O 1
ATOM 1602 N N . VAL A 1 210 ? 12.586 22.172 16.641 1 98.56 210 VAL A N 1
ATOM 1603 C CA . VAL A 1 210 ? 11.484 23.047 16.266 1 98.56 210 VAL A CA 1
ATOM 1604 C C . VAL A 1 210 ? 10.555 23.25 17.453 1 98.56 210 VAL A C 1
ATOM 1606 O O . VAL A 1 210 ? 9.82 22.328 17.844 1 98.56 210 VAL A O 1
ATOM 1609 N N . PRO A 1 211 ? 10.5 24.453 17.953 1 98.25 211 PRO A N 1
ATOM 1610 C CA . PRO A 1 211 ? 9.648 24.734 19.109 1 98.25 211 PRO A CA 1
ATOM 1611 C C . PRO A 1 211 ? 8.188 24.984 18.734 1 98.25 211 PRO A C 1
ATOM 1613 O O . PRO A 1 211 ? 7.879 25.172 17.547 1 98.25 211 PRO A O 1
ATOM 1616 N N . TYR A 1 212 ? 7.309 24.797 19.641 1 98.5 212 TYR A N 1
ATOM 1617 C CA . TYR A 1 212 ? 5.926 25.25 19.594 1 98.5 212 TYR A CA 1
ATOM 1618 C C . TYR A 1 212 ? 5.078 24.344 18.719 1 98.5 212 TYR A C 1
ATOM 1620 O O . TYR A 1 212 ? 3.963 24.719 18.328 1 98.5 212 TYR A O 1
ATOM 1628 N N . LEU A 1 213 ? 5.621 23.172 18.359 1 98.69 213 LEU A N 1
ATOM 1629 C CA . LEU A 1 213 ? 4.789 22.203 17.656 1 98.69 213 LEU A CA 1
ATOM 1630 C C . LEU A 1 213 ? 3.65 21.719 18.562 1 98.69 213 LEU A C 1
ATOM 1632 O O . LEU A 1 213 ? 3.867 21.391 19.719 1 98.69 213 LEU A O 1
ATOM 1636 N N . HIS A 1 214 ? 2.508 21.703 17.969 1 98.62 214 HIS A N 1
ATOM 1637 C CA . HIS A 1 214 ? 1.327 21.297 18.719 1 98.62 214 HIS A CA 1
ATOM 1638 C C . HIS A 1 214 ? 0.882 19.891 18.328 1 98.62 214 HIS A C 1
ATOM 1640 O O . HIS A 1 214 ? 0.488 19.094 19.172 1 98.62 214 HIS A O 1
ATOM 1646 N N . GLU A 1 215 ? 0.895 19.594 17.047 1 98.56 215 GLU A N 1
ATOM 1647 C CA . GLU A 1 215 ? 0.454 18.297 16.5 1 98.56 215 GLU A CA 1
ATOM 1648 C C . GLU A 1 215 ? 1.32 17.875 15.328 1 98.56 215 GLU A C 1
ATOM 1650 O O . GLU A 1 215 ? 1.7 18.703 14.492 1 98.56 215 GLU A O 1
ATOM 1655 N N . LEU A 1 216 ? 1.675 16.609 15.312 1 98.88 216 LEU A N 1
A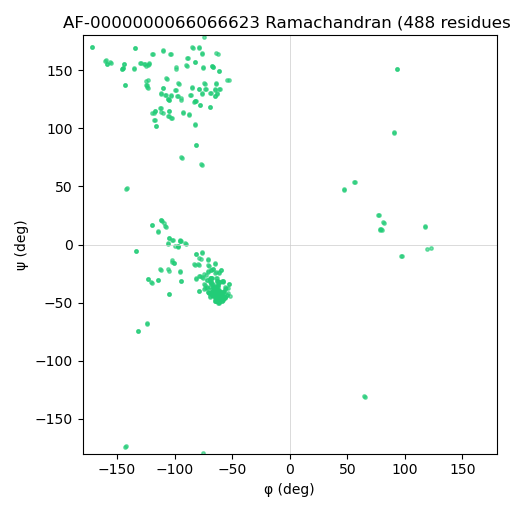TOM 1656 C CA . LEU A 1 216 ? 2.312 15.984 14.156 1 98.88 216 LEU A CA 1
ATOM 1657 C C . LEU A 1 216 ? 1.314 15.133 13.375 1 98.88 216 LEU A C 1
ATOM 1659 O O . LEU A 1 216 ? 0.582 14.336 13.969 1 98.88 216 LEU A O 1
ATOM 1663 N N . ASN A 1 217 ? 1.236 15.367 12.094 1 98.69 217 ASN A N 1
ATOM 1664 C CA . ASN A 1 217 ? 0.443 14.516 11.211 1 98.69 217 ASN A CA 1
ATOM 1665 C C . ASN A 1 217 ? 1.322 13.547 10.422 1 98.69 217 ASN A C 1
ATOM 1667 O O . ASN A 1 217 ? 2.047 13.969 9.516 1 98.69 217 ASN A O 1
ATOM 1671 N N . ILE A 1 218 ? 1.242 12.305 10.781 1 98.81 218 ILE A N 1
ATOM 1672 C CA . ILE A 1 218 ? 2.16 11.297 10.258 1 98.81 218 ILE A CA 1
ATOM 1673 C C . ILE A 1 218 ? 1.369 10.172 9.594 1 98.81 218 ILE A C 1
ATOM 1675 O O . ILE A 1 218 ? 0.356 9.719 10.125 1 98.81 218 ILE A O 1
ATOM 1679 N N . GLY A 1 219 ? 1.824 9.75 8.391 1 98.5 219 GLY A N 1
ATOM 1680 C CA . GLY A 1 219 ? 1.041 8.789 7.637 1 98.5 219 GLY A CA 1
ATOM 1681 C C . GLY A 1 219 ? 1.866 7.629 7.117 1 98.5 219 GLY A C 1
ATOM 1682 O O . GLY A 1 219 ? 1.948 6.578 7.758 1 98.5 219 GLY A O 1
ATOM 1683 N N . HIS A 1 220 ? 2.65 7.848 6.109 1 98.38 220 HIS A N 1
ATOM 1684 C CA . HIS A 1 220 ? 3.301 6.812 5.316 1 98.38 220 HIS A CA 1
ATOM 1685 C C . HIS A 1 220 ? 4.168 5.914 6.191 1 98.38 220 HIS A C 1
ATOM 1687 O O . HIS A 1 220 ? 4.113 4.688 6.07 1 98.38 220 HIS A O 1
ATOM 1693 N N . THR A 1 221 ? 4.973 6.504 7.102 1 98.75 221 THR A N 1
ATOM 1694 C CA . THR A 1 221 ? 5.891 5.699 7.895 1 98.75 221 THR A CA 1
ATOM 1695 C C . THR A 1 221 ? 5.125 4.781 8.844 1 98.75 221 THR A C 1
ATOM 1697 O O . THR A 1 221 ? 5.555 3.654 9.109 1 98.75 221 THR A O 1
ATOM 1700 N N . ILE A 1 222 ? 4.016 5.262 9.328 1 98.94 222 ILE A N 1
ATOM 1701 C CA . ILE A 1 222 ? 3.219 4.449 10.242 1 98.94 222 ILE A CA 1
ATOM 1702 C C . ILE A 1 222 ? 2.6 3.277 9.477 1 98.94 222 ILE A C 1
ATOM 1704 O O . ILE A 1 222 ? 2.623 2.141 9.953 1 98.94 222 ILE A O 1
ATOM 1708 N N . VAL A 1 223 ? 2.051 3.525 8.305 1 98.94 223 VAL A N 1
ATOM 1709 C CA . VAL A 1 223 ? 1.478 2.467 7.484 1 98.94 223 VAL A CA 1
ATOM 1710 C C . VAL A 1 223 ? 2.572 1.488 7.062 1 98.94 223 VAL A C 1
ATOM 1712 O O . VAL A 1 223 ? 2.355 0.274 7.043 1 98.94 223 VAL A O 1
ATOM 1715 N N . SER A 1 224 ? 3.75 2.014 6.773 1 98.81 224 SER A N 1
ATOM 1716 C CA . SER A 1 224 ? 4.891 1.163 6.445 1 98.81 224 SER A CA 1
ATOM 1717 C C . SER A 1 224 ? 5.254 0.25 7.609 1 98.81 224 SER A C 1
ATOM 1719 O O . SER A 1 224 ? 5.465 -0.95 7.426 1 98.81 224 SER A O 1
ATOM 1721 N N . ARG A 1 225 ? 5.312 0.828 8.773 1 98.88 225 ARG A N 1
ATOM 1722 C CA . ARG A 1 225 ? 5.617 0.063 9.977 1 98.88 225 ARG A CA 1
ATOM 1723 C C . ARG A 1 225 ? 4.52 -0.952 10.273 1 98.88 225 ARG A C 1
ATOM 1725 O O . ARG A 1 225 ? 4.797 -2.061 10.734 1 98.88 225 ARG A O 1
ATOM 1732 N N . ALA A 1 226 ? 3.312 -0.596 10.023 1 98.94 226 ALA A N 1
ATOM 1733 C CA . ALA A 1 226 ? 2.156 -1.449 10.281 1 98.94 226 ALA A CA 1
ATOM 1734 C C . ALA A 1 226 ? 2.27 -2.77 9.531 1 98.94 226 ALA A C 1
ATOM 1736 O O . ALA A 1 226 ? 1.826 -3.812 10.016 1 98.94 226 ALA A O 1
ATOM 1737 N N . LEU A 1 227 ? 2.889 -2.781 8.375 1 98.88 227 LEU A N 1
ATOM 1738 C CA . LEU A 1 227 ? 3.047 -3.988 7.57 1 98.88 227 LEU A CA 1
ATOM 1739 C C . LEU A 1 227 ? 3.807 -5.062 8.344 1 98.88 227 LEU A C 1
ATOM 1741 O O . LEU A 1 227 ? 3.672 -6.254 8.055 1 98.88 227 LEU A O 1
ATOM 1745 N N . PHE A 1 228 ? 4.543 -4.613 9.328 1 98.88 228 PHE A N 1
ATOM 1746 C CA . PHE A 1 228 ? 5.426 -5.57 9.992 1 98.88 228 PHE A CA 1
ATOM 1747 C C . PHE A 1 228 ? 4.969 -5.836 11.422 1 98.88 228 PHE A C 1
ATOM 1749 O O . PHE A 1 228 ? 5.242 -6.898 11.977 1 98.88 228 PHE A O 1
ATOM 1756 N N . VAL A 1 229 ? 4.164 -4.848 11.977 1 98.88 229 VAL A N 1
ATOM 1757 C CA . VAL A 1 229 ? 3.855 -5.039 13.391 1 98.88 229 VAL A CA 1
ATOM 1758 C C . VAL A 1 229 ? 2.359 -4.828 13.625 1 98.88 229 VAL A C 1
ATOM 1760 O O . VAL A 1 229 ? 1.867 -5.027 14.734 1 98.88 229 VAL A O 1
ATOM 1763 N N . GLY A 1 230 ? 1.625 -4.422 12.617 1 98.88 230 GLY A N 1
ATOM 1764 C CA . GLY A 1 230 ? 0.22 -4.074 12.766 1 98.88 230 GLY A CA 1
ATOM 1765 C C . GLY A 1 230 ? -0.006 -2.598 13.023 1 98.88 230 GLY A C 1
ATOM 1766 O O . GLY A 1 230 ? 0.803 -1.948 13.688 1 98.88 230 GLY A O 1
ATOM 1767 N N . MET A 1 231 ? -1.107 -2.139 12.617 1 98.94 231 MET A N 1
ATOM 1768 C CA . MET A 1 231 ? -1.438 -0.717 12.648 1 98.94 231 MET A CA 1
ATOM 1769 C C . MET A 1 231 ? -1.497 -0.204 14.086 1 98.94 231 MET A C 1
ATOM 1771 O O . MET A 1 231 ? -0.936 0.848 14.398 1 98.94 231 MET A O 1
ATOM 1775 N N . GLU A 1 232 ? -2.205 -0.923 14.953 1 98.94 232 GLU A N 1
ATOM 1776 C CA . GLU A 1 232 ? -2.328 -0.494 16.344 1 98.94 232 GLU A CA 1
ATOM 1777 C C . GLU A 1 232 ? -0.958 -0.328 17 1 98.94 232 GLU A C 1
ATOM 1779 O O . GLU A 1 232 ? -0.677 0.703 17.609 1 98.94 232 GLU A O 1
ATOM 1784 N N . GLN A 1 233 ? -0.117 -1.291 16.766 1 98.94 233 GLN A N 1
ATOM 1785 C CA . GLN A 1 233 ? 1.212 -1.268 17.375 1 98.94 233 GLN A CA 1
ATOM 1786 C C . GLN A 1 233 ? 2.08 -0.18 16.734 1 98.94 233 GLN A C 1
ATOM 1788 O O . GLN A 1 233 ? 2.852 0.483 17.438 1 98.94 233 GLN A O 1
ATOM 1793 N N . ALA A 1 234 ? 1.988 -0.06 15.469 1 98.94 234 ALA A N 1
ATOM 1794 C CA . ALA A 1 234 ? 2.758 0.974 14.781 1 98.94 234 ALA A CA 1
ATOM 1795 C C . ALA A 1 234 ? 2.436 2.357 15.344 1 98.94 234 ALA A C 1
ATOM 1797 O O . ALA A 1 234 ? 3.34 3.152 15.609 1 98.94 234 ALA A O 1
ATOM 1798 N N . VAL A 1 235 ? 1.156 2.625 15.539 1 98.94 235 VAL A N 1
ATOM 1799 C CA . VAL A 1 235 ? 0.722 3.908 16.078 1 98.94 235 VAL A CA 1
ATOM 1800 C C . VAL A 1 235 ? 1.193 4.047 17.531 1 98.94 235 VAL A C 1
ATOM 1802 O O . VAL A 1 235 ? 1.682 5.105 17.938 1 98.94 235 VAL A O 1
ATOM 1805 N N . ARG A 1 236 ? 1.075 2.994 18.281 1 98.94 236 ARG A N 1
ATOM 1806 C CA . ARG A 1 236 ? 1.502 3.008 19.672 1 98.94 236 ARG A CA 1
ATOM 1807 C C . ARG A 1 236 ? 2.986 3.338 19.781 1 98.94 236 ARG A C 1
ATOM 1809 O O . ARG A 1 236 ? 3.393 4.098 20.672 1 98.94 236 ARG A O 1
ATOM 1816 N N . GLU A 1 237 ? 3.76 2.77 18.906 1 98.94 237 GLU A N 1
ATOM 1817 C CA . GLU A 1 237 ? 5.195 3.037 18.906 1 98.94 237 GLU A CA 1
ATOM 1818 C C . GLU A 1 237 ? 5.48 4.512 18.641 1 98.94 237 GLU A C 1
ATOM 1820 O O . GLU A 1 237 ? 6.336 5.113 19.281 1 98.94 237 GLU A O 1
ATOM 1825 N N . MET A 1 238 ? 4.777 5.059 17.703 1 98.88 238 MET A N 1
ATOM 1826 C CA . MET A 1 238 ? 4.98 6.473 17.391 1 98.88 238 MET A CA 1
ATOM 1827 C C . MET A 1 238 ? 4.508 7.352 18.547 1 98.88 238 MET A C 1
ATOM 1829 O O . MET A 1 238 ? 5.184 8.312 18.906 1 98.88 238 MET A O 1
ATOM 1833 N N . ARG A 1 239 ? 3.359 7.031 19.109 1 98.81 239 ARG A N 1
ATOM 1834 C CA . ARG A 1 239 ? 2.824 7.766 20.25 1 98.81 239 ARG A CA 1
ATOM 1835 C C . ARG A 1 239 ? 3.811 7.766 21.406 1 98.81 239 ARG A C 1
ATOM 1837 O O . ARG A 1 239 ? 4.059 8.805 22.031 1 98.81 239 ARG A O 1
ATOM 1844 N N . GLN A 1 240 ? 4.367 6.633 21.688 1 98.75 240 GLN A N 1
ATOM 1845 C CA . GLN A 1 240 ? 5.332 6.492 22.766 1 98.75 240 GLN A CA 1
ATOM 1846 C C . GLN A 1 240 ? 6.602 7.297 22.484 1 98.75 240 GLN A C 1
ATOM 1848 O O . GLN A 1 240 ? 7.176 7.902 23.391 1 98.75 240 GLN A O 1
ATOM 1853 N N . ALA A 1 241 ? 7.004 7.246 21.219 1 98.69 241 ALA A N 1
ATOM 1854 C CA . ALA A 1 241 ? 8.18 8.016 20.828 1 98.69 241 ALA A CA 1
ATOM 1855 C C . ALA A 1 241 ? 7.953 9.508 21.047 1 98.69 241 ALA A C 1
ATOM 1857 O O . ALA A 1 241 ? 8.82 10.211 21.578 1 98.69 241 ALA A O 1
ATOM 1858 N N . ILE A 1 242 ? 6.805 9.961 20.672 1 98.56 242 ILE A N 1
ATOM 1859 C CA . ILE A 1 242 ? 6.461 11.375 20.828 1 98.56 242 ILE A CA 1
ATOM 1860 C C . ILE A 1 242 ? 6.422 11.734 22.312 1 98.56 242 ILE A C 1
ATOM 1862 O O . ILE A 1 242 ? 6.965 12.766 22.719 1 98.56 242 ILE A O 1
ATOM 1866 N N . ASP A 1 243 ? 5.863 10.891 23.141 1 98.06 243 ASP A N 1
ATOM 1867 C CA . ASP A 1 243 ? 5.75 11.141 24.578 1 98.06 243 ASP A CA 1
ATOM 1868 C C . ASP A 1 243 ? 7.125 11.188 25.234 1 98.06 243 ASP A C 1
ATOM 1870 O O . ASP A 1 243 ? 7.363 12.008 26.125 1 98.06 243 ASP A O 1
ATOM 1874 N N . ARG A 1 244 ? 7.926 10.367 24.812 1 97.38 244 ARG A N 1
ATOM 1875 C CA . ARG A 1 244 ? 9.266 10.305 25.391 1 97.38 244 ARG A CA 1
ATOM 1876 C C . ARG A 1 244 ? 10.078 11.547 25.031 1 97.38 244 ARG A C 1
ATOM 1878 O O . ARG A 1 244 ? 10.859 12.039 25.844 1 97.38 244 ARG A O 1
ATOM 1885 N N . LEU A 1 245 ? 9.805 12.031 23.844 1 95.19 245 LEU A N 1
ATOM 1886 C CA . LEU A 1 245 ? 10.656 13.086 23.312 1 95.19 245 LEU A CA 1
ATOM 1887 C C . LEU A 1 245 ? 10.07 14.461 23.594 1 95.19 245 LEU A C 1
ATOM 1889 O O . LEU A 1 245 ? 10.766 15.477 23.5 1 95.19 245 LEU A O 1
ATOM 1893 N N . SER A 1 246 ? 8.805 14.508 23.812 1 86.62 246 SER A N 1
ATOM 1894 C CA . SER A 1 246 ? 8.164 15.805 24.016 1 86.62 246 SER A CA 1
ATOM 1895 C C . SER A 1 246 ? 8.078 16.156 25.5 1 86.62 246 SER A C 1
ATOM 1897 O O . SER A 1 246 ? 8.086 15.273 26.344 1 86.62 246 SER A O 1
ATOM 1899 N N . MET B 1 1 ? 0.172 -28.828 -0.051 1 96.5 1 MET B N 1
ATOM 1900 C CA . MET B 1 1 ? -0.106 -27.609 -0.815 1 96.5 1 MET B CA 1
ATOM 1901 C C . MET B 1 1 ? 0.855 -26.5 -0.429 1 96.5 1 MET B C 1
ATOM 1903 O O . MET B 1 1 ? 1.002 -26.172 0.753 1 96.5 1 MET B O 1
ATOM 1907 N N . LEU B 1 2 ? 1.569 -25.922 -1.378 1 98.56 2 LEU B N 1
ATOM 1908 C CA . LEU B 1 2 ? 2.57 -24.891 -1.102 1 98.56 2 LEU B CA 1
ATOM 1909 C C . LEU B 1 2 ? 1.951 -23.5 -1.146 1 98.56 2 LEU B C 1
ATOM 1911 O O . LEU B 1 2 ? 0.906 -23.297 -1.769 1 98.56 2 LEU B O 1
ATOM 1915 N N . LEU B 1 3 ? 2.592 -22.578 -0.424 1 98.88 3 LEU B N 1
ATOM 1916 C CA . LEU B 1 3 ? 2.18 -21.172 -0.402 1 98.88 3 LEU B CA 1
ATOM 1917 C C . LEU B 1 3 ? 3.281 -20.281 -0.955 1 98.88 3 LEU B C 1
ATOM 1919 O O . LEU B 1 3 ? 4.324 -20.109 -0.323 1 98.88 3 LEU B O 1
ATOM 1923 N N . GLY B 1 4 ? 3.049 -19.781 -2.148 1 98.88 4 GLY B N 1
ATOM 1924 C CA . GLY B 1 4 ? 3.832 -18.656 -2.635 1 98.88 4 GLY B CA 1
ATOM 1925 C C . GLY B 1 4 ? 3.273 -17.312 -2.211 1 98.88 4 GLY B C 1
ATOM 1926 O O . GLY B 1 4 ? 2.082 -17.047 -2.379 1 98.88 4 GLY B O 1
ATOM 1927 N N . VAL B 1 5 ? 4.133 -16.469 -1.637 1 98.94 5 VAL B N 1
ATOM 1928 C CA . VAL B 1 5 ? 3.676 -15.172 -1.168 1 98.94 5 VAL B CA 1
ATOM 1929 C C . VAL B 1 5 ? 4.152 -14.078 -2.125 1 98.94 5 VAL B C 1
ATOM 1931 O O . VAL B 1 5 ? 5.359 -13.891 -2.307 1 98.94 5 VAL B O 1
ATOM 1934 N N . ASN B 1 6 ? 3.164 -13.445 -2.758 1 98.88 6 ASN B N 1
ATOM 1935 C CA . ASN B 1 6 ? 3.455 -12.305 -3.623 1 98.88 6 ASN B CA 1
ATOM 1936 C C . ASN B 1 6 ? 3.613 -11.023 -2.818 1 98.88 6 ASN B C 1
ATOM 1938 O O . ASN B 1 6 ? 2.693 -10.609 -2.109 1 98.88 6 ASN B O 1
ATOM 1942 N N . ILE B 1 7 ? 4.754 -10.352 -2.953 1 98.81 7 ILE B N 1
ATOM 1943 C CA . ILE B 1 7 ? 5.055 -9.227 -2.074 1 98.81 7 ILE B CA 1
ATOM 1944 C C . ILE B 1 7 ? 5.035 -7.93 -2.875 1 98.81 7 ILE B C 1
ATOM 1946 O O . ILE B 1 7 ? 5.594 -6.918 -2.443 1 98.81 7 ILE B O 1
ATOM 1950 N N . ASP B 1 8 ? 4.391 -7.895 -4.004 1 98.19 8 ASP B N 1
ATOM 1951 C CA . ASP B 1 8 ? 4.395 -6.75 -4.91 1 98.19 8 ASP B CA 1
ATOM 1952 C C . ASP B 1 8 ? 3.789 -5.52 -4.242 1 98.19 8 ASP B C 1
ATOM 1954 O O . ASP B 1 8 ? 4.246 -4.398 -4.469 1 98.19 8 ASP B O 1
ATOM 1958 N N . HIS B 1 9 ? 2.836 -5.746 -3.441 1 98.38 9 HIS B N 1
ATOM 1959 C CA . HIS B 1 9 ? 2.088 -4.598 -2.941 1 98.38 9 HIS B CA 1
ATOM 1960 C C . HIS B 1 9 ? 2.816 -3.928 -1.78 1 98.38 9 HIS B C 1
ATOM 1962 O O . HIS B 1 9 ? 2.428 -2.844 -1.342 1 98.38 9 HIS B O 1
ATOM 1968 N N . ILE B 1 10 ? 3.916 -4.547 -1.277 1 98.81 10 ILE B N 1
ATOM 1969 C CA . ILE B 1 10 ? 4.859 -3.818 -0.432 1 98.81 10 ILE B CA 1
ATOM 1970 C C . ILE B 1 10 ? 5.484 -2.674 -1.225 1 98.81 10 ILE B C 1
ATOM 1972 O O . ILE B 1 10 ? 5.566 -1.544 -0.736 1 98.81 10 ILE B O 1
ATOM 1976 N N . ALA B 1 11 ? 5.859 -3.018 -2.445 1 98.38 11 ALA B N 1
ATOM 1977 C CA . ALA B 1 11 ? 6.473 -2.023 -3.32 1 98.38 11 ALA B CA 1
ATOM 1978 C C . ALA B 1 11 ? 5.461 -0.963 -3.744 1 98.38 11 ALA B C 1
ATOM 1980 O O . ALA B 1 11 ? 5.812 0.206 -3.92 1 98.38 11 ALA B O 1
ATOM 1981 N N . THR B 1 12 ? 4.199 -1.385 -3.869 1 97.56 12 THR B N 1
ATOM 1982 C CA . THR B 1 12 ? 3.145 -0.423 -4.172 1 97.56 12 THR B CA 1
ATOM 1983 C C . THR B 1 12 ? 3.117 0.694 -3.133 1 97.56 12 THR B C 1
ATOM 1985 O O . THR B 1 12 ? 3.068 1.875 -3.484 1 97.56 12 THR B O 1
ATOM 1988 N N . LEU B 1 13 ? 3.199 0.314 -1.91 1 98 13 LEU B N 1
ATOM 1989 C CA . LEU B 1 13 ? 3.193 1.294 -0.83 1 98 13 LEU B CA 1
ATOM 1990 C C . LEU B 1 13 ? 4.461 2.139 -0.855 1 98 13 LEU B C 1
ATOM 1992 O O . LEU B 1 13 ? 4.406 3.355 -0.656 1 98 13 LEU B O 1
ATOM 1996 N N . ARG B 1 14 ? 5.57 1.521 -1.112 1 97.94 14 ARG B N 1
ATOM 1997 C CA . ARG B 1 14 ? 6.836 2.244 -1.196 1 97.94 14 ARG B CA 1
ATOM 1998 C C . ARG B 1 14 ? 6.789 3.301 -2.295 1 97.94 14 ARG B C 1
ATOM 2000 O O . ARG B 1 14 ? 7.188 4.449 -2.076 1 97.94 14 ARG B O 1
ATOM 2007 N N . GLN B 1 15 ? 6.258 2.914 -3.463 1 96.69 15 GLN B N 1
ATOM 2008 C CA . GLN B 1 15 ? 6.227 3.793 -4.629 1 96.69 15 GLN B CA 1
ATOM 2009 C C . GLN B 1 15 ? 5.281 4.969 -4.406 1 96.69 15 GLN B C 1
ATOM 2011 O O . GLN B 1 15 ? 5.402 6.004 -5.062 1 96.69 15 GLN B O 1
ATOM 2016 N N . ALA B 1 16 ? 4.352 4.789 -3.49 1 94.5 16 ALA B N 1
ATOM 2017 C CA . ALA B 1 16 ? 3.4 5.863 -3.215 1 94.5 16 ALA B CA 1
ATOM 2018 C C . ALA B 1 16 ? 4.117 7.109 -2.705 1 94.5 16 ALA B C 1
ATOM 2020 O O . ALA B 1 16 ? 3.645 8.234 -2.904 1 94.5 16 ALA B O 1
ATOM 2021 N N . ARG B 1 17 ? 5.273 6.957 -2.135 1 93.75 17 ARG B N 1
ATOM 2022 C CA . ARG B 1 17 ? 5.996 8.102 -1.586 1 93.75 17 ARG B CA 1
ATOM 2023 C C . ARG B 1 17 ? 7.379 8.227 -2.215 1 93.75 17 ARG B C 1
ATOM 2025 O O . ARG B 1 17 ? 7.859 9.336 -2.451 1 93.75 17 ARG B O 1
ATOM 2032 N N . TYR B 1 18 ? 7.973 7.105 -2.619 1 94.25 18 TYR B N 1
ATOM 2033 C CA . TYR B 1 18 ? 9.406 7.156 -2.871 1 94.25 18 TYR B CA 1
ATOM 2034 C C . TYR B 1 18 ? 9.719 6.793 -4.316 1 94.25 18 TYR B C 1
ATOM 2036 O O . TYR B 1 18 ? 10.875 6.52 -4.66 1 94.25 18 TYR B O 1
ATOM 2044 N N . ALA B 1 19 ? 8.781 6.812 -5.172 1 91.88 19 ALA B N 1
ATOM 2045 C CA . ALA B 1 19 ? 8.969 6.398 -6.562 1 91.88 19 ALA B CA 1
ATOM 2046 C C . ALA B 1 19 ? 10.148 7.129 -7.195 1 91.88 19 ALA B C 1
ATOM 2048 O O . ALA B 1 19 ? 10.898 6.547 -7.984 1 91.88 19 ALA B O 1
ATOM 2049 N N . THR B 1 20 ? 10.383 8.438 -6.801 1 89.81 20 THR B N 1
ATOM 2050 C CA . THR B 1 20 ? 11.414 9.242 -7.438 1 89.81 20 THR B CA 1
ATOM 2051 C C . THR B 1 20 ? 12.633 9.375 -6.531 1 89.81 20 THR B C 1
ATOM 2053 O O . THR B 1 20 ? 13.539 10.164 -6.809 1 89.81 20 THR B O 1
ATOM 2056 N N . MET B 1 21 ? 12.594 8.68 -5.449 1 92.19 21 MET B N 1
ATOM 2057 C CA . MET B 1 21 ? 13.688 8.805 -4.484 1 92.19 21 MET B CA 1
ATOM 2058 C C . MET B 1 21 ? 14.023 7.453 -3.869 1 92.19 21 MET B C 1
ATOM 2060 O O . MET B 1 21 ? 14.133 7.332 -2.646 1 92.19 21 MET B O 1
ATOM 2064 N N . LEU B 1 22 ? 14.164 6.496 -4.73 1 91.25 22 LEU B N 1
ATOM 2065 C CA . LEU B 1 22 ? 14.375 5.125 -4.27 1 91.25 22 LEU B CA 1
ATOM 2066 C C . LEU B 1 22 ? 15.766 4.961 -3.664 1 91.25 22 LEU B C 1
ATOM 2068 O O . LEU B 1 22 ? 16.031 3.99 -2.949 1 91.25 22 LEU B O 1
ATOM 2072 N N . ASP B 1 23 ? 16.672 5.863 -3.932 1 90.12 23 ASP B N 1
ATOM 2073 C CA . ASP B 1 23 ? 18.031 5.812 -3.371 1 90.12 23 ASP B CA 1
ATOM 2074 C C . ASP B 1 23 ? 18.109 6.582 -2.057 1 90.12 23 ASP B C 1
ATOM 2076 O O . ASP B 1 23 ? 19.156 6.633 -1.422 1 90.12 23 ASP B O 1
ATOM 2080 N N . SER B 1 24 ? 16.984 7.121 -1.66 1 90.69 24 SER B N 1
ATOM 2081 C CA . SER B 1 24 ? 16.953 7.891 -0.419 1 90.69 24 SER B CA 1
ATOM 2082 C C . SER B 1 24 ? 17.188 6.992 0.792 1 90.69 24 SER B C 1
ATOM 2084 O O . SER B 1 24 ? 16.859 5.805 0.766 1 90.69 24 SER B O 1
ATOM 2086 N N . PHE B 1 25 ? 17.703 7.582 1.815 1 91.5 25 PHE B N 1
ATOM 2087 C CA . PHE B 1 25 ? 17.953 6.848 3.047 1 91.5 25 PHE B CA 1
ATOM 2088 C C . PHE B 1 25 ? 16.656 6.613 3.82 1 91.5 25 PHE B C 1
ATOM 2090 O O . PHE B 1 25 ? 16.625 5.809 4.754 1 91.5 25 PHE B O 1
ATOM 2097 N N . ASN B 1 26 ? 15.539 7.188 3.398 1 92.06 26 ASN B N 1
ATOM 2098 C CA . ASN B 1 26 ? 14.266 7.121 4.102 1 92.06 26 ASN B CA 1
ATOM 2099 C C . ASN B 1 26 ? 13.32 6.105 3.461 1 92.06 26 ASN B C 1
ATOM 2101 O O . ASN B 1 26 ? 12.188 5.938 3.906 1 92.06 26 ASN B O 1
ATOM 2105 N N . VAL B 1 27 ? 13.797 5.398 2.459 1 95.38 27 VAL B N 1
ATOM 2106 C CA . VAL B 1 27 ? 12.891 4.578 1.66 1 95.38 27 VAL B CA 1
ATOM 2107 C C . VAL B 1 27 ? 12.266 3.492 2.537 1 95.38 27 VAL B C 1
ATOM 2109 O O . VAL B 1 27 ? 12.969 2.83 3.309 1 95.38 27 VAL B O 1
ATOM 2112 N N . GLU B 1 28 ? 11 3.428 2.459 1 97.31 28 GLU B N 1
ATOM 2113 C CA . GLU B 1 28 ? 10.203 2.434 3.176 1 97.31 28 GLU B CA 1
ATOM 2114 C C . GLU B 1 28 ? 8.875 2.184 2.479 1 97.31 28 GLU B C 1
ATOM 2116 O O . GLU B 1 28 ? 8.406 3.021 1.703 1 97.31 28 GLU B O 1
ATOM 2121 N N . PRO B 1 29 ? 8.281 1.015 2.717 1 98.44 29 PRO B N 1
ATOM 2122 C CA . PRO B 1 29 ? 8.766 -0.153 3.457 1 98.44 29 PRO B CA 1
ATOM 2123 C C . PRO B 1 29 ? 9.781 -0.975 2.666 1 98.44 29 PRO B C 1
ATOM 2125 O O . PRO B 1 29 ? 9.891 -0.818 1.447 1 98.44 29 PRO B O 1
ATOM 2128 N N . SER B 1 30 ? 10.477 -1.825 3.396 1 98.12 30 SER B N 1
ATOM 2129 C CA . SER B 1 30 ? 11.477 -2.689 2.783 1 98.12 30 SER B CA 1
ATOM 2130 C C . SER B 1 30 ? 10.836 -3.934 2.174 1 98.12 30 SER B C 1
ATOM 2132 O O . SER B 1 30 ? 10.227 -4.734 2.885 1 98.12 30 SER B O 1
ATOM 2134 N N . VAL B 1 31 ? 11.086 -4.098 0.888 1 98.38 31 VAL B N 1
ATOM 2135 C CA . VAL B 1 31 ? 10.617 -5.289 0.189 1 98.38 31 VAL B CA 1
ATOM 2136 C C . VAL B 1 31 ? 11.352 -6.52 0.717 1 98.38 31 VAL B C 1
ATOM 2138 O O . VAL B 1 31 ? 10.734 -7.566 0.942 1 98.38 31 VAL B O 1
ATOM 2141 N N . LEU B 1 32 ? 12.625 -6.359 0.958 1 98.75 32 LEU B N 1
ATOM 2142 C CA . LEU B 1 32 ? 13.438 -7.465 1.463 1 98.75 32 LEU B CA 1
ATOM 2143 C C . LEU B 1 32 ? 12.969 -7.898 2.844 1 98.75 32 LEU B C 1
ATOM 2145 O O . LEU B 1 32 ? 12.844 -9.094 3.113 1 98.75 32 LEU B O 1
ATOM 2149 N N . ASP B 1 33 ? 12.672 -6.934 3.695 1 98.88 33 ASP B N 1
ATOM 2150 C CA . ASP B 1 33 ? 12.188 -7.273 5.027 1 98.88 33 ASP B CA 1
ATOM 2151 C C . ASP B 1 33 ? 10.852 -8.016 4.953 1 98.88 33 ASP B C 1
ATOM 2153 O O . ASP B 1 33 ? 10.586 -8.906 5.758 1 98.88 33 ASP B O 1
ATOM 2157 N N . ALA B 1 34 ? 10.047 -7.637 4.012 1 98.94 34 ALA B N 1
ATOM 2158 C CA . ALA B 1 34 ? 8.773 -8.328 3.828 1 98.94 34 ALA B CA 1
ATOM 2159 C C . ALA B 1 34 ? 8.992 -9.773 3.398 1 98.94 34 ALA B C 1
ATOM 2161 O O . ALA B 1 34 ? 8.281 -10.68 3.848 1 98.94 34 ALA B O 1
ATOM 2162 N N . ALA B 1 35 ? 9.961 -9.992 2.525 1 98.94 35 ALA B N 1
ATOM 2163 C CA . ALA B 1 35 ? 10.289 -11.352 2.094 1 98.94 35 ALA B CA 1
ATOM 2164 C C . ALA B 1 35 ? 10.766 -12.195 3.27 1 98.94 35 ALA B C 1
ATOM 2166 O O . ALA B 1 35 ? 10.352 -13.352 3.418 1 98.94 35 ALA B O 1
ATOM 2167 N N . TYR B 1 36 ? 11.602 -11.578 4.133 1 98.94 36 TYR B N 1
ATOM 2168 C CA . TYR B 1 36 ? 12.055 -12.289 5.324 1 98.94 36 TYR B CA 1
ATOM 2169 C C . TYR B 1 36 ? 10.883 -12.625 6.238 1 98.94 36 TYR B C 1
ATOM 2171 O O . TYR B 1 36 ? 10.82 -13.727 6.785 1 98.94 36 TYR B O 1
ATOM 2179 N N . ALA B 1 37 ? 10.039 -11.68 6.414 1 98.94 37 ALA B N 1
ATOM 2180 C CA . ALA B 1 37 ? 8.875 -11.906 7.266 1 98.94 37 ALA B CA 1
ATOM 2181 C C . ALA B 1 37 ? 7.992 -13.023 6.707 1 98.94 37 ALA B C 1
ATOM 2183 O O . ALA B 1 37 ? 7.473 -13.844 7.461 1 98.94 37 ALA B O 1
ATOM 2184 N N . ALA B 1 38 ? 7.816 -13.016 5.383 1 98.94 38 ALA B N 1
ATOM 2185 C CA . ALA B 1 38 ? 7.039 -14.07 4.742 1 98.94 38 ALA B CA 1
ATOM 2186 C C . ALA B 1 38 ? 7.676 -15.438 4.98 1 98.94 38 ALA B C 1
ATOM 2188 O O . ALA B 1 38 ? 6.977 -16.406 5.289 1 98.94 38 ALA B O 1
ATOM 2189 N N . GLN B 1 39 ? 8.992 -15.5 4.859 1 98.88 39 GLN B N 1
ATOM 2190 C CA . GLN B 1 39 ? 9.727 -16.734 5.121 1 98.88 39 GLN B CA 1
ATOM 2191 C C . GLN B 1 39 ? 9.5 -17.219 6.551 1 98.88 39 GLN B C 1
ATOM 2193 O O . GLN B 1 39 ? 9.195 -18.391 6.777 1 98.88 39 GLN B O 1
ATOM 2198 N N . ARG B 1 40 ? 9.547 -16.297 7.48 1 98.88 40 ARG B N 1
ATOM 2199 C CA . ARG B 1 40 ? 9.359 -16.641 8.891 1 98.88 40 ARG B CA 1
ATOM 2200 C C . ARG B 1 40 ? 7.93 -17.094 9.156 1 98.88 40 ARG B C 1
ATOM 2202 O O . ARG B 1 40 ? 7.684 -17.891 10.055 1 98.88 40 ARG B O 1
ATOM 2209 N N . GLY B 1 41 ? 7.02 -16.578 8.359 1 98.88 41 GLY B N 1
ATOM 2210 C CA . GLY B 1 41 ? 5.617 -16.906 8.547 1 98.88 41 GLY B CA 1
ATOM 2211 C C . GLY B 1 41 ? 5.246 -18.266 7.973 1 98.88 41 GLY B C 1
ATOM 2212 O O . GLY B 1 41 ? 4.145 -18.766 8.211 1 98.88 41 GLY B O 1
ATOM 2213 N N . GLY B 1 42 ? 6.117 -18.812 7.086 1 98.88 42 GLY B N 1
ATOM 2214 C CA . GLY B 1 42 ? 5.875 -20.156 6.594 1 98.88 42 GLY B CA 1
ATOM 2215 C C . GLY B 1 42 ? 5.645 -20.219 5.094 1 98.88 42 GLY B C 1
ATOM 2216 O O . GLY B 1 42 ? 5.141 -21.203 4.578 1 98.88 42 GLY B O 1
ATOM 2217 N N . ALA B 1 43 ? 5.992 -19.156 4.387 1 98.94 43 ALA B N 1
ATOM 2218 C CA . ALA B 1 43 ? 5.918 -19.188 2.93 1 98.94 43 ALA B CA 1
ATOM 2219 C C . ALA B 1 43 ? 6.84 -20.266 2.359 1 98.94 43 ALA B C 1
ATOM 2221 O O . ALA B 1 43 ? 7.91 -20.531 2.912 1 98.94 43 ALA B O 1
ATOM 2222 N N . ASP B 1 44 ? 6.445 -20.812 1.256 1 98.88 44 ASP B N 1
ATOM 2223 C CA . ASP B 1 44 ? 7.27 -21.812 0.589 1 98.88 44 ASP B CA 1
ATOM 2224 C C . ASP B 1 44 ? 8.039 -21.203 -0.58 1 98.88 44 ASP B C 1
ATOM 2226 O O . ASP B 1 44 ? 9 -21.797 -1.076 1 98.88 44 ASP B O 1
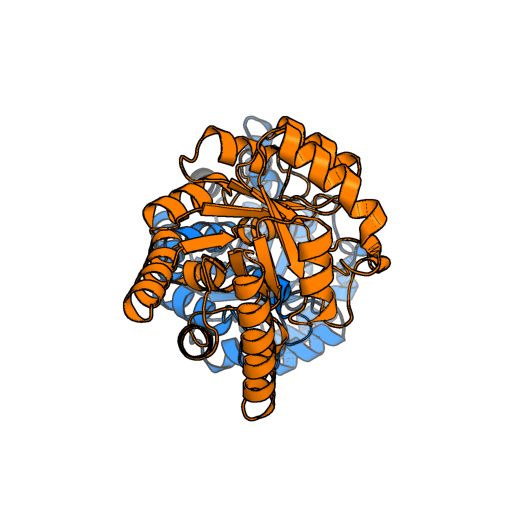ATOM 2230 N N . SER B 1 45 ? 7.648 -20.078 -0.997 1 98.88 45 SER B N 1
ATOM 2231 C CA . SER B 1 45 ? 8.312 -19.312 -2.049 1 98.88 45 SER B CA 1
ATOM 2232 C C . SER B 1 45 ? 7.926 -17.844 -1.997 1 98.88 45 SER B C 1
ATOM 2234 O O . SER B 1 45 ? 6.945 -17.469 -1.345 1 98.88 45 SER B O 1
ATOM 2236 N N . ILE B 1 46 ? 8.742 -17.016 -2.555 1 98.94 46 ILE B N 1
ATOM 2237 C CA . ILE B 1 46 ? 8.453 -15.594 -2.709 1 98.94 46 ILE B CA 1
ATOM 2238 C C . ILE B 1 46 ? 8.156 -15.281 -4.172 1 98.94 46 ILE B C 1
ATOM 2240 O O . ILE B 1 46 ? 8.898 -15.695 -5.066 1 98.94 46 ILE B O 1
ATOM 2244 N N . THR B 1 47 ? 7.07 -14.633 -4.406 1 98.88 47 THR B N 1
ATOM 2245 C CA . THR B 1 47 ? 6.707 -14.203 -5.754 1 98.88 47 THR B CA 1
ATOM 2246 C C . THR B 1 47 ? 6.809 -12.688 -5.887 1 98.88 47 THR B C 1
ATOM 2248 O O . THR B 1 47 ? 6.395 -11.953 -4.988 1 98.88 47 THR B O 1
ATOM 2251 N N . LEU B 1 48 ? 7.383 -12.211 -6.922 1 98.19 48 LEU B N 1
ATOM 2252 C CA . LEU B 1 48 ? 7.375 -10.781 -7.23 1 98.19 48 LEU B CA 1
ATOM 2253 C C . LEU B 1 48 ? 7.297 -10.547 -8.734 1 98.19 48 LEU B C 1
ATOM 2255 O O . LEU B 1 48 ? 7.727 -11.398 -9.523 1 98.19 48 LEU B O 1
ATOM 2259 N N . HIS B 1 49 ? 6.73 -9.453 -9.094 1 97.81 49 HIS B N 1
ATOM 2260 C CA . HIS B 1 49 ? 6.492 -9.086 -10.484 1 97.81 49 HIS B CA 1
ATOM 2261 C C . HIS B 1 49 ? 7.273 -7.836 -10.867 1 97.81 49 HIS B C 1
ATOM 2263 O O . HIS B 1 49 ? 6.887 -6.723 -10.516 1 97.81 49 HIS B O 1
ATOM 2269 N N . VAL B 1 50 ? 8.367 -8.023 -11.57 1 96.19 50 VAL B N 1
ATOM 2270 C CA . VAL B 1 50 ? 9.062 -6.891 -12.164 1 96.19 50 VAL B CA 1
ATOM 2271 C C . VAL B 1 50 ? 8.484 -6.594 -13.547 1 96.19 50 VAL B C 1
ATOM 2273 O O . VAL B 1 50 ? 8.703 -7.352 -14.5 1 96.19 50 VAL B O 1
ATOM 2276 N N . ARG B 1 51 ? 7.855 -5.508 -13.617 1 92 51 ARG B N 1
ATOM 2277 C CA . ARG B 1 51 ? 7.203 -5.137 -14.867 1 92 51 ARG B CA 1
ATOM 2278 C C . ARG B 1 51 ? 8.156 -4.371 -15.773 1 92 51 ARG B C 1
ATOM 2280 O O . ARG B 1 51 ? 9.148 -3.799 -15.312 1 92 51 ARG B O 1
ATOM 2287 N N . GLY B 1 52 ? 7.734 -4.402 -17.031 1 88.75 52 GLY B N 1
ATOM 2288 C CA . GLY B 1 52 ? 8.531 -3.639 -17.984 1 88.75 52 GLY B CA 1
ATOM 2289 C C . GLY B 1 52 ? 8.633 -2.168 -17.625 1 88.75 52 GLY B C 1
ATOM 2290 O O . GLY B 1 52 ? 9.68 -1.551 -17.812 1 88.75 52 GLY B O 1
ATOM 2291 N N . ASP B 1 53 ? 7.609 -1.619 -17 1 87.12 53 ASP B N 1
ATOM 2292 C CA . ASP B 1 53 ? 7.582 -0.194 -16.688 1 87.12 53 ASP B CA 1
ATOM 2293 C C . ASP B 1 53 ? 8.07 0.062 -15.258 1 87.12 53 ASP B C 1
ATOM 2295 O O . ASP B 1 53 ? 8.109 1.208 -14.805 1 87.12 53 ASP B O 1
ATOM 2299 N N . ARG B 1 54 ? 8.453 -0.977 -14.664 1 88.62 54 ARG B N 1
ATOM 2300 C CA . ARG B 1 54 ? 8.969 -0.893 -13.297 1 88.62 54 ARG B CA 1
ATOM 2301 C C . ARG B 1 54 ? 8.055 -0.05 -12.414 1 88.62 54 ARG B C 1
ATOM 2303 O O . ARG B 1 54 ? 8.531 0.78 -11.633 1 88.62 54 ARG B O 1
ATOM 2310 N N . ARG B 1 55 ? 6.789 -0.303 -12.477 1 86.31 55 ARG B N 1
ATOM 2311 C CA . ARG B 1 55 ? 5.781 0.503 -11.789 1 86.31 55 ARG B CA 1
ATOM 2312 C C . ARG B 1 55 ? 5.93 0.402 -10.281 1 86.31 55 ARG B C 1
ATOM 2314 O O . ARG B 1 55 ? 5.828 1.405 -9.57 1 86.31 55 ARG B O 1
ATOM 2321 N N . HIS B 1 56 ? 6.152 -0.842 -9.75 1 91.88 56 HIS B N 1
ATOM 2322 C CA . HIS B 1 56 ? 6.324 -1.014 -8.312 1 91.88 56 HIS B CA 1
ATOM 2323 C C . HIS B 1 56 ? 7.645 -1.713 -7.996 1 91.88 56 HIS B C 1
ATOM 2325 O O . HIS B 1 56 ? 8.648 -1.055 -7.73 1 91.88 56 HIS B O 1
ATOM 2331 N N . MET B 1 57 ? 7.719 -2.918 -8.359 1 95.69 57 MET B N 1
ATOM 2332 C CA . MET B 1 57 ? 8.945 -3.668 -8.109 1 95.69 57 MET B CA 1
ATOM 2333 C C . MET B 1 57 ? 10.062 -3.223 -9.055 1 95.69 57 MET B C 1
ATOM 2335 O O . MET B 1 57 ? 9.828 -3.039 -10.25 1 95.69 57 MET B O 1
ATOM 2339 N N . GLN B 1 58 ? 11.234 -3.01 -8.5 1 96.06 58 GLN B N 1
ATOM 2340 C CA . GLN B 1 58 ? 12.422 -2.656 -9.266 1 96.06 58 GLN B CA 1
ATOM 2341 C C . GLN B 1 58 ? 13.359 -3.854 -9.406 1 96.06 58 GLN B C 1
ATOM 2343 O O . GLN B 1 58 ? 13.25 -4.828 -8.656 1 96.06 58 GLN B O 1
ATOM 2348 N N . ASP B 1 59 ? 14.32 -3.77 -10.359 1 97.19 59 ASP B N 1
ATOM 2349 C CA . ASP B 1 59 ? 15.305 -4.836 -10.539 1 97.19 59 ASP B CA 1
ATOM 2350 C C . ASP B 1 59 ? 16.031 -5.137 -9.234 1 97.19 59 ASP B C 1
ATOM 2352 O O . ASP B 1 59 ? 16.25 -6.301 -8.883 1 97.19 59 ASP B O 1
ATOM 2356 N N . ALA B 1 60 ? 16.391 -4.078 -8.562 1 97 60 ALA B N 1
ATOM 2357 C CA . ALA B 1 60 ? 17.188 -4.203 -7.336 1 97 60 ALA B CA 1
ATOM 2358 C C . ALA B 1 60 ? 16.422 -4.973 -6.266 1 97 60 ALA B C 1
ATOM 2360 O O . ALA B 1 60 ? 17.016 -5.691 -5.457 1 97 60 ALA B O 1
ATOM 2361 N N . ASP B 1 61 ? 15.117 -4.848 -6.266 1 98 61 ASP B N 1
ATOM 2362 C CA . ASP B 1 61 ? 14.297 -5.602 -5.324 1 98 61 ASP B CA 1
ATOM 2363 C C . ASP B 1 61 ? 14.453 -7.105 -5.543 1 98 61 ASP B C 1
ATOM 2365 O O . ASP B 1 61 ? 14.703 -7.855 -4.598 1 98 61 ASP B O 1
ATOM 2369 N N . ALA B 1 62 ? 14.297 -7.488 -6.797 1 98.5 62 ALA B N 1
ATOM 2370 C CA . ALA B 1 62 ? 14.383 -8.906 -7.141 1 98.5 62 ALA B CA 1
ATOM 2371 C C . ALA B 1 62 ? 15.773 -9.461 -6.836 1 98.5 62 ALA B C 1
ATOM 2373 O O . ALA B 1 62 ? 15.906 -10.547 -6.273 1 98.5 62 ALA B O 1
ATOM 2374 N N . LEU B 1 63 ? 16.766 -8.695 -7.172 1 98.5 63 LEU B N 1
ATOM 2375 C CA . LEU B 1 63 ? 18.141 -9.125 -6.949 1 98.5 63 LEU B CA 1
ATOM 2376 C C . LEU B 1 63 ? 18.422 -9.281 -5.461 1 98.5 63 LEU B C 1
ATOM 2378 O O . LEU B 1 63 ? 19.047 -10.266 -5.043 1 98.5 63 LEU B O 1
ATOM 2382 N N . SER B 1 64 ? 17.969 -8.359 -4.68 1 98.31 64 SER B N 1
ATOM 2383 C CA . SER B 1 64 ? 18.188 -8.414 -3.238 1 98.31 64 SER B CA 1
ATOM 2384 C C . SER B 1 64 ? 17.484 -9.617 -2.613 1 98.31 64 SER B C 1
ATOM 2386 O O . SER B 1 64 ? 18.047 -10.281 -1.738 1 98.31 64 SER B O 1
ATOM 2388 N N . VAL B 1 65 ? 16.297 -9.875 -3.02 1 98.75 65 VAL B N 1
ATOM 2389 C CA . VAL B 1 65 ? 15.547 -11.008 -2.486 1 98.75 65 VAL B CA 1
ATOM 2390 C C . VAL B 1 65 ? 16.234 -12.312 -2.889 1 98.75 65 VAL B C 1
ATOM 2392 O O . VAL B 1 65 ? 16.422 -13.211 -2.061 1 98.75 65 VAL B O 1
ATOM 2395 N N . ARG B 1 66 ? 16.656 -12.422 -4.129 1 98.62 66 ARG B N 1
ATOM 2396 C CA . ARG B 1 66 ? 17.344 -13.602 -4.641 1 98.62 66 ARG B CA 1
ATOM 2397 C C . ARG B 1 66 ? 18.594 -13.891 -3.832 1 98.62 66 ARG B C 1
ATOM 2399 O O . ARG B 1 66 ? 18.859 -15.047 -3.484 1 98.62 66 ARG B O 1
ATOM 2406 N N . GLU B 1 67 ? 19.297 -12.883 -3.48 1 98.38 67 GLU B N 1
ATOM 2407 C CA . GLU B 1 67 ? 20.594 -13.008 -2.814 1 98.38 67 GLU B CA 1
ATOM 2408 C C . GLU B 1 67 ? 20.422 -13.336 -1.333 1 98.38 67 GLU B C 1
ATOM 2410 O O . GLU B 1 67 ? 21.266 -14 -0.735 1 98.38 67 GLU B O 1
ATOM 2415 N N . SER B 1 68 ? 19.328 -12.938 -0.759 1 98.5 68 SER B N 1
ATOM 2416 C CA . SER B 1 68 ? 19.297 -12.875 0.699 1 98.5 68 SER B CA 1
ATOM 2417 C C . SER B 1 68 ? 18.312 -13.891 1.278 1 98.5 68 SER B C 1
ATOM 2419 O O . SER B 1 68 ? 18.5 -14.359 2.402 1 98.5 68 SER B O 1
ATOM 2421 N N . VAL B 1 69 ? 17.266 -14.18 0.541 1 98.38 69 VAL B N 1
ATOM 2422 C CA . VAL B 1 69 ? 16.203 -15.023 1.081 1 98.38 69 VAL B CA 1
ATOM 2423 C C . VAL B 1 69 ? 16.406 -16.469 0.625 1 98.38 69 VAL B C 1
ATOM 2425 O O . VAL B 1 69 ? 16.656 -16.719 -0.554 1 98.38 69 VAL B O 1
ATOM 2428 N N . ALA B 1 70 ? 16.219 -17.438 1.429 1 97.81 70 ALA B N 1
ATOM 2429 C CA . ALA B 1 70 ? 16.547 -18.828 1.174 1 97.81 70 ALA B CA 1
ATOM 2430 C C . ALA B 1 70 ? 15.438 -19.516 0.381 1 97.81 70 ALA B C 1
ATOM 2432 O O . ALA B 1 70 ? 15.68 -20.531 -0.27 1 97.81 70 ALA B O 1
ATOM 2433 N N . LEU B 1 71 ? 14.336 -18.984 0.323 1 98.75 71 LEU B N 1
ATOM 2434 C CA . LEU B 1 71 ? 13.188 -19.594 -0.337 1 98.75 71 LEU B CA 1
ATOM 2435 C C . LEU B 1 71 ? 13.328 -19.5 -1.854 1 98.75 71 LEU B C 1
ATOM 2437 O O . LEU B 1 71 ? 13.969 -18.594 -2.371 1 98.75 71 LEU B O 1
ATOM 2441 N N . PRO B 1 72 ? 12.68 -20.484 -2.547 1 98.81 72 PRO B N 1
ATOM 2442 C CA . PRO B 1 72 ? 12.586 -20.328 -4 1 98.81 72 PRO B CA 1
ATOM 2443 C C . PRO B 1 72 ? 11.977 -19 -4.414 1 98.81 72 PRO B C 1
ATOM 2445 O O . PRO B 1 72 ? 11.062 -18.5 -3.744 1 98.81 72 PRO B O 1
ATOM 2448 N N . LEU B 1 73 ? 12.508 -18.406 -5.496 1 98.88 73 LEU B N 1
ATOM 2449 C CA . LEU B 1 73 ? 12.008 -17.156 -6.055 1 98.88 73 LEU B CA 1
ATOM 2450 C C . LEU B 1 73 ? 11.211 -17.422 -7.328 1 98.88 73 LEU B C 1
ATOM 2452 O O . LEU B 1 73 ? 11.688 -18.109 -8.234 1 98.88 73 LEU B O 1
ATOM 2456 N N . ASN B 1 74 ? 9.977 -16.938 -7.324 1 98.88 74 ASN B N 1
ATOM 2457 C CA . ASN B 1 74 ? 9.109 -16.953 -8.492 1 98.88 74 ASN B CA 1
ATOM 2458 C C . ASN B 1 74 ? 8.977 -15.57 -9.117 1 98.88 74 ASN B C 1
ATOM 2460 O O . ASN B 1 74 ? 8.336 -14.68 -8.539 1 98.88 74 ASN B O 1
ATOM 2464 N N . LEU B 1 75 ? 9.531 -15.383 -10.289 1 98.75 75 LEU B N 1
ATOM 2465 C CA . LEU B 1 75 ? 9.461 -14.102 -10.992 1 98.75 75 LEU B CA 1
ATOM 2466 C C . LEU B 1 75 ? 8.273 -14.07 -11.945 1 98.75 75 LEU B C 1
ATOM 2468 O O . LEU B 1 75 ? 8.219 -14.836 -12.906 1 98.75 75 LEU B O 1
ATOM 2472 N N . GLU B 1 76 ? 7.332 -13.227 -11.648 1 98.31 76 GLU B N 1
ATOM 2473 C CA . GLU B 1 76 ? 6.309 -12.922 -12.641 1 98.31 76 GLU B CA 1
ATOM 2474 C C . GLU B 1 76 ? 6.82 -11.93 -13.68 1 98.31 76 GLU B C 1
ATOM 2476 O O . GLU B 1 76 ? 7.422 -10.906 -13.328 1 98.31 76 GLU B O 1
ATOM 2481 N N . MET B 1 77 ? 6.562 -12.242 -14.945 1 97.19 77 MET B N 1
ATOM 2482 C CA . MET B 1 77 ? 7.113 -11.367 -15.977 1 97.19 77 MET B CA 1
ATOM 2483 C C . MET B 1 77 ? 6.34 -11.516 -17.281 1 97.19 77 MET B C 1
ATOM 2485 O O . MET B 1 77 ? 5.68 -12.531 -17.5 1 97.19 77 MET B O 1
ATOM 2489 N N . GLY B 1 78 ? 6.426 -10.445 -18.047 1 95.94 78 GLY B N 1
ATOM 2490 C CA . GLY B 1 78 ? 5.965 -10.555 -19.422 1 95.94 78 GLY B CA 1
ATOM 2491 C C . GLY B 1 78 ? 6.969 -11.234 -20.344 1 95.94 78 GLY B C 1
ATOM 2492 O O . GLY B 1 78 ? 8.094 -11.516 -19.938 1 95.94 78 GLY B O 1
ATOM 2493 N N . ASN B 1 79 ? 6.469 -11.516 -21.531 1 96.25 79 ASN B N 1
ATOM 2494 C CA . ASN B 1 79 ? 7.32 -12.148 -22.531 1 96.25 79 ASN B CA 1
ATOM 2495 C C . ASN B 1 79 ? 7.957 -11.109 -23.453 1 96.25 79 ASN B C 1
ATOM 2497 O O . ASN B 1 79 ? 7.574 -10.992 -24.625 1 96.25 79 ASN B O 1
ATOM 2501 N N . THR B 1 80 ? 8.953 -10.406 -22.984 1 95.69 80 THR B N 1
ATOM 2502 C CA . THR B 1 80 ? 9.727 -9.438 -23.75 1 95.69 80 THR B CA 1
ATOM 2503 C C . THR B 1 80 ? 11.211 -9.758 -23.688 1 95.69 80 THR B C 1
ATOM 2505 O O . THR B 1 80 ? 11.688 -10.383 -22.734 1 95.69 80 THR B O 1
ATOM 2508 N N . PRO B 1 81 ? 11.906 -9.32 -24.719 1 96.12 81 PRO B N 1
ATOM 2509 C CA . PRO B 1 81 ? 13.352 -9.578 -24.703 1 96.12 81 PRO B CA 1
ATOM 2510 C C . PRO B 1 81 ? 14.031 -9.039 -23.453 1 96.12 81 PRO B C 1
ATOM 2512 O O . PRO B 1 81 ? 14.906 -9.695 -22.891 1 96.12 81 PRO B O 1
ATOM 2515 N N . GLU B 1 82 ? 13.602 -7.926 -23.016 1 96.81 82 GLU B N 1
ATOM 2516 C CA . GLU B 1 82 ? 14.18 -7.305 -21.828 1 96.81 82 GLU B CA 1
ATOM 2517 C C . GLU B 1 82 ? 13.953 -8.172 -20.594 1 96.81 82 GLU B C 1
ATOM 2519 O O . GLU B 1 82 ? 14.875 -8.391 -19.812 1 96.81 82 GLU B O 1
ATOM 2524 N N . MET B 1 83 ? 12.812 -8.656 -20.453 1 97.19 83 MET B N 1
ATOM 2525 C CA . MET B 1 83 ? 12.492 -9.438 -19.25 1 97.19 83 MET B CA 1
ATOM 2526 C C . MET B 1 83 ? 13.148 -10.812 -19.312 1 97.19 83 MET B C 1
ATOM 2528 O O . MET B 1 83 ? 13.547 -11.367 -18.297 1 97.19 83 MET B O 1
ATOM 2532 N N . VAL B 1 84 ? 13.211 -11.336 -20.516 1 97.75 84 VAL B N 1
ATOM 2533 C CA . VAL B 1 84 ? 13.906 -12.609 -20.688 1 97.75 84 VAL B CA 1
ATOM 2534 C C . VAL B 1 84 ? 15.367 -12.461 -20.281 1 97.75 84 VAL B C 1
ATOM 2536 O O . VAL B 1 84 ? 15.898 -13.289 -19.531 1 97.75 84 VAL B O 1
ATOM 2539 N N . ASP B 1 85 ? 15.984 -11.383 -20.734 1 98 85 ASP B N 1
ATOM 2540 C CA . ASP B 1 85 ? 17.375 -11.117 -20.359 1 98 85 ASP B CA 1
ATOM 2541 C C . ASP B 1 85 ? 17.516 -10.945 -18.844 1 98 85 ASP B C 1
ATOM 2543 O O . ASP B 1 85 ? 18.469 -11.438 -18.25 1 98 85 ASP B O 1
ATOM 2547 N N . PHE B 1 86 ? 16.609 -10.312 -18.25 1 98.25 86 PHE B N 1
ATOM 2548 C CA . PHE B 1 86 ? 16.641 -10.094 -16.812 1 98.25 86 PHE B CA 1
ATOM 2549 C C . PHE B 1 86 ? 16.516 -11.414 -16.062 1 98.25 86 PHE B C 1
ATOM 2551 O O . PHE B 1 86 ? 17.234 -11.656 -15.094 1 98.25 86 PHE B O 1
ATOM 2558 N N . ALA B 1 87 ? 15.578 -12.211 -16.484 1 98.44 87 ALA B N 1
ATOM 2559 C CA . ALA B 1 87 ? 15.375 -13.516 -15.852 1 98.44 87 ALA B CA 1
ATOM 2560 C C . ALA B 1 87 ? 16.641 -14.359 -15.906 1 98.44 87 ALA B C 1
ATOM 2562 O O . ALA B 1 87 ? 16.984 -15.031 -14.938 1 98.44 87 ALA B O 1
ATOM 2563 N N . LEU B 1 88 ? 17.328 -14.312 -17.047 1 98.31 88 LEU B N 1
ATOM 2564 C CA . LEU B 1 88 ? 18.531 -15.117 -17.234 1 98.31 88 LEU B CA 1
ATOM 2565 C C . LEU B 1 88 ? 19.656 -14.617 -16.328 1 98.31 88 LEU B C 1
ATOM 2567 O O . LEU B 1 88 ? 20.516 -15.398 -15.914 1 98.31 88 LEU B O 1
ATOM 2571 N N . ARG B 1 89 ? 19.625 -13.328 -16.031 1 98.06 89 ARG B N 1
ATOM 2572 C CA . ARG B 1 89 ? 20.594 -12.758 -15.102 1 98.06 89 ARG B CA 1
ATOM 2573 C C . ARG B 1 89 ? 20.219 -13.062 -13.656 1 98.06 89 ARG B C 1
ATOM 2575 O O . ARG B 1 89 ? 21.078 -13.422 -12.852 1 98.06 89 ARG B O 1
ATOM 2582 N N . LEU B 1 90 ? 18.953 -12.992 -13.352 1 98.44 90 LEU B N 1
ATOM 2583 C CA . LEU B 1 90 ? 18.438 -13.172 -12 1 98.44 90 LEU B CA 1
ATOM 2584 C C . LEU B 1 90 ? 18.484 -14.641 -11.594 1 98.44 90 LEU B C 1
ATOM 2586 O O . LEU B 1 90 ? 18.703 -14.961 -10.422 1 98.44 90 LEU B O 1
ATOM 2590 N N . LYS B 1 91 ? 18.203 -15.531 -12.531 1 98.12 91 LYS B N 1
ATOM 2591 C CA . LYS B 1 91 ? 18.156 -16.984 -12.359 1 98.12 91 LYS B CA 1
ATOM 2592 C C . LYS B 1 91 ? 17.188 -17.375 -11.25 1 98.12 91 LYS B C 1
ATOM 2594 O O . LYS B 1 91 ? 17.562 -18.109 -10.328 1 98.12 91 LYS B O 1
ATOM 2599 N N . PRO B 1 92 ? 15.984 -16.938 -11.32 1 98.69 92 PRO B N 1
ATOM 2600 C CA . PRO B 1 92 ? 14.984 -17.422 -10.359 1 98.69 92 PRO B CA 1
ATOM 2601 C C . PRO B 1 92 ? 14.727 -18.922 -10.461 1 98.69 92 PRO B C 1
ATOM 2603 O O . PRO B 1 92 ? 15.148 -19.562 -11.43 1 98.69 92 PRO B O 1
ATOM 2606 N N . ASP B 1 93 ? 14.109 -19.469 -9.453 1 98.56 93 ASP B N 1
ATOM 2607 C CA . ASP B 1 93 ? 13.75 -20.875 -9.5 1 98.56 93 ASP B CA 1
ATOM 2608 C C . ASP B 1 93 ? 12.594 -21.125 -10.469 1 98.56 93 ASP B C 1
ATOM 2610 O O . ASP B 1 93 ? 12.578 -22.109 -11.195 1 98.56 93 ASP B O 1
ATOM 2614 N N . TYR B 1 94 ? 11.695 -20.141 -10.453 1 98.25 94 TYR B N 1
ATOM 2615 C CA . TYR B 1 94 ? 10.5 -20.203 -11.281 1 98.25 94 TYR B CA 1
ATOM 2616 C C . TYR B 1 94 ? 10.242 -18.875 -11.977 1 98.25 94 TYR B C 1
ATOM 2618 O O . TYR B 1 94 ? 10.625 -17.812 -11.469 1 98.25 94 TYR B O 1
ATOM 2626 N N . ILE B 1 95 ? 9.617 -19 -13.109 1 98.44 95 ILE B N 1
ATOM 2627 C CA . ILE B 1 95 ? 8.992 -17.844 -13.742 1 98.44 95 ILE B CA 1
ATOM 2628 C C . ILE B 1 95 ? 7.512 -18.125 -13.992 1 98.44 95 ILE B C 1
ATOM 2630 O O . ILE B 1 95 ? 7.141 -19.25 -14.367 1 98.44 95 ILE B O 1
ATOM 2634 N N . CYS B 1 96 ? 6.719 -17.172 -13.719 1 98.56 96 CYS B N 1
ATOM 2635 C CA . CYS B 1 96 ? 5.32 -17.188 -14.133 1 98.56 96 CYS B CA 1
ATOM 2636 C C . CYS B 1 96 ? 5.055 -16.156 -15.211 1 98.56 96 CYS B C 1
ATOM 2638 O O . CYS B 1 96 ? 5.137 -14.953 -14.953 1 98.56 96 CYS B O 1
ATOM 2640 N N . MET B 1 97 ? 4.746 -16.641 -16.375 1 98 97 MET B N 1
ATOM 2641 C CA . MET B 1 97 ? 4.484 -15.734 -17.484 1 98 97 MET B CA 1
ATOM 2642 C C . MET B 1 97 ? 3.086 -15.133 -17.375 1 98 97 MET B C 1
ATOM 2644 O O . MET B 1 97 ? 2.092 -15.859 -17.344 1 98 97 MET B O 1
ATOM 2648 N N . VAL B 1 98 ? 3.09 -13.789 -17.281 1 97.31 98 VAL B N 1
ATOM 2649 C CA . VAL B 1 98 ? 1.83 -13.062 -17.141 1 97.31 98 VAL B CA 1
ATOM 2650 C C . VAL B 1 98 ? 1.678 -12.062 -18.281 1 97.31 98 VAL B C 1
ATOM 2652 O O . VAL B 1 98 ? 2.666 -11.656 -18.891 1 97.31 98 VAL B O 1
ATOM 2655 N N . PRO B 1 99 ? 0.458 -11.711 -18.578 1 94.06 99 PRO B N 1
ATOM 2656 C CA . PRO B 1 99 ? 0.297 -10.703 -19.625 1 94.06 99 PRO B CA 1
ATOM 2657 C C . PRO B 1 99 ? 0.686 -9.297 -19.156 1 94.06 99 PRO B C 1
ATOM 2659 O O . PRO B 1 99 ? 0.44 -8.938 -18 1 94.06 99 PRO B O 1
ATOM 2662 N N . GLU B 1 100 ? 1.355 -8.633 -20.016 1 85.81 100 GLU B N 1
ATOM 2663 C CA . GLU B 1 100 ? 1.693 -7.25 -19.703 1 85.81 100 GLU B CA 1
ATOM 2664 C C . GLU B 1 100 ? 1.102 -6.277 -20.719 1 85.81 100 GLU B C 1
ATOM 2666 O O . GLU B 1 100 ? 0.75 -5.148 -20.375 1 85.81 100 GLU B O 1
ATOM 2671 N N . LYS B 1 101 ? 1.019 -6.75 -21.969 1 82.56 101 LYS B N 1
ATOM 2672 C CA . LYS B 1 101 ? 0.418 -5.941 -23.031 1 82.56 101 LYS B CA 1
ATOM 2673 C C . LYS B 1 101 ? -1.031 -6.352 -23.266 1 82.56 101 LYS B C 1
ATOM 2675 O O . LYS B 1 101 ? -1.4 -7.508 -23.062 1 82.56 101 LYS B O 1
ATOM 2680 N N . ARG B 1 102 ? -1.771 -5.461 -23.719 1 72.75 102 ARG B N 1
ATOM 2681 C CA . ARG B 1 102 ? -3.193 -5.664 -23.969 1 72.75 102 ARG B CA 1
ATOM 2682 C C . ARG B 1 102 ? -3.42 -6.852 -24.906 1 72.75 102 ARG B C 1
ATOM 2684 O O . ARG B 1 102 ? -4.379 -7.609 -24.734 1 72.75 102 ARG B O 1
ATOM 2691 N N . GLU B 1 103 ? -2.582 -7.008 -25.828 1 78.62 103 GLU B N 1
ATOM 2692 C CA . GLU B 1 103 ? -2.738 -8.047 -26.844 1 78.62 103 GLU B CA 1
ATOM 2693 C C . GLU B 1 103 ? -2.5 -9.43 -26.25 1 78.62 103 GLU B C 1
ATOM 2695 O O . GLU B 1 103 ? -2.869 -10.438 -26.859 1 78.62 103 GLU B O 1
ATOM 2700 N N . GLU B 1 104 ? -1.954 -9.422 -25.094 1 82.94 104 GLU B N 1
ATOM 2701 C CA . GLU B 1 104 ? -1.588 -10.695 -24.484 1 82.94 104 GLU B CA 1
ATOM 2702 C C . GLU B 1 104 ? -2.66 -11.172 -23.5 1 82.94 104 GLU B C 1
ATOM 2704 O O . GLU B 1 104 ? -2.559 -12.266 -22.953 1 82.94 104 GLU B O 1
ATOM 2709 N N . ILE B 1 105 ? -3.676 -10.281 -23.391 1 82.94 105 ILE B N 1
ATOM 2710 C CA . ILE B 1 105 ? -4.641 -10.516 -22.312 1 82.94 105 ILE B CA 1
ATOM 2711 C C . ILE B 1 105 ? -5.887 -11.195 -22.891 1 82.94 105 ILE B C 1
ATOM 2713 O O . ILE B 1 105 ? -6.363 -10.836 -23.969 1 82.94 105 ILE B O 1
ATOM 2717 N N . THR B 1 106 ? -6.293 -12.234 -22.203 1 81.06 106 THR B N 1
ATOM 2718 C CA . THR B 1 106 ? -7.605 -12.805 -22.484 1 81.06 106 THR B CA 1
ATOM 2719 C C . THR B 1 106 ? -8.711 -11.922 -21.922 1 81.06 106 THR B C 1
ATOM 2721 O O . THR B 1 106 ? -8.445 -10.945 -21.219 1 81.06 106 THR B O 1
ATOM 2724 N N . THR B 1 107 ? -9.859 -12.359 -22.156 1 69.44 107 THR B N 1
ATOM 2725 C CA . THR B 1 107 ? -11.016 -11.609 -21.672 1 69.44 107 THR B CA 1
ATOM 2726 C C . THR B 1 107 ? -11.023 -11.547 -20.141 1 69.44 107 THR B C 1
ATOM 2728 O O . THR B 1 107 ? -11.414 -10.539 -19.562 1 69.44 107 THR B O 1
ATOM 2731 N N . GLU B 1 108 ? -10.453 -12.547 -19.578 1 81.56 108 GLU B N 1
ATOM 2732 C CA . GLU B 1 108 ? -10.555 -12.656 -18.125 1 81.56 108 GLU B CA 1
ATOM 2733 C C . GLU B 1 108 ? -9.266 -12.203 -17.453 1 81.56 108 GLU B C 1
ATOM 2735 O O . GLU B 1 108 ? -9.219 -12.047 -16.219 1 81.56 108 GLU B O 1
ATOM 2740 N N . GLY B 1 109 ? -8.266 -12.062 -18.219 1 89.12 109 GLY B N 1
ATOM 2741 C CA . GLY B 1 109 ? -7.082 -11.438 -17.641 1 89.12 109 GLY B CA 1
ATOM 2742 C C . GLY B 1 109 ? -5.859 -12.336 -17.672 1 89.12 109 GLY B C 1
ATOM 2743 O O . GLY B 1 109 ? -4.762 -11.906 -17.312 1 89.12 109 GLY B O 1
ATOM 2744 N N . GLY B 1 110 ? -6.027 -13.547 -18.125 1 95.31 110 GLY B N 1
ATOM 2745 C CA . GLY B 1 110 ? -4.891 -14.445 -18.219 1 95.31 110 GLY B CA 1
ATOM 2746 C C . GLY B 1 110 ? -4.098 -14.266 -19.5 1 95.31 110 GLY B C 1
ATOM 2747 O O . GLY B 1 110 ? -4.512 -13.531 -20.406 1 95.31 110 GLY B O 1
ATOM 2748 N N . LEU B 1 111 ? -2.949 -14.914 -19.5 1 97.25 111 LEU B N 1
ATOM 2749 C CA . LEU B 1 111 ? -2.141 -14.969 -20.703 1 97.25 111 LEU B CA 1
ATOM 2750 C C . LEU B 1 111 ? -2.828 -15.805 -21.781 1 97.25 111 LEU B C 1
ATOM 2752 O O . LEU B 1 111 ? -3.316 -16.906 -21.5 1 97.25 111 LEU B O 1
ATOM 2756 N N . ASP B 1 112 ? -2.926 -15.258 -23 1 97.31 112 ASP B N 1
ATOM 2757 C CA . ASP B 1 112 ? -3.447 -16.016 -24.125 1 97.31 112 ASP B CA 1
ATOM 2758 C C . ASP B 1 112 ? -2.369 -16.922 -24.734 1 97.31 112 ASP B C 1
ATOM 2760 O O . ASP B 1 112 ? -1.753 -16.578 -25.734 1 97.31 112 ASP B O 1
ATOM 2764 N N . ALA B 1 113 ? -2.23 -18.078 -24.172 1 97.38 113 ALA B N 1
ATOM 2765 C CA . ALA B 1 113 ? -1.185 -19.016 -24.594 1 97.38 113 ALA B CA 1
ATOM 2766 C C . ALA B 1 113 ? -1.464 -19.562 -25.984 1 97.38 113 ALA B C 1
ATOM 2768 O O . ALA B 1 113 ? -0.536 -19.891 -26.719 1 97.38 113 ALA B O 1
ATOM 2769 N N . VAL B 1 114 ? -2.756 -19.641 -26.312 1 96.81 114 VAL B N 1
ATOM 2770 C CA . VAL B 1 114 ? -3.131 -20.141 -27.625 1 96.81 114 VAL B CA 1
ATOM 2771 C C . VAL B 1 114 ? -2.631 -19.172 -28.703 1 96.81 114 VAL B C 1
ATOM 2773 O O . VAL B 1 114 ? -1.94 -19.594 -29.641 1 96.81 114 VAL B O 1
ATOM 2776 N N . PHE B 1 115 ? -2.891 -17.953 -28.5 1 95.38 115 PHE B N 1
ATOM 2777 C CA . PHE B 1 115 ? -2.578 -16.938 -29.5 1 95.38 115 PHE B CA 1
ATOM 2778 C C . PHE B 1 115 ? -1.073 -16.703 -29.578 1 95.38 115 PHE B C 1
ATOM 2780 O O . PHE B 1 115 ? -0.536 -16.453 -30.656 1 95.38 115 PHE B O 1
ATOM 2787 N N . HIS B 1 116 ? -0.387 -16.875 -28.469 1 95.75 116 HIS B N 1
ATOM 2788 C CA . HIS B 1 116 ? 1.015 -16.469 -28.422 1 95.75 116 HIS B CA 1
ATOM 2789 C C . HIS B 1 116 ? 1.932 -17.688 -28.375 1 95.75 116 HIS B C 1
ATOM 2791 O O . HIS B 1 116 ? 3.08 -17.594 -27.938 1 95.75 116 HIS B O 1
ATOM 2797 N N . GLU B 1 117 ? 1.427 -18.781 -28.734 1 96.62 117 GLU B N 1
ATOM 2798 C CA . GLU B 1 117 ? 2.174 -20.031 -28.641 1 96.62 117 GLU B CA 1
ATOM 2799 C C . GLU B 1 117 ? 3.539 -19.906 -29.312 1 96.62 117 GLU B C 1
ATOM 2801 O O . GLU B 1 117 ? 4.559 -20.297 -28.734 1 96.62 117 GLU B O 1
ATOM 2806 N N . LYS B 1 118 ? 3.621 -19.312 -30.5 1 96.25 118 LYS B N 1
ATOM 2807 C CA . LYS B 1 118 ? 4.859 -19.188 -31.266 1 96.25 118 LYS B CA 1
ATOM 2808 C C . LYS B 1 118 ? 5.852 -18.266 -30.562 1 96.25 118 LYS B C 1
ATOM 2810 O O . LYS B 1 118 ? 7.059 -18.5 -30.594 1 96.25 118 LYS B O 1
ATOM 2815 N N . ASP B 1 119 ? 5.316 -17.25 -29.953 1 95.88 119 ASP B N 1
ATOM 2816 C CA . ASP B 1 119 ? 6.164 -16.266 -29.297 1 95.88 119 ASP B CA 1
ATOM 2817 C C . ASP B 1 119 ? 6.695 -16.797 -27.969 1 95.88 119 ASP B C 1
ATOM 2819 O O . ASP B 1 119 ? 7.789 -16.438 -27.531 1 95.88 119 ASP B O 1
ATOM 2823 N N . LEU B 1 120 ? 5.941 -17.688 -27.359 1 97.56 120 LEU B N 1
ATOM 2824 C CA . LEU B 1 120 ? 6.293 -18.219 -26.047 1 97.56 120 LEU B CA 1
ATOM 2825 C C . LEU B 1 120 ? 7.32 -19.328 -26.156 1 97.56 120 LEU B C 1
ATOM 2827 O O . LEU B 1 120 ? 8.148 -19.516 -25.266 1 97.56 120 LEU B O 1
ATOM 2831 N N . ALA B 1 121 ? 7.297 -20.016 -27.234 1 97.75 121 ALA B N 1
ATOM 2832 C CA . ALA B 1 121 ? 8.078 -21.234 -27.406 1 97.75 121 ALA B CA 1
ATOM 2833 C C . ALA B 1 121 ? 9.57 -20.969 -27.234 1 97.75 121 ALA B C 1
ATOM 2835 O O . ALA B 1 121 ? 10.258 -21.656 -26.484 1 97.75 121 ALA B O 1
ATOM 2836 N N . PRO B 1 122 ? 10.125 -19.922 -27.906 1 97.62 122 PRO B N 1
ATOM 2837 C CA . PRO B 1 122 ? 11.555 -19.656 -27.719 1 97.62 122 PRO B CA 1
ATOM 2838 C C . PRO B 1 122 ? 11.906 -19.312 -26.281 1 97.62 122 PRO B C 1
ATOM 2840 O O . PRO B 1 122 ? 12.977 -19.703 -25.797 1 97.62 122 PRO B O 1
ATOM 2843 N N . THR B 1 123 ? 11.055 -18.547 -25.641 1 97.44 123 THR B N 1
ATOM 2844 C CA . THR B 1 123 ? 11.297 -18.188 -24.25 1 97.44 123 THR B CA 1
ATOM 2845 C C . THR B 1 123 ? 11.289 -19.422 -23.359 1 97.44 123 THR B C 1
ATOM 2847 O O . THR B 1 123 ? 12.164 -19.578 -22.5 1 97.44 123 THR B O 1
ATOM 2850 N N . MET B 1 124 ? 10.352 -20.266 -23.594 1 96.75 124 MET B N 1
ATOM 2851 C CA . MET B 1 124 ? 10.266 -21.5 -22.828 1 96.75 124 MET B CA 1
ATOM 2852 C C . MET B 1 124 ? 11.539 -22.328 -22.984 1 96.75 124 MET B C 1
ATOM 2854 O O . MET B 1 124 ? 12.078 -22.828 -22 1 96.75 124 MET B O 1
ATOM 2858 N N . ALA B 1 125 ? 11.969 -22.453 -24.156 1 96.94 125 ALA B N 1
ATOM 2859 C CA . ALA B 1 125 ? 13.172 -23.219 -24.438 1 96.94 125 ALA B CA 1
ATOM 2860 C C . ALA B 1 125 ? 14.391 -22.609 -23.75 1 96.94 125 ALA B C 1
ATOM 2862 O O . ALA B 1 125 ? 15.195 -23.328 -23.141 1 96.94 125 ALA B O 1
ATOM 2863 N N . ARG B 1 126 ? 14.5 -21.344 -23.844 1 97.5 126 ARG B N 1
ATOM 2864 C CA . ARG B 1 126 ? 15.633 -20.641 -23.234 1 97.5 126 ARG B CA 1
ATOM 2865 C C . ARG B 1 126 ? 15.641 -20.812 -21.734 1 97.5 126 ARG B C 1
ATOM 2867 O O . ARG B 1 126 ? 16.703 -21.016 -21.125 1 97.5 126 ARG B O 1
ATOM 2874 N N . MET B 1 127 ? 14.508 -20.688 -21.141 1 98.06 127 MET B N 1
ATOM 2875 C CA . MET B 1 127 ? 14.406 -20.859 -19.688 1 98.06 127 MET B CA 1
ATOM 2876 C C . MET B 1 127 ? 14.766 -22.281 -19.297 1 98.06 127 MET B C 1
ATOM 2878 O O . MET B 1 127 ? 15.523 -22.484 -18.344 1 98.06 127 MET B O 1
ATOM 2882 N N . ALA B 1 128 ? 14.281 -23.25 -20.016 1 96.19 128 ALA B N 1
ATOM 2883 C CA . ALA B 1 128 ? 14.57 -24.656 -19.75 1 96.19 128 ALA B CA 1
ATOM 2884 C C . ALA B 1 128 ? 16.078 -24.938 -19.844 1 96.19 128 ALA B C 1
ATOM 2886 O O . ALA B 1 128 ? 16.641 -25.625 -19 1 96.19 128 ALA B O 1
ATOM 2887 N N . ASP B 1 129 ? 16.672 -24.344 -20.844 1 97.31 129 ASP B N 1
ATOM 2888 C CA . ASP B 1 129 ? 18.094 -24.531 -21.078 1 97.31 129 ASP B CA 1
ATOM 2889 C C . ASP B 1 129 ? 18.922 -23.953 -19.922 1 97.31 129 ASP B C 1
ATOM 2891 O O . ASP B 1 129 ? 20.094 -24.312 -19.75 1 97.31 129 ASP B O 1
ATOM 2895 N N . ASN B 1 130 ? 18.297 -23.156 -19.156 1 97.75 130 ASN B N 1
ATOM 2896 C CA . ASN B 1 130 ? 19.016 -22.5 -18.062 1 97.75 130 ASN B CA 1
ATOM 2897 C C . ASN B 1 130 ? 18.5 -22.969 -16.703 1 97.75 130 ASN B C 1
ATOM 2899 O O . ASN B 1 130 ? 18.719 -22.297 -15.688 1 97.75 130 ASN B O 1
ATOM 2903 N N . GLY B 1 131 ? 17.688 -24 -16.688 1 97.44 131 GLY B N 1
ATOM 2904 C CA . GLY B 1 131 ? 17.266 -24.625 -15.453 1 97.44 131 GLY B CA 1
ATOM 2905 C C . GLY B 1 131 ? 16.141 -23.875 -14.758 1 97.44 131 GLY B C 1
ATOM 2906 O O . GLY B 1 131 ? 15.906 -24.078 -13.562 1 97.44 131 GLY B O 1
ATOM 2907 N N . ILE B 1 132 ? 15.484 -22.922 -15.414 1 98.25 132 ILE B N 1
ATOM 2908 C CA . ILE B 1 132 ? 14.375 -22.141 -14.867 1 98.25 132 ILE B CA 1
ATOM 2909 C C . ILE B 1 132 ? 13.047 -22.781 -15.25 1 98.25 132 ILE B C 1
ATOM 2911 O O . ILE B 1 132 ? 12.797 -23.031 -16.438 1 98.25 132 ILE B O 1
ATOM 2915 N N . GLN B 1 133 ? 12.211 -23.094 -14.281 1 97.75 133 GLN B N 1
ATOM 2916 C CA . GLN B 1 133 ? 10.914 -23.688 -14.555 1 97.75 133 GLN B CA 1
ATOM 2917 C C . GLN B 1 133 ? 9.867 -22.625 -14.867 1 97.75 133 GLN B C 1
ATOM 2919 O O . GLN B 1 133 ? 9.773 -21.609 -14.164 1 97.75 133 GLN B O 1
ATOM 2924 N N . VAL B 1 134 ? 9.086 -22.891 -15.906 1 98.38 134 VAL B N 1
ATOM 2925 C CA . VAL B 1 134 ? 8.164 -21.859 -16.359 1 98.38 134 VAL B CA 1
ATOM 2926 C C . VAL B 1 134 ? 6.727 -22.281 -16.078 1 98.38 134 VAL B C 1
ATOM 2928 O O . VAL B 1 134 ? 6.352 -23.422 -16.375 1 98.38 134 VAL B O 1
ATOM 2931 N N . SER B 1 135 ? 6.016 -21.422 -15.484 1 98.56 135 SER B N 1
ATOM 2932 C CA . SER B 1 135 ? 4.566 -21.516 -15.359 1 98.56 135 SER B CA 1
ATOM 2933 C C . SER B 1 135 ? 3.865 -20.5 -16.266 1 98.56 135 SER B C 1
ATOM 2935 O O . SER B 1 135 ? 4.379 -19.406 -16.484 1 98.56 135 SER B O 1
ATOM 2937 N N . LEU B 1 136 ? 2.74 -20.922 -16.828 1 98.69 136 LEU B N 1
ATOM 2938 C CA . LEU B 1 136 ? 1.918 -20 -17.609 1 98.69 136 LEU B CA 1
ATOM 2939 C C . LEU B 1 136 ? 0.666 -19.594 -16.828 1 98.69 136 LEU B C 1
ATOM 2941 O O . LEU B 1 136 ? -0.087 -20.453 -16.375 1 98.69 136 LEU B O 1
ATOM 2945 N N . PHE B 1 137 ? 0.457 -18.297 -16.672 1 98.75 137 PHE B N 1
ATOM 2946 C CA . PHE B 1 137 ? -0.733 -17.766 -16.016 1 98.75 137 PHE B CA 1
ATOM 2947 C C . PHE B 1 137 ? -1.906 -17.703 -16.984 1 98.75 137 PHE B C 1
ATOM 2949 O O . PHE B 1 137 ? -2.023 -16.766 -17.766 1 98.75 137 PHE B O 1
ATOM 2956 N N . ILE B 1 138 ? -2.848 -18.656 -16.859 1 98.56 138 ILE B N 1
ATOM 2957 C CA . ILE B 1 138 ? -3.859 -18.766 -17.906 1 98.56 138 ILE B CA 1
ATOM 2958 C C . ILE B 1 138 ? -5.25 -18.812 -17.266 1 98.56 138 ILE B C 1
ATOM 2960 O O . ILE B 1 138 ? -5.395 -19.156 -16.094 1 98.56 138 ILE B O 1
ATOM 2964 N N . ASP B 1 139 ? -6.238 -18.422 -18.062 1 98.12 139 ASP B N 1
ATOM 2965 C CA . ASP B 1 139 ? -7.621 -18.656 -17.672 1 98.12 139 ASP B CA 1
ATOM 2966 C C . ASP B 1 139 ? -7.953 -20.141 -17.641 1 98.12 139 ASP B C 1
ATOM 2968 O O . ASP B 1 139 ? -7.309 -20.938 -18.328 1 98.12 139 ASP B O 1
ATOM 2972 N N . PRO B 1 140 ? -8.906 -20.469 -16.812 1 98.44 140 PRO B N 1
ATOM 2973 C CA . PRO B 1 140 ? -9.273 -21.891 -16.734 1 98.44 140 PRO B CA 1
ATOM 2974 C C . PRO B 1 140 ? -10.117 -22.359 -17.906 1 98.44 140 PRO B C 1
ATOM 2976 O O . PRO B 1 140 ? -11.281 -22.734 -17.734 1 98.44 140 PRO B O 1
ATOM 2979 N N . GLU B 1 141 ? -9.469 -22.391 -19.062 1 97.75 141 GLU B N 1
ATOM 2980 C CA . GLU B 1 141 ? -10.086 -22.812 -20.312 1 97.75 141 GLU B CA 1
ATOM 2981 C C . GLU B 1 141 ? -9.312 -23.969 -20.953 1 97.75 141 GLU B C 1
ATOM 2983 O O . GLU B 1 141 ? -8.078 -23.938 -21 1 97.75 141 GLU B O 1
ATOM 2988 N N . VAL B 1 142 ? -10.031 -24.859 -21.5 1 98 142 VAL B N 1
ATOM 2989 C CA . VAL B 1 142 ? -9.461 -26.078 -22.062 1 98 142 VAL B CA 1
ATOM 2990 C C . VAL B 1 142 ? -8.43 -25.719 -23.141 1 98 142 VAL B C 1
ATOM 2992 O O . VAL B 1 142 ? -7.301 -26.203 -23.109 1 98 142 VAL B O 1
ATOM 2995 N N . PRO B 1 143 ? -8.781 -24.797 -24.047 1 98.12 143 PRO B N 1
ATOM 2996 C CA . PRO B 1 143 ? -7.793 -24.484 -25.078 1 98.12 143 PRO B CA 1
ATOM 2997 C C . PRO B 1 143 ? -6.5 -23.906 -24.5 1 98.12 143 PRO B C 1
ATOM 2999 O O . PRO B 1 143 ? -5.422 -24.141 -25.047 1 98.12 143 PRO B O 1
ATOM 3002 N N . GLN B 1 144 ? -6.578 -23.188 -23.438 1 98.44 144 GLN B N 1
ATOM 3003 C CA . GLN B 1 144 ? -5.398 -22.594 -22.812 1 98.44 144 GLN B CA 1
ATOM 3004 C C . GLN B 1 144 ? -4.539 -23.672 -22.156 1 98.44 144 GLN B C 1
ATOM 3006 O O . GLN B 1 144 ? -3.309 -23.625 -22.234 1 98.44 144 GLN B O 1
ATOM 3011 N N . VAL B 1 145 ? -5.172 -24.625 -21.5 1 98.69 145 VAL B N 1
ATOM 3012 C CA . VAL B 1 145 ? -4.453 -25.734 -20.875 1 98.69 145 VAL B CA 1
ATOM 3013 C C . VAL B 1 145 ? -3.768 -26.578 -21.938 1 98.69 145 VAL B C 1
ATOM 3015 O O . VAL B 1 145 ? -2.602 -26.953 -21.797 1 98.69 145 VAL B O 1
ATOM 3018 N N . GLU B 1 146 ? -4.469 -26.781 -23 1 98.75 146 GLU B N 1
ATOM 3019 C CA . GLU B 1 146 ? -3.9 -27.562 -24.094 1 98.75 146 GLU B CA 1
ATOM 3020 C C . GLU B 1 146 ? -2.709 -26.859 -24.719 1 98.75 146 GLU B C 1
ATOM 3022 O O . GLU B 1 146 ? -1.714 -27.484 -25.078 1 98.75 146 GLU B O 1
ATOM 3027 N N . ALA B 1 147 ? -2.842 -25.562 -24.891 1 98.38 147 ALA B N 1
ATOM 3028 C CA . ALA B 1 147 ? -1.729 -24.781 -25.422 1 98.38 147 ALA B CA 1
ATOM 3029 C C . ALA B 1 147 ? -0.51 -24.875 -24.5 1 98.38 147 ALA B C 1
ATOM 3031 O O . ALA B 1 147 ? 0.623 -24.969 -24.984 1 98.38 147 ALA B O 1
ATOM 3032 N N . ALA B 1 148 ? -0.73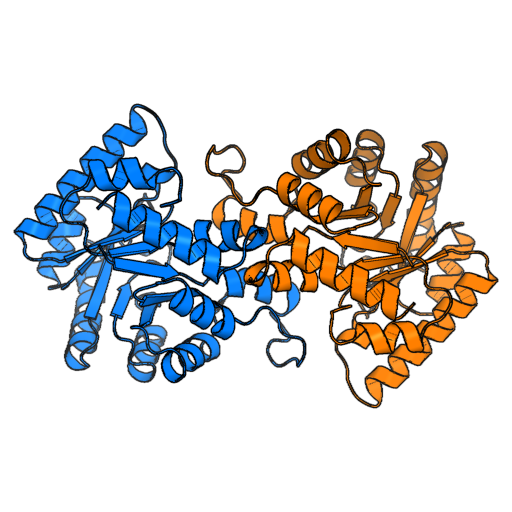1 -24.828 -23.219 1 98.56 148 ALA B N 1
ATOM 3033 C CA . ALA B 1 148 ? 0.362 -24.984 -22.25 1 98.56 148 ALA B CA 1
ATOM 3034 C C . ALA B 1 148 ? 1.05 -26.328 -22.422 1 98.56 148 ALA B C 1
ATOM 3036 O O . ALA B 1 148 ? 2.279 -26.422 -22.375 1 98.56 148 ALA B O 1
ATOM 3037 N N . ALA B 1 149 ? 0.265 -27.359 -22.609 1 98.38 149 ALA B N 1
ATOM 3038 C CA . ALA B 1 149 ? 0.805 -28.703 -22.812 1 98.38 149 ALA B CA 1
ATOM 3039 C C . ALA B 1 149 ? 1.655 -28.766 -24.078 1 98.38 149 ALA B C 1
ATOM 3041 O O . ALA B 1 149 ? 2.748 -29.328 -24.062 1 98.38 149 ALA B O 1
ATOM 3042 N N . ARG B 1 150 ? 1.133 -28.172 -25.156 1 98.06 150 ARG B N 1
ATOM 3043 C CA . ARG B 1 150 ? 1.865 -28.172 -26.422 1 98.06 150 ARG B CA 1
ATOM 3044 C C . ARG B 1 150 ? 3.191 -27.438 -26.281 1 98.06 150 ARG B C 1
ATOM 3046 O O . ARG B 1 150 ? 4.184 -27.812 -26.906 1 98.06 150 ARG B O 1
ATOM 3053 N N . LEU B 1 151 ? 3.205 -26.438 -25.453 1 97.75 151 LEU B N 1
ATOM 3054 C CA . LEU B 1 151 ? 4.398 -25.641 -25.219 1 97.75 151 LEU B CA 1
ATOM 3055 C C . LEU B 1 151 ? 5.383 -26.359 -24.312 1 97.75 151 LEU B C 1
ATOM 3057 O O . LEU B 1 151 ? 6.527 -25.938 -24.156 1 97.75 151 LEU B O 1
ATOM 3061 N N . GLY B 1 152 ? 4.906 -27.453 -23.672 1 97.25 152 GLY B N 1
ATOM 3062 C CA . GLY B 1 152 ? 5.754 -28.203 -22.766 1 97.25 152 GLY B CA 1
ATOM 3063 C C . GLY B 1 152 ? 5.922 -27.516 -21.406 1 97.25 152 GLY B C 1
ATOM 3064 O O . GLY B 1 152 ? 6.941 -27.719 -20.75 1 97.25 152 GLY B O 1
ATOM 3065 N N . ALA B 1 153 ? 5.004 -26.719 -21.016 1 97.94 153 ALA B N 1
ATOM 3066 C CA . ALA B 1 153 ? 5.086 -26.047 -19.719 1 97.94 153 ALA B CA 1
ATOM 3067 C C . ALA B 1 153 ? 5.023 -27.062 -18.578 1 97.94 153 ALA B C 1
ATOM 3069 O O . ALA B 1 153 ? 4.109 -27.875 -18.516 1 97.94 153 ALA B O 1
ATOM 3070 N N . PRO B 1 154 ? 5.938 -27 -17.703 1 98.25 154 PRO B N 1
ATOM 3071 C CA . PRO B 1 154 ? 5.891 -27.922 -16.562 1 98.25 154 PRO B CA 1
ATOM 3072 C C . PRO B 1 154 ? 4.77 -27.578 -15.578 1 98.25 154 PRO B C 1
ATOM 3074 O O . PRO B 1 154 ? 4.309 -28.453 -14.836 1 98.25 154 PRO B O 1
ATOM 3077 N N . MET B 1 155 ? 4.328 -26.266 -15.594 1 98.62 155 MET B N 1
ATOM 3078 C CA . MET B 1 155 ? 3.305 -25.797 -14.664 1 98.62 155 MET B CA 1
ATOM 3079 C C . MET B 1 155 ? 2.383 -24.781 -15.344 1 98.62 155 MET B C 1
ATOM 3081 O O . MET B 1 155 ? 2.775 -24.125 -16.312 1 98.62 155 MET B O 1
ATOM 3085 N N . ILE B 1 156 ? 1.229 -24.703 -14.828 1 98.81 156 ILE B N 1
ATOM 3086 C CA . ILE B 1 156 ? 0.337 -23.578 -15.094 1 98.81 156 ILE B CA 1
ATOM 3087 C C . ILE B 1 156 ? -0.124 -22.953 -13.781 1 98.81 156 ILE B C 1
ATOM 3089 O O . ILE B 1 156 ? -0.057 -23.594 -12.727 1 98.81 156 ILE B O 1
ATOM 3093 N N . GLU B 1 157 ? -0.471 -21.734 -13.836 1 98.88 157 GLU B N 1
ATOM 3094 C CA . GLU B 1 157 ? -1.198 -21.062 -12.766 1 98.88 157 GLU B CA 1
ATOM 3095 C C . GLU B 1 157 ? -2.572 -20.594 -13.242 1 98.88 157 GLU B C 1
ATOM 3097 O O . GLU B 1 157 ? -2.674 -19.719 -14.102 1 98.88 157 GLU B O 1
ATOM 3102 N N . LEU B 1 158 ? -3.549 -21.172 -12.664 1 98.81 158 LEU B N 1
ATOM 3103 C CA . LEU B 1 158 ? -4.91 -20.828 -13.062 1 98.81 158 LEU B CA 1
ATOM 3104 C C . LEU B 1 158 ? -5.328 -19.484 -12.484 1 98.81 158 LEU B C 1
ATOM 3106 O O . LEU B 1 158 ? -5.141 -19.234 -11.289 1 98.81 158 LEU B O 1
ATOM 3110 N N . HIS B 1 159 ? -5.84 -18.641 -13.359 1 98.44 159 HIS B N 1
ATOM 3111 C CA . HIS B 1 159 ? -6.414 -17.359 -12.961 1 98.44 159 HIS B CA 1
ATOM 3112 C C . HIS B 1 159 ? -7.719 -17.562 -12.195 1 98.44 159 HIS B C 1
ATOM 3114 O O . HIS B 1 159 ? -8.719 -18 -12.766 1 98.44 159 HIS B O 1
ATOM 3120 N N . THR B 1 160 ? -7.738 -17.125 -10.969 1 98.19 160 THR B N 1
ATOM 3121 C CA . THR B 1 160 ? -8.898 -17.375 -10.117 1 98.19 160 THR B CA 1
ATOM 3122 C C . THR B 1 160 ? -9.695 -16.109 -9.891 1 98.19 160 THR B C 1
ATOM 3124 O O . THR B 1 160 ? -10.5 -16.031 -8.961 1 98.19 160 THR B O 1
ATOM 3127 N N . GLY B 1 161 ? -9.469 -15.07 -10.68 1 96.44 161 GLY B N 1
ATOM 3128 C CA . GLY B 1 161 ? -10.102 -13.773 -10.5 1 96.44 161 GLY B CA 1
ATOM 3129 C C . GLY B 1 161 ? -11.609 -13.836 -10.555 1 96.44 161 GLY B C 1
ATOM 3130 O O . GLY B 1 161 ? -12.297 -13.258 -9.711 1 96.44 161 GLY B O 1
ATOM 3131 N N . CYS B 1 162 ? -12.188 -14.562 -11.547 1 95.81 162 CYS B N 1
ATOM 3132 C CA . CYS B 1 162 ? -13.633 -14.656 -11.695 1 95.81 162 CYS B CA 1
ATOM 3133 C C . CYS B 1 162 ? -14.258 -15.383 -10.508 1 95.81 162 CYS B C 1
ATOM 3135 O O . CYS B 1 162 ? -15.305 -14.969 -10.008 1 95.81 162 CYS B O 1
ATOM 3137 N N . PHE B 1 163 ? -13.609 -16.406 -10.109 1 97.25 163 PHE B N 1
ATOM 3138 C CA . PHE B 1 163 ? -14.055 -17.109 -8.914 1 97.25 163 PHE B CA 1
ATOM 3139 C C . PHE B 1 163 ? -14.07 -16.172 -7.707 1 97.25 163 PHE B C 1
ATOM 3141 O O . PHE B 1 163 ? -15.055 -16.109 -6.969 1 97.25 163 PHE B O 1
ATOM 3148 N N . ALA B 1 164 ? -13.023 -15.422 -7.512 1 96.69 164 ALA B N 1
ATOM 3149 C CA . ALA B 1 164 ? -12.836 -14.578 -6.332 1 96.69 164 ALA B CA 1
ATOM 3150 C C . ALA B 1 164 ? -13.82 -13.406 -6.344 1 96.69 164 ALA B C 1
ATOM 3152 O O . ALA B 1 164 ? -14.266 -12.953 -5.285 1 96.69 164 ALA B O 1
ATOM 3153 N N . ASN B 1 165 ? -14.211 -12.938 -7.527 1 95.06 165 ASN B N 1
ATOM 3154 C CA . ASN B 1 165 ? -14.969 -11.695 -7.645 1 95.06 165 ASN B CA 1
ATOM 3155 C C . ASN B 1 165 ? -16.469 -11.961 -7.762 1 95.06 165 ASN B C 1
ATOM 3157 O O . ASN B 1 165 ? -17.266 -11.023 -7.848 1 95.06 165 ASN B O 1
ATOM 3161 N N . HIS B 1 166 ? -16.859 -13.227 -7.762 1 94.75 166 HIS B N 1
ATOM 3162 C CA . HIS B 1 166 ? -18.281 -13.57 -7.871 1 94.75 166 HIS B CA 1
ATOM 3163 C C . HIS B 1 166 ? -18.75 -14.344 -6.645 1 94.75 166 HIS B C 1
ATOM 3165 O O . HIS B 1 166 ? -17.938 -14.781 -5.828 1 94.75 166 HIS B O 1
ATOM 3171 N N . SER B 1 167 ? -20.062 -14.414 -6.484 1 94.5 167 SER B N 1
ATOM 3172 C CA . SER B 1 167 ? -20.703 -15.172 -5.41 1 94.5 167 SER B CA 1
ATOM 3173 C C . SER B 1 167 ? -21.859 -16 -5.938 1 94.5 167 SER B C 1
ATOM 3175 O O . SER B 1 167 ? -22.188 -15.938 -7.125 1 94.5 167 SER B O 1
ATOM 3177 N N . GLY B 1 168 ? -22.344 -16.875 -5.078 1 95.38 168 GLY B N 1
ATOM 3178 C CA . GLY B 1 168 ? -23.531 -17.641 -5.414 1 95.38 168 GLY B CA 1
ATOM 3179 C C . GLY B 1 168 ? -23.328 -18.578 -6.59 1 95.38 168 GLY B C 1
ATOM 3180 O O . GLY B 1 168 ? -22.344 -19.328 -6.629 1 95.38 168 GLY B O 1
ATOM 3181 N N . ARG B 1 169 ? -24.266 -18.5 -7.535 1 97.31 169 ARG B N 1
ATOM 3182 C CA . ARG B 1 169 ? -24.281 -19.422 -8.68 1 97.31 169 ARG B CA 1
ATOM 3183 C C . ARG B 1 169 ? -23.094 -19.156 -9.602 1 97.31 169 ARG B C 1
ATOM 3185 O O . ARG B 1 169 ? -22.484 -20.094 -10.102 1 97.31 169 ARG B O 1
ATOM 3192 N N . GLU B 1 170 ? -22.797 -17.906 -9.75 1 96.44 170 GLU B N 1
ATOM 3193 C CA . GLU B 1 170 ? -21.688 -17.547 -10.625 1 96.44 170 GLU B CA 1
ATOM 3194 C C . GLU B 1 170 ? -20.359 -18.109 -10.102 1 96.44 170 GLU B C 1
ATOM 3196 O O . GLU B 1 170 ? -19.531 -18.594 -10.867 1 96.44 170 GLU B O 1
ATOM 3201 N N . ARG B 1 171 ? -20.172 -18.062 -8.852 1 96.31 171 ARG B N 1
ATOM 3202 C CA . ARG B 1 171 ? -18.953 -18.609 -8.25 1 96.31 171 ARG B CA 1
ATOM 3203 C C . ARG B 1 171 ? -18.906 -20.125 -8.422 1 96.31 171 ARG B C 1
ATOM 3205 O O . ARG B 1 171 ? -17.828 -20.703 -8.664 1 96.31 171 ARG B O 1
ATOM 3212 N N . THR B 1 172 ? -19.969 -20.719 -8.289 1 97.5 172 THR B N 1
ATOM 3213 C CA . THR B 1 172 ? -20.062 -22.172 -8.461 1 97.5 172 THR B CA 1
ATOM 3214 C C . THR B 1 172 ? -19.672 -22.562 -9.883 1 97.5 172 THR B C 1
ATOM 3216 O O . THR B 1 172 ? -18.969 -23.562 -10.086 1 97.5 172 THR B O 1
ATOM 3219 N N . GLU B 1 173 ? -20.203 -21.781 -10.781 1 97.88 173 GLU B N 1
ATOM 3220 C CA . GLU B 1 173 ? -19.859 -22.031 -12.18 1 97.88 173 GLU B CA 1
ATOM 3221 C C . GLU B 1 173 ? -18.359 -21.859 -12.422 1 97.88 173 GLU B C 1
ATOM 3223 O O . GLU B 1 173 ? -17.75 -22.641 -13.156 1 97.88 173 GLU B O 1
ATOM 3228 N N . GLU B 1 174 ? -17.812 -20.844 -11.805 1 97.81 174 GLU B N 1
ATOM 3229 C CA . GLU B 1 174 ? -16.375 -20.609 -11.945 1 97.81 174 GLU B CA 1
ATOM 3230 C C . GLU B 1 174 ? -15.562 -21.734 -11.305 1 97.81 174 GLU B C 1
ATOM 3232 O O . GLU B 1 174 ? -14.523 -22.125 -11.828 1 97.81 174 GLU B O 1
ATOM 3237 N N . LEU B 1 175 ? -16.031 -22.25 -10.234 1 98.38 175 LEU B N 1
ATOM 3238 C CA . LEU B 1 175 ? -15.359 -23.375 -9.586 1 98.38 175 LEU B CA 1
ATOM 3239 C C . LEU B 1 175 ? -15.352 -24.609 -10.5 1 98.38 175 LEU B C 1
ATOM 3241 O O . LEU B 1 175 ? -14.359 -25.328 -10.555 1 98.38 175 LEU B O 1
ATOM 3245 N N . ALA B 1 176 ? -16.438 -24.75 -11.172 1 98.5 176 ALA B N 1
ATOM 3246 C CA . ALA B 1 176 ? -16.531 -25.875 -12.102 1 98.5 176 ALA B CA 1
ATOM 3247 C C . ALA B 1 176 ? -15.523 -25.734 -13.242 1 98.5 176 ALA B C 1
ATOM 3249 O O . ALA B 1 176 ? -14.922 -26.719 -13.68 1 98.5 176 ALA B O 1
ATOM 3250 N N . ARG B 1 177 ? -15.391 -24.547 -13.734 1 98.25 177 ARG B N 1
ATOM 3251 C CA . ARG B 1 177 ? -14.422 -24.266 -14.789 1 98.25 177 ARG B CA 1
ATOM 3252 C C . ARG B 1 177 ? -13 -24.531 -14.305 1 98.25 177 ARG B C 1
ATOM 3254 O O . ARG B 1 177 ? -12.203 -25.156 -15.008 1 98.25 177 ARG B O 1
ATOM 3261 N N . LEU B 1 178 ? -12.711 -24.078 -13.125 1 98.81 178 LEU B N 1
ATOM 3262 C CA . LEU B 1 178 ? -11.398 -24.297 -12.523 1 98.81 178 LEU B CA 1
ATOM 3263 C C . LEU B 1 178 ? -11.125 -25.781 -12.336 1 98.81 178 LEU B C 1
ATOM 3265 O O . LEU B 1 178 ? -10.031 -26.266 -12.617 1 98.81 178 LEU B O 1
ATOM 3269 N N . LYS B 1 179 ? -12.117 -26.484 -11.867 1 98.81 179 LYS B N 1
ATOM 3270 C CA . LYS B 1 179 ? -12 -27.922 -11.656 1 98.81 179 LYS B CA 1
ATOM 3271 C C . LYS B 1 179 ? -11.672 -28.641 -12.961 1 98.81 179 LYS B C 1
ATOM 3273 O O . LYS B 1 179 ? -10.742 -29.453 -13.008 1 98.81 179 LYS B O 1
ATOM 3278 N N . ARG B 1 180 ? -12.398 -28.297 -14.008 1 98.81 180 ARG B N 1
ATOM 3279 C CA . ARG B 1 180 ? -12.188 -28.938 -15.305 1 98.81 180 ARG B CA 1
ATOM 3280 C C . ARG B 1 180 ? -10.781 -28.672 -15.82 1 98.81 180 ARG B C 1
ATOM 3282 O O . ARG B 1 180 ? -10.117 -29.562 -16.344 1 98.81 180 ARG B O 1
ATOM 3289 N N . ALA B 1 181 ? -10.367 -27.453 -15.672 1 98.81 181 ALA B N 1
ATOM 3290 C CA . ALA B 1 181 ? -9.031 -27.078 -16.125 1 98.81 181 ALA B CA 1
ATOM 3291 C C . ALA B 1 181 ? -7.953 -27.797 -15.328 1 98.81 181 ALA B C 1
ATOM 3293 O O . ALA B 1 181 ? -6.969 -28.281 -15.898 1 98.81 181 ALA B O 1
ATOM 3294 N N . ALA B 1 182 ? -8.141 -27.891 -14.047 1 98.88 182 ALA B N 1
ATOM 3295 C CA . ALA B 1 182 ? -7.184 -28.562 -13.18 1 98.88 182 ALA B CA 1
ATOM 3296 C C . ALA B 1 182 ? -7.086 -30.047 -13.5 1 98.88 182 ALA B C 1
ATOM 3298 O O . ALA B 1 182 ? -5.988 -30.594 -13.578 1 98.88 182 ALA B O 1
ATOM 3299 N N . GLU B 1 183 ? -8.203 -30.656 -13.688 1 98.88 183 GLU B N 1
ATOM 3300 C CA . GLU B 1 183 ? -8.242 -32.062 -14.023 1 98.88 183 GLU B CA 1
ATOM 3301 C C . GLU B 1 183 ? -7.539 -32.344 -15.344 1 98.88 183 GLU B C 1
ATOM 3303 O O . GLU B 1 183 ? -6.77 -33.312 -15.461 1 98.88 183 GLU B O 1
ATOM 3308 N N . LEU B 1 184 ? -7.824 -31.5 -16.281 1 98.88 184 LEU B N 1
ATOM 3309 C CA . LEU B 1 184 ? -7.191 -31.672 -17.578 1 98.88 184 LEU B CA 1
ATOM 3310 C C . LEU B 1 184 ? -5.68 -31.5 -17.484 1 98.88 184 LEU B C 1
ATOM 3312 O O . LEU B 1 184 ? -4.918 -32.312 -18 1 98.88 184 LEU B O 1
ATOM 3316 N N . ALA B 1 185 ? -5.254 -30.469 -16.844 1 98.88 185 ALA B N 1
ATOM 3317 C CA . ALA B 1 185 ? -3.824 -30.203 -16.688 1 98.88 185 ALA B CA 1
ATOM 3318 C C . ALA B 1 185 ? -3.135 -31.391 -16 1 98.88 185 ALA B C 1
ATOM 3320 O O . ALA B 1 185 ? -2.084 -31.844 -16.453 1 98.88 185 ALA B O 1
ATOM 3321 N N . HIS B 1 186 ? -3.748 -31.844 -14.961 1 98.75 186 HIS B N 1
ATOM 3322 C CA . HIS B 1 186 ? -3.207 -32.969 -14.234 1 98.75 186 HIS B CA 1
ATOM 3323 C C . HIS B 1 186 ? -3.086 -34.219 -15.133 1 98.75 186 HIS B C 1
ATOM 3325 O O . HIS B 1 186 ? -2.08 -34.906 -15.086 1 98.75 186 HIS B O 1
ATOM 3331 N N . SER B 1 187 ? -4.074 -34.438 -15.898 1 98.75 187 SER B N 1
ATOM 3332 C CA . SER B 1 187 ? -4.078 -35.594 -16.781 1 98.75 187 SER B CA 1
ATOM 3333 C C . SER B 1 187 ? -2.975 -35.5 -17.828 1 98.75 187 SER B C 1
ATOM 3335 O O . SER B 1 187 ? -2.518 -36.5 -18.359 1 98.75 187 SER B O 1
ATOM 3337 N N . LEU B 1 188 ? -2.562 -34.312 -18.109 1 98.62 188 LEU B N 1
ATOM 3338 C CA . LEU B 1 188 ? -1.528 -34.062 -19.109 1 98.62 188 LEU B CA 1
ATOM 3339 C C . LEU B 1 188 ? -0.151 -33.969 -18.453 1 98.62 188 LEU B C 1
ATOM 3341 O O . LEU B 1 188 ? 0.839 -33.656 -19.125 1 98.62 188 LEU B O 1
ATOM 3345 N N . GLY B 1 189 ? -0.085 -34.188 -17.156 1 98.5 189 GLY B N 1
ATOM 3346 C CA . GLY B 1 189 ? 1.177 -34.219 -16.438 1 98.5 189 GLY B CA 1
ATOM 3347 C C . GLY B 1 189 ? 1.693 -32.812 -16.094 1 98.5 189 GLY B C 1
ATOM 3348 O O . GLY B 1 189 ? 2.887 -32.656 -15.844 1 98.5 189 GLY B O 1
ATOM 3349 N N . ILE B 1 190 ? 0.836 -31.812 -16.109 1 98.75 190 ILE B N 1
ATOM 3350 C CA . ILE B 1 190 ? 1.2 -30.422 -15.812 1 98.75 190 ILE B CA 1
ATOM 3351 C C . ILE B 1 190 ? 0.869 -30.109 -14.352 1 98.75 190 ILE B C 1
ATOM 3353 O O . ILE B 1 190 ? -0.218 -30.438 -13.875 1 98.75 190 ILE B O 1
ATOM 3357 N N . GLN B 1 191 ? 1.836 -29.594 -13.617 1 98.81 191 GLN B N 1
ATOM 3358 C CA . GLN B 1 191 ? 1.56 -29.125 -12.258 1 98.81 191 GLN B CA 1
ATOM 3359 C C . GLN B 1 191 ? 0.583 -27.953 -12.266 1 98.81 191 GLN B C 1
ATOM 3361 O O . GLN B 1 191 ? 0.722 -27.031 -13.07 1 98.81 191 GLN B O 1
ATOM 3366 N N . VAL B 1 192 ? -0.361 -27.969 -11.328 1 98.88 192 VAL B N 1
ATOM 3367 C CA . VAL B 1 192 ? -1.417 -26.953 -11.328 1 98.88 192 VAL B CA 1
ATOM 3368 C C . VAL B 1 192 ? -1.255 -26.031 -10.117 1 98.88 192 VAL B C 1
ATOM 3370 O O . VAL B 1 192 ? -1.324 -26.5 -8.969 1 98.88 192 VAL B O 1
ATOM 3373 N N . ASN B 1 193 ? -1.018 -24.766 -10.367 1 98.88 193 ASN B N 1
ATOM 3374 C CA . ASN B 1 193 ? -1.042 -23.703 -9.375 1 98.88 193 ASN B CA 1
ATOM 3375 C C . ASN B 1 193 ? -2.242 -22.781 -9.578 1 98.88 193 ASN B 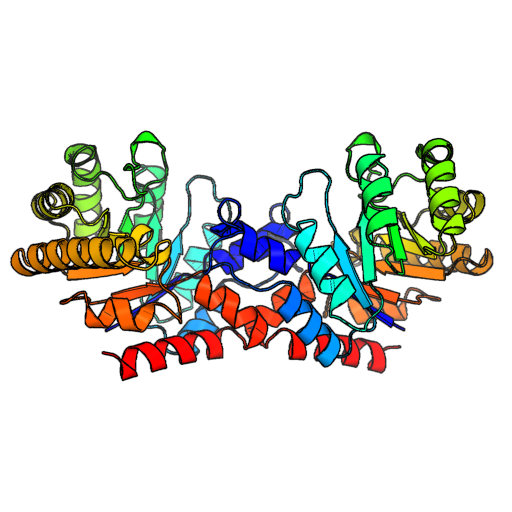C 1
ATOM 3377 O O . ASN B 1 193 ? -2.955 -22.891 -10.578 1 98.88 193 ASN B O 1
ATOM 3381 N N . ALA B 1 194 ? -2.514 -21.953 -8.609 1 98.69 194 ALA B N 1
ATOM 3382 C CA . ALA B 1 194 ? -3.605 -21 -8.719 1 98.69 194 ALA B CA 1
ATOM 3383 C C . ALA B 1 194 ? -3.262 -19.688 -7.996 1 98.69 194 ALA B C 1
ATOM 3385 O O . ALA B 1 194 ? -2.504 -19.703 -7.023 1 98.69 194 ALA B O 1
ATOM 3386 N N . GLY B 1 195 ? -3.846 -18.656 -8.516 1 96.06 195 GLY B N 1
ATOM 3387 C CA . GLY B 1 195 ? -3.605 -17.359 -7.902 1 96.06 195 GLY B CA 1
ATOM 3388 C C . GLY B 1 195 ? -4.492 -16.25 -8.461 1 96.06 195 GLY B C 1
ATOM 3389 O O . GLY B 1 195 ? -5.199 -16.469 -9.445 1 96.06 195 GLY B O 1
ATOM 3390 N N . HIS B 1 196 ? -4.469 -15.172 -7.859 1 95.19 196 HIS B N 1
ATOM 3391 C CA . HIS B 1 196 ? -5.176 -13.938 -8.188 1 95.19 196 HIS B CA 1
ATOM 3392 C C . HIS B 1 196 ? -6.547 -13.891 -7.512 1 95.19 196 HIS B C 1
ATOM 3394 O O . HIS B 1 196 ? -7.527 -14.398 -8.062 1 95.19 196 HIS B O 1
ATOM 3400 N N . GLY B 1 197 ? -6.551 -13.242 -6.414 1 96 197 GLY B N 1
ATOM 3401 C CA . GLY B 1 197 ? -7.824 -12.977 -5.766 1 96 197 GLY B CA 1
ATOM 3402 C C . GLY B 1 197 ? -8.148 -13.969 -4.66 1 96 197 GLY B C 1
ATOM 3403 O O . GLY B 1 197 ? -9.125 -13.789 -3.928 1 96 197 GLY B O 1
ATOM 3404 N N . ILE B 1 198 ? -7.359 -15.031 -4.574 1 98.25 198 ILE B N 1
ATOM 3405 C CA . ILE B 1 198 ? -7.543 -15.938 -3.445 1 98.25 198 ILE B CA 1
ATOM 3406 C C . ILE B 1 198 ? -7.293 -15.188 -2.139 1 98.25 198 ILE B C 1
ATOM 3408 O O . ILE B 1 198 ? -6.348 -14.398 -2.035 1 98.25 198 ILE B O 1
ATOM 3412 N N . ASN B 1 199 ? -8.219 -15.398 -1.174 1 97.94 199 ASN B N 1
ATOM 3413 C CA . ASN B 1 199 ? -8.062 -14.711 0.105 1 97.94 199 ASN B CA 1
ATOM 3414 C C . ASN B 1 199 ? -8.492 -15.594 1.271 1 97.94 199 ASN B C 1
ATOM 3416 O O . ASN B 1 199 ? -8.742 -16.797 1.091 1 97.94 199 ASN B O 1
ATOM 3420 N N . TYR B 1 200 ? -8.508 -15.055 2.443 1 98.06 200 TYR B N 1
ATOM 3421 C CA . TYR B 1 200 ? -8.773 -15.82 3.66 1 98.06 200 TYR B CA 1
ATOM 3422 C C . TYR B 1 200 ? -10.203 -16.344 3.68 1 98.06 200 TYR B C 1
ATOM 3424 O O . TYR B 1 200 ? -10.5 -17.344 4.324 1 98.06 200 TYR B O 1
ATOM 3432 N N . GLN B 1 201 ? -11.047 -15.727 2.91 1 96.44 201 GLN B N 1
ATOM 3433 C CA . GLN B 1 201 ? -12.477 -16.031 2.986 1 96.44 201 GLN B CA 1
ATOM 3434 C C . GLN B 1 201 ? -12.867 -17.078 1.944 1 96.44 201 GLN B C 1
ATOM 3436 O O . GLN B 1 201 ? -13.797 -17.859 2.162 1 96.44 201 GLN B O 1
ATOM 3441 N N . ASN B 1 202 ? -12.18 -17.078 0.836 1 97.56 202 ASN B N 1
ATOM 3442 C CA . ASN B 1 202 ? -12.648 -17.938 -0.243 1 97.56 202 ASN B CA 1
ATOM 3443 C C . ASN B 1 202 ? -11.75 -19.172 -0.406 1 97.56 202 ASN B C 1
ATOM 3445 O O . ASN B 1 202 ? -12.039 -20.047 -1.22 1 97.56 202 ASN B O 1
ATOM 3449 N N . LEU B 1 203 ? -10.75 -19.234 0.435 1 98.5 203 LEU B N 1
ATOM 3450 C CA . LEU B 1 203 ? -9.766 -20.312 0.375 1 98.5 203 LEU B CA 1
ATOM 3451 C C . LEU B 1 203 ? -10.438 -21.672 0.526 1 98.5 203 LEU B C 1
ATOM 3453 O O . LEU B 1 203 ? -10.156 -22.609 -0.24 1 98.5 203 LEU B O 1
ATOM 3457 N N . GLU B 1 204 ? -11.312 -21.812 1.456 1 98.06 204 GLU B N 1
ATOM 3458 C CA . GLU B 1 204 ? -11.953 -23.094 1.753 1 98.06 204 GLU B CA 1
ATOM 3459 C C . GLU B 1 204 ? -12.742 -23.609 0.55 1 98.06 204 GLU B C 1
ATOM 3461 O O . GLU B 1 204 ? -12.641 -24.781 0.195 1 98.06 204 GLU B O 1
ATOM 3466 N N . GLN B 1 205 ? -13.492 -22.734 -0.03 1 97.88 205 GLN B N 1
ATOM 3467 C CA . GLN B 1 205 ? -14.297 -23.125 -1.186 1 97.88 205 GLN B CA 1
ATOM 3468 C C . GLN B 1 205 ? -13.406 -23.531 -2.355 1 97.88 205 GLN B C 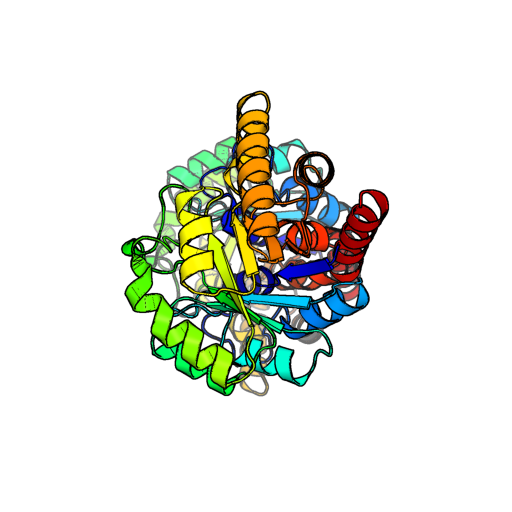1
ATOM 3470 O O . GLN B 1 205 ? -13.719 -24.5 -3.064 1 97.88 205 GLN B O 1
ATOM 3475 N N . LEU B 1 206 ? -12.344 -22.797 -2.564 1 98.62 206 LEU B N 1
ATOM 3476 C CA . LEU B 1 206 ? -11.43 -23.125 -3.648 1 98.62 206 LEU B CA 1
ATOM 3477 C C . LEU B 1 206 ? -10.828 -24.516 -3.451 1 98.62 206 LEU B C 1
ATOM 3479 O O . LEU B 1 206 ? -10.852 -25.344 -4.367 1 98.62 206 LEU B O 1
ATOM 3483 N N . LEU B 1 207 ? -10.32 -24.766 -2.281 1 98.25 207 LEU B N 1
ATOM 3484 C CA . LEU B 1 207 ? -9.609 -26.016 -2.004 1 98.25 207 LEU B CA 1
ATOM 3485 C C . LEU B 1 207 ? -10.562 -27.203 -2.01 1 98.25 207 LEU B C 1
ATOM 3487 O O . LEU B 1 207 ? -10.18 -28.312 -2.393 1 98.25 207 LEU B O 1
ATOM 3491 N N . ALA B 1 208 ? -11.781 -27 -1.629 1 97.44 208 ALA B N 1
ATOM 3492 C CA . ALA B 1 208 ? -12.789 -28.047 -1.646 1 97.44 208 ALA B CA 1
ATOM 3493 C C . ALA B 1 208 ? -13.227 -28.375 -3.072 1 97.44 208 ALA B C 1
ATOM 3495 O O . ALA B 1 208 ? -13.617 -29.5 -3.369 1 97.44 208 ALA B O 1
ATOM 3496 N N . GLY B 1 209 ? -13.086 -27.391 -3.965 1 97.5 209 GLY B N 1
ATOM 3497 C CA . GLY B 1 209 ? -13.719 -27.531 -5.266 1 97.5 209 GLY B CA 1
ATOM 3498 C C . GLY B 1 209 ? -12.734 -27.859 -6.375 1 97.5 209 GLY B C 1
ATOM 3499 O O . GLY B 1 209 ? -13.117 -28.359 -7.434 1 97.5 209 GLY B O 1
ATOM 3500 N N . VAL B 1 210 ? -11.508 -27.547 -6.199 1 98.56 210 VAL B N 1
ATOM 3501 C CA . VAL B 1 210 ? -10.539 -27.688 -7.289 1 98.56 210 VAL B CA 1
ATOM 3502 C C . VAL B 1 210 ? -9.461 -28.688 -6.898 1 98.56 210 VAL B C 1
ATOM 3504 O O . VAL B 1 210 ? -8.617 -28.391 -6.047 1 98.56 210 VAL B O 1
ATOM 3507 N N . PRO B 1 211 ? -9.414 -29.797 -7.566 1 98.25 211 PRO B N 1
ATOM 3508 C CA . PRO B 1 211 ? -8.43 -30.828 -7.246 1 98.25 211 PRO B CA 1
ATOM 3509 C C . PRO B 1 211 ? -7.066 -30.562 -7.883 1 98.25 211 PRO B C 1
ATOM 3511 O O . PRO B 1 211 ? -6.953 -29.703 -8.766 1 98.25 211 PRO B O 1
ATOM 3514 N N . TYR B 1 212 ? -6.047 -31.109 -7.336 1 98.5 212 TYR B N 1
ATOM 3515 C CA . TYR B 1 212 ? -4.727 -31.25 -7.938 1 98.5 212 TYR B CA 1
ATOM 3516 C C . TYR B 1 212 ? -3.957 -29.938 -7.859 1 98.5 212 TYR B C 1
ATOM 3518 O O . TYR B 1 212 ? -2.947 -29.75 -8.547 1 98.5 212 TYR B O 1
ATOM 3526 N N . LEU B 1 213 ? -4.449 -29 -7.047 1 98.69 213 LEU B N 1
ATOM 3527 C CA . LEU B 1 213 ? -3.662 -27.797 -6.805 1 98.69 213 LEU B CA 1
ATOM 3528 C C . LEU B 1 213 ? -2.367 -28.125 -6.074 1 98.69 213 LEU B C 1
ATOM 3530 O O . LEU B 1 213 ? -2.377 -28.891 -5.109 1 98.69 213 LEU B O 1
ATOM 3534 N N . HIS B 1 214 ? -1.325 -27.578 -6.562 1 98.62 214 HIS B N 1
ATOM 3535 C CA . HIS B 1 214 ? -0.017 -27.828 -5.977 1 98.62 214 HIS B CA 1
ATOM 3536 C C . HIS B 1 214 ? 0.471 -26.641 -5.16 1 98.62 214 HIS B C 1
ATOM 3538 O O . HIS B 1 214 ? 1.044 -26.812 -4.082 1 98.62 214 HIS B O 1
ATOM 3544 N N . GLU B 1 215 ? 0.293 -25.453 -5.656 1 98.56 215 GLU B N 1
ATOM 3545 C CA . GLU B 1 215 ? 0.743 -24.219 -5.008 1 98.56 215 GLU B CA 1
ATOM 3546 C C . GLU B 1 215 ? -0.256 -23.094 -5.219 1 98.56 215 GLU B C 1
ATOM 3548 O O . GLU B 1 215 ? -0.819 -22.938 -6.305 1 98.56 215 GLU B O 1
ATOM 3553 N N . LEU B 1 216 ? -0.513 -22.344 -4.16 1 98.88 216 LEU B N 1
ATOM 3554 C CA . LEU B 1 216 ? -1.269 -21.094 -4.242 1 98.88 216 LEU B CA 1
ATOM 3555 C C . LEU B 1 216 ? -0.338 -19.891 -4.168 1 98.88 216 LEU B C 1
ATOM 3557 O O . LEU B 1 216 ? 0.538 -19.828 -3.301 1 98.88 216 LEU B O 1
ATOM 3561 N N . ASN B 1 217 ? -0.48 -19 -5.102 1 98.69 217 ASN B N 1
ATOM 3562 C CA . ASN B 1 217 ? 0.237 -17.719 -5.059 1 98.69 217 ASN B CA 1
ATOM 3563 C C . ASN B 1 217 ? -0.672 -16.578 -4.617 1 98.69 217 ASN B C 1
ATOM 3565 O O . ASN B 1 217 ? -1.554 -16.156 -5.367 1 98.69 217 ASN B O 1
ATOM 3569 N N . ILE B 1 218 ? -0.439 -16.109 -3.422 1 98.81 218 ILE B N 1
ATOM 3570 C CA . ILE B 1 218 ? -1.346 -15.164 -2.785 1 98.81 218 ILE B CA 1
ATOM 3571 C C . ILE B 1 218 ? -0.582 -13.898 -2.395 1 98.81 218 ILE B C 1
ATOM 3573 O O . ILE B 1 218 ? 0.538 -13.977 -1.883 1 98.81 218 ILE B O 1
ATOM 3577 N N . GLY B 1 219 ? -1.187 -12.734 -2.684 1 98.5 219 GLY B N 1
ATOM 3578 C CA . GLY B 1 219 ? -0.456 -11.492 -2.473 1 98.5 219 GLY B CA 1
ATOM 3579 C C . GLY B 1 219 ? -1.26 -10.445 -1.725 1 98.5 219 GLY B C 1
ATOM 3580 O O . GLY B 1 219 ? -1.166 -10.344 -0.5 1 98.5 219 GLY B O 1
ATOM 3581 N N . HIS B 1 220 ? -2.201 -9.828 -2.363 1 98.44 220 HIS B N 1
ATOM 3582 C CA . HIS B 1 220 ? -2.883 -8.625 -1.901 1 98.44 220 HIS B CA 1
ATOM 3583 C C . HIS B 1 220 ? -3.539 -8.852 -0.544 1 98.44 220 HIS B C 1
ATOM 3585 O O . HIS B 1 220 ? -3.412 -8.023 0.359 1 98.44 220 HIS B O 1
ATOM 3591 N N . THR B 1 221 ? -4.234 -9.992 -0.364 1 98.81 221 THR B N 1
ATOM 3592 C CA . THR B 1 221 ? -4.961 -10.219 0.879 1 98.81 221 THR B CA 1
ATOM 3593 C C . THR B 1 221 ? -3.998 -10.375 2.051 1 98.81 221 THR B C 1
ATOM 3595 O O . THR B 1 221 ? -4.297 -9.945 3.168 1 98.81 221 THR B O 1
ATOM 3598 N N . ILE B 1 222 ? -2.865 -10.961 1.781 1 98.94 222 ILE B N 1
ATOM 3599 C CA . ILE B 1 222 ? -1.88 -11.141 2.842 1 98.94 222 ILE B CA 1
ATOM 3600 C C . ILE B 1 222 ? -1.296 -9.789 3.244 1 98.94 222 ILE B C 1
ATOM 3602 O O . ILE B 1 222 ? -1.163 -9.492 4.434 1 98.94 222 ILE B O 1
ATOM 3606 N N . VAL B 1 223 ? -0.953 -8.961 2.273 1 98.94 223 VAL B N 1
ATOM 3607 C CA . VAL B 1 223 ? -0.431 -7.629 2.557 1 98.94 223 VAL B CA 1
ATOM 3608 C C . VAL B 1 223 ? -1.5 -6.797 3.258 1 98.94 223 VAL B C 1
ATOM 3610 O O . VAL B 1 223 ? -1.197 -6.039 4.184 1 98.94 223 VAL B O 1
ATOM 3613 N N . SER B 1 224 ? -2.74 -6.965 2.855 1 98.81 224 SER B N 1
ATOM 3614 C CA . SER B 1 224 ? -3.85 -6.281 3.514 1 98.81 224 SER B CA 1
ATOM 3615 C C . SER B 1 224 ? -3.969 -6.699 4.977 1 98.81 224 SER B C 1
ATOM 3617 O O . SER B 1 224 ? -4.113 -5.852 5.859 1 98.81 224 SER B O 1
ATOM 3619 N N . ARG B 1 225 ? -3.893 -7.973 5.191 1 98.88 225 ARG B N 1
ATOM 3620 C CA . ARG B 1 225 ? -3.955 -8.508 6.551 1 98.88 225 ARG B CA 1
ATOM 3621 C C . ARG B 1 225 ? -2.752 -8.055 7.371 1 98.88 225 ARG B C 1
ATOM 3623 O O . ARG B 1 225 ? -2.877 -7.785 8.57 1 98.88 225 ARG B O 1
ATOM 3630 N N . ALA B 1 226 ? -1.629 -7.98 6.766 1 98.94 226 ALA B N 1
ATOM 3631 C CA . ALA B 1 226 ? -0.385 -7.59 7.426 1 98.94 226 ALA B CA 1
ATOM 3632 C C . ALA B 1 226 ? -0.508 -6.207 8.055 1 98.94 226 ALA B C 1
ATOM 3634 O O . ALA B 1 226 ? 0.084 -5.941 9.109 1 98.94 226 ALA B O 1
ATOM 3635 N N . LEU B 1 227 ? -1.296 -5.324 7.496 1 98.88 227 LEU B N 1
ATOM 3636 C CA . LEU B 1 227 ? -1.481 -3.975 8.016 1 98.88 227 LEU B CA 1
ATOM 3637 C C . LEU B 1 227 ? -2.031 -4.012 9.438 1 98.88 227 LEU B C 1
ATOM 3639 O O . LEU B 1 227 ? -1.855 -3.059 10.203 1 98.88 227 LEU B O 1
ATOM 3643 N N . PHE B 1 228 ? -2.639 -5.121 9.758 1 98.88 228 PHE B N 1
ATOM 3644 C CA . PHE B 1 228 ? -3.338 -5.141 11.039 1 98.88 228 PHE B CA 1
ATOM 3645 C C . PHE B 1 228 ? -2.652 -6.09 12.016 1 98.88 228 PHE B C 1
ATOM 3647 O O . PHE B 1 228 ? -2.752 -5.918 13.234 1 98.88 228 PHE B O 1
ATOM 3654 N N . VAL B 1 229 ? -1.848 -7.066 11.438 1 98.88 229 VAL B N 1
ATOM 3655 C CA . VAL B 1 229 ? -1.317 -8.062 12.367 1 98.88 229 VAL B CA 1
ATOM 3656 C C . VAL B 1 229 ? 0.176 -8.258 12.109 1 98.88 229 VAL B C 1
ATOM 3658 O O . VAL B 1 229 ? 0.844 -8.992 12.844 1 98.88 229 VAL B O 1
ATOM 3661 N N . GLY B 1 230 ? 0.712 -7.633 11.086 1 98.88 230 GLY B N 1
ATOM 3662 C CA . GLY B 1 230 ? 2.094 -7.852 10.688 1 98.88 230 GLY B CA 1
ATOM 3663 C C . GLY B 1 230 ? 2.244 -8.922 9.625 1 98.88 230 GLY B C 1
ATOM 3664 O O . GLY B 1 230 ? 1.5 -9.906 9.617 1 98.88 230 GLY B O 1
ATOM 3665 N N . MET B 1 231 ? 3.242 -8.789 8.852 1 98.94 231 MET B N 1
ATOM 3666 C CA . MET B 1 231 ? 3.465 -9.633 7.688 1 98.94 231 MET B CA 1
ATOM 3667 C C . MET B 1 231 ? 3.703 -11.086 8.102 1 98.94 231 MET B C 1
ATOM 3669 O O . MET B 1 231 ? 3.117 -12 7.527 1 98.94 231 MET B O 1
ATOM 3673 N N . GLU B 1 232 ? 4.586 -11.297 9.07 1 98.94 232 GLU B N 1
ATOM 3674 C CA . GLU B 1 232 ? 4.883 -12.656 9.516 1 98.94 232 GLU B CA 1
ATOM 3675 C C . GLU B 1 232 ? 3.619 -13.375 9.969 1 98.94 232 GLU B C 1
ATOM 3677 O O . GLU B 1 232 ? 3.357 -14.508 9.547 1 98.94 232 GLU B O 1
ATOM 3682 N N . GLN B 1 233 ? 2.826 -12.688 10.742 1 98.94 233 GLN B N 1
ATOM 3683 C CA . GLN B 1 233 ? 1.606 -13.281 11.273 1 98.94 233 GLN B CA 1
ATOM 3684 C C . GLN B 1 233 ? 0.573 -13.5 10.172 1 98.94 233 GLN B C 1
ATOM 3686 O O . GLN B 1 233 ? -0.133 -14.508 10.156 1 98.94 233 GLN B O 1
ATOM 3691 N N . ALA B 1 234 ? 0.457 -12.547 9.32 1 98.94 234 ALA B N 1
ATOM 3692 C CA . ALA B 1 234 ? -0.485 -12.672 8.211 1 98.94 234 ALA B CA 1
ATOM 3693 C C . ALA B 1 234 ? -0.186 -13.914 7.375 1 98.94 234 ALA B C 1
ATOM 3695 O O . ALA B 1 234 ? -1.097 -14.672 7.031 1 98.94 234 ALA B O 1
ATOM 3696 N N . VAL B 1 235 ? 1.089 -14.141 7.082 1 98.94 235 VAL B N 1
ATOM 3697 C CA . VAL B 1 235 ? 1.5 -15.305 6.305 1 98.94 235 VAL B CA 1
ATOM 3698 C C . VAL B 1 235 ? 1.242 -16.578 7.105 1 98.94 235 VAL B C 1
ATOM 3700 O O . VAL B 1 235 ? 0.742 -17.562 6.566 1 98.94 235 VAL B O 1
ATOM 3703 N N . ARG B 1 236 ? 1.557 -16.547 8.359 1 98.94 236 ARG B N 1
ATOM 3704 C CA . ARG B 1 236 ? 1.345 -17.703 9.227 1 98.94 236 ARG B CA 1
ATOM 3705 C C . ARG B 1 236 ? -0.127 -18.094 9.258 1 98.94 236 ARG B C 1
ATOM 3707 O O . ARG B 1 236 ? -0.453 -19.281 9.219 1 98.94 236 ARG B O 1
ATOM 3714 N N . GLU B 1 237 ? -0.982 -17.109 9.312 1 98.94 237 GLU B N 1
ATOM 3715 C CA . GLU B 1 237 ? -2.416 -17.375 9.32 1 98.94 237 GLU B CA 1
ATOM 3716 C C . GLU B 1 237 ? -2.852 -18.062 8.023 1 98.94 237 GLU B C 1
ATOM 3718 O O . GLU B 1 237 ? -3.639 -19.016 8.055 1 98.94 237 GLU B O 1
ATOM 3723 N N . MET B 1 238 ? -2.35 -17.594 6.934 1 98.88 238 MET B N 1
ATOM 3724 C CA . MET B 1 238 ? -2.701 -18.203 5.656 1 98.88 238 MET B CA 1
ATOM 3725 C C . MET B 1 238 ? -2.131 -19.609 5.551 1 98.88 238 MET B C 1
ATOM 3727 O O . MET B 1 238 ? -2.816 -20.531 5.102 1 98.88 238 MET B O 1
ATOM 3731 N N . ARG B 1 239 ? -0.883 -19.781 5.961 1 98.81 239 ARG B N 1
ATOM 3732 C CA . ARG B 1 239 ? -0.242 -21.094 5.957 1 98.81 239 ARG B CA 1
ATOM 3733 C C . ARG B 1 239 ? -1.04 -22.094 6.781 1 98.81 239 ARG B C 1
ATOM 3735 O O . ARG B 1 239 ? -1.275 -23.219 6.34 1 98.81 239 ARG B O 1
ATOM 3742 N N . GLN B 1 240 ? -1.458 -21.672 7.934 1 98.75 240 GLN B N 1
ATOM 3743 C CA . GLN B 1 240 ? -2.238 -22.531 8.82 1 98.75 240 GLN B CA 1
ATOM 3744 C C . GLN B 1 240 ? -3.59 -22.875 8.203 1 98.75 240 GLN B C 1
ATOM 3746 O O . GLN B 1 240 ? -4.066 -24.016 8.328 1 98.75 240 GLN B O 1
ATOM 3751 N N . ALA B 1 241 ? -4.176 -21.891 7.57 1 98.69 241 ALA B N 1
ATOM 3752 C CA . ALA B 1 241 ? -5.453 -22.125 6.902 1 98.69 241 ALA B CA 1
ATOM 3753 C C . ALA B 1 241 ? -5.309 -23.172 5.801 1 98.69 241 ALA B C 1
ATOM 3755 O O . ALA B 1 241 ? -6.141 -24.078 5.684 1 98.69 241 ALA B O 1
ATOM 3756 N N . ILE B 1 242 ? -4.266 -23.047 5.039 1 98.56 242 ILE B N 1
ATOM 3757 C CA . ILE B 1 242 ? -4.008 -23.984 3.951 1 98.56 242 ILE B CA 1
ATOM 3758 C C . ILE B 1 242 ? -3.777 -25.391 4.52 1 98.56 242 ILE B C 1
ATOM 3760 O O . ILE B 1 242 ? -4.328 -26.359 4.016 1 98.56 242 ILE B O 1
ATOM 3764 N N . ASP B 1 243 ? -3.035 -25.5 5.602 1 98 243 ASP B N 1
ATOM 3765 C CA . ASP B 1 243 ? -2.723 -26.797 6.219 1 98 243 ASP B CA 1
ATOM 3766 C C . ASP B 1 243 ? -3.984 -27.453 6.766 1 98 243 ASP B C 1
ATOM 3768 O O . ASP B 1 243 ? -4.141 -28.672 6.664 1 98 243 ASP B O 1
ATOM 3772 N N . ARG B 1 244 ? -4.781 -26.688 7.301 1 97.38 244 ARG B N 1
ATOM 3773 C CA . ARG B 1 244 ? -6.012 -27.219 7.887 1 97.38 244 ARG B CA 1
ATOM 3774 C C . ARG B 1 244 ? -6.957 -27.734 6.805 1 97.38 244 ARG B C 1
ATOM 3776 O O . ARG B 1 244 ? -7.645 -28.734 7.004 1 97.38 244 ARG B O 1
ATOM 3783 N N . LEU B 1 245 ? -6.902 -27.062 5.691 1 95.06 245 LEU B N 1
ATOM 3784 C CA . LEU B 1 245 ? -7.906 -27.328 4.664 1 95.06 245 LEU B CA 1
ATOM 3785 C C . LEU B 1 245 ? -7.387 -28.328 3.641 1 95.06 245 LEU B C 1
ATOM 3787 O O . LEU B 1 245 ? -8.172 -28.891 2.875 1 95.06 245 LEU B O 1
ATOM 3791 N N . SER B 1 246 ? -6.109 -28.422 3.529 1 86.56 246 SER B N 1
ATOM 3792 C CA . SER B 1 246 ? -5.551 -29.297 2.506 1 86.56 246 SER B CA 1
ATOM 3793 C C . SER B 1 246 ? -5.234 -30.672 3.074 1 86.56 246 SER B C 1
ATOM 3795 O O . SER B 1 246 ? -5.023 -30.828 4.281 1 86.56 246 SER B O 1
#

Secondary structure (DSSP, 8-state):
-EEEEE-HHHHHHHHHHHTT-TTSTT--S-HHHHHHHHHHHT-SEEEEE--TT-SS--HHHHHHHHHH--S-EEEEE-S-HHHHHHHHHH--SEEEE---SGGGB-SSSSB-TTTTHHHHHHHHHHHHHTT-EEEEEE-S-HHHHHHHHHTT-SEEEEE-HHHHH--HHHHHHHHHHHHHHHHHHHHTT-EEEEESS--TTTHHHHHHH-TTEEEEEE-HHHHHHHHHH-HHHHHHHHHHHHHHH-/-EEEEE-HHHHHHHHHHHTT-TTSTT--S-HHHHHHHHHHHT-SEEEEE--TT-SS--HHHHHHHHHH--S-EEEEE-S-HHHHHHHHHH--SEEEE---SGGGB-SSSSB-TTTTHHHHHHHHHHHHHTT-EEEEEE-S-HHHHHHHHHTT-SEEEEE-HHHHH--HHHHHHHHHHHHHHHHHHHHTT-EEEEESS--TTTHHHHHHH-TTEEEEEE-HHHHHHHHHH-HHHHHHHHHHHHHHH-